Protein AF-0000000067843021 (afdb_homodimer)

pLDDT: mean 86.37, std 14.31, range [25.66, 98.75]

InterPro domains:
  IPR011335 Restriction endonuclease type II-like [SSF52980] (24-216)
  IPR011604 PD-(D/E)XK endonuclease-like domain superfamily [G3DSA:3.90.320.10] (26-223)
  IPR017482 Lambda-type exonuclease [TIGR03033] (23-182)
  IPR019080 YqaJ viral recombinase [PF09588] (29-172)
  IPR051703 NF-kappa-B Signaling Regulator [PTHR46609] (12-224)

Sequence (668 aa):
MKATSLNRSTSKIRPALRLVSTKELPREDWLQIRKQGIGSSDAAAAVGLNPYKSQLELWLEKTSRDAGMPKADPQDEESPMYWGNVLEPIVAWHYSKRTKNKVRRINAVLQHPDPELPWMLANIDREVIGADDVQILECKTAGINGARLWKEGVPEYVQLQVMHQLAVTGKQAADVAVLLGGQTLEIHRIERDEQMIARLIELERQFWHYVETDTPPPADGTASAESALRCLYPEDNGQVVDFSQHAGLSAAYIELKAVRQSIAEREKREAELKQMLQQAMGDASRAEFSSGYVSWRKAKDSIGLDVAQLLKDKPYLQAKYPLLKPGARRFLVGMKATSLNRSTSKIRPALRLVSTKELPREDWLQIRKQGIGSSDAAAAVGLNPYKSQLELWLEKTSRDAGMPKADPQDEESPMYWGNVLEPIVAWHYSKRTKNKVRRINAVLQHPDPELPWMLANIDREVIGADDVQILECKTAGINGARLWKEGVPEYVQLQVMHQLAVTGKQAADVAVLLGGQTLEIHRIERDEQMIARLIELERQFWHYVETDTPPPADGTASAESALRCLYPEDNGQVVDFSQHAGLSAAYIELKAVRQSIAEREKREAELKQMLQQAMGDASRAEFSSGYVSWRKAKDSIGLDVAQLLKDKPYLQAKYPLLKPGARRFLVG

Nearest PDB structures (foldseek):
  3syy-assembly1_A  TM=8.153E-01  e=4.879E-09  Laribacter hongkongensis HLHK9
  3l0a-assembly1_A  TM=4.673E-01  e=3.526E-03  Agathobacter rectalis ATCC 33656
  6wuk-assembly1_A  TM=4.503E-01  e=1.849E-02  Mus musculus
  6xzp-assembly1_AP1  TM=2.440E-01  e=7.209E-02  Influenza C virus (C/Johannesburg/1/66)
  6y0c-assembly1_A  TM=1.787E-01  e=2.342E-02  Influenza C virus (C/Johannesburg/1/66)

Solvent-accessible surface area (backbone atoms only — not comparable to full-atom values): 35680 Å² total; per-residue (Å²): 134,84,83,76,78,77,77,74,73,78,71,75,74,58,60,41,37,76,72,45,69,46,83,81,51,49,66,70,57,49,56,53,56,54,38,65,35,46,38,19,88,39,40,16,18,46,61,63,55,31,94,77,39,30,40,33,34,51,46,29,47,50,66,70,53,42,80,73,43,90,71,84,52,73,82,34,67,78,31,56,66,27,36,39,60,69,42,38,63,55,52,52,50,49,49,26,66,74,70,68,44,47,71,42,77,51,56,36,38,31,23,26,56,51,82,89,37,68,37,39,31,30,72,56,65,25,38,38,47,95,48,90,80,38,41,34,34,44,68,47,64,25,30,54,76,53,38,64,56,41,74,89,39,83,37,66,40,56,51,40,19,49,40,45,38,31,63,29,47,56,47,61,21,33,37,40,40,34,32,37,11,51,32,38,76,48,78,45,82,46,68,66,49,70,68,58,38,54,53,48,52,53,43,40,47,56,39,48,47,29,58,76,68,71,42,85,58,74,56,76,31,41,72,41,23,51,54,32,48,47,46,76,39,52,52,44,71,76,40,73,44,79,38,54,85,35,66,69,60,39,52,39,52,54,48,37,54,52,39,52,51,51,38,54,53,40,51,53,50,41,51,52,37,50,49,53,52,50,62,72,44,62,82,33,30,30,38,37,39,86,86,36,36,37,38,39,41,69,42,71,66,43,76,43,64,30,58,69,63,44,38,70,77,39,56,66,51,47,73,74,30,56,29,82,41,76,36,53,53,46,80,44,81,86,136,80,80,72,74,76,76,73,72,79,71,74,76,58,62,40,37,76,72,43,69,47,82,83,50,50,66,69,56,50,56,51,57,53,37,64,34,46,36,19,88,40,41,17,17,46,53,36,57,30,94,86,42,44,35,38,58,50,46,29,48,50,67,69,61,41,82,86,43,90,70,86,51,73,79,32,64,80,31,59,67,24,35,37,61,70,42,37,63,58,51,51,50,49,49,24,68,74,71,68,44,48,70,42,76,52,55,35,38,29,24,26,58,51,83,89,37,66,37,39,31,29,72,56,63,25,36,37,46,97,48,91,80,36,43,3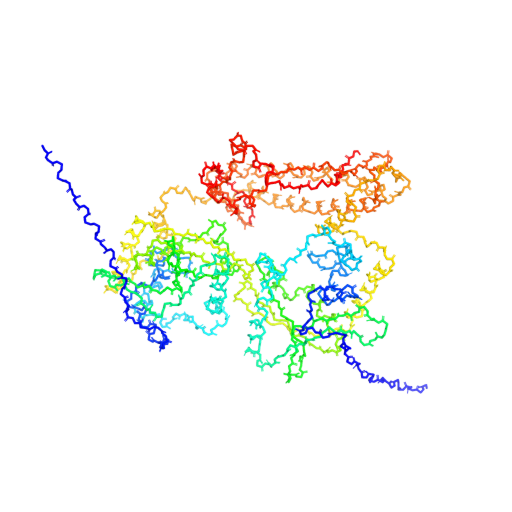4,35,44,67,47,63,22,30,56,74,53,38,63,57,41,73,88,41,82,39,65,39,56,50,39,19,49,42,44,39,31,63,28,46,56,48,60,20,32,34,39,39,34,34,36,10,51,33,38,77,47,78,43,83,45,68,66,48,69,68,59,38,54,52,49,51,55,42,40,48,54,41,48,48,26,57,76,67,69,40,83,58,71,79,54,62,75,63,54,35,46,49,40,40,39,71,72,51,70,77,68,76,84,37,74,46,78,37,54,83,36,65,71,60,41,49,40,52,54,48,40,56,50,41,52,51,51,37,52,53,40,50,43,51,41,34,30,38,51,40,49,50,50,63,72,48,50,45,30,21,31,38,37,40,87,87,36,36,37,39,33,39,49,43,72,67,43,76,41,66,28,58,68,61,44,40,70,77,40,54,64,50,46,72,74,30,59,28,81,39,77,40,55,65,45,84,44,81,85

Structure (mmCIF, N/CA/C/O backbone):
data_AF-0000000067843021-model_v1
#
loop_
_entity.id
_entity.type
_entity.pdbx_description
1 polymer 'YqaJ viral recombinase domain-containing protein'
#
loop_
_atom_site.group_PDB
_atom_site.id
_atom_site.type_symbol
_atom_site.label_atom_id
_atom_site.label_alt_id
_atom_site.label_comp_id
_atom_site.label_asym_id
_atom_site.label_entity_id
_atom_site.label_seq_id
_atom_site.pdbx_PDB_ins_code
_atom_site.Cartn_x
_atom_site.Cartn_y
_atom_site.Cartn_z
_atom_site.occupancy
_atom_site.B_iso_or_equiv
_atom_site.auth_seq_id
_atom_site.auth_comp_id
_atom_site.auth_asym_id
_atom_site.auth_atom_id
_atom_site.pdbx_PDB_model_num
ATOM 1 N N . MET A 1 1 ? 45.219 48.125 13.633 1 30.56 1 MET A N 1
ATOM 2 C CA . MET A 1 1 ? 43.938 47.594 14.047 1 30.56 1 MET A CA 1
ATOM 3 C C . MET A 1 1 ? 44.031 46.094 14.297 1 30.56 1 MET A C 1
ATOM 5 O O . MET A 1 1 ? 44.438 45.344 13.414 1 30.56 1 MET A O 1
ATOM 9 N N . LYS A 1 2 ? 44.219 45.594 15.609 1 27.02 2 LYS A N 1
ATOM 10 C CA . LYS A 1 2 ? 44.688 44.281 16.078 1 27.02 2 LYS A CA 1
ATOM 11 C C . LYS A 1 2 ? 43.656 43.188 15.727 1 27.02 2 LYS A C 1
ATOM 13 O O . LYS A 1 2 ? 42.469 43.375 15.906 1 27.02 2 LYS A O 1
ATOM 18 N N . ALA A 1 3 ? 44.031 42.219 14.875 1 40.03 3 ALA A N 1
ATOM 19 C CA . ALA A 1 3 ? 43.344 41.031 14.414 1 40.03 3 ALA A CA 1
ATOM 20 C C . ALA A 1 3 ? 42.844 40.188 15.586 1 40.03 3 ALA A C 1
ATOM 22 O O . ALA A 1 3 ? 43.625 39.562 16.297 1 40.03 3 ALA A O 1
ATOM 23 N N . THR A 1 4 ? 41.906 40.656 16.469 1 31.73 4 THR A N 1
ATOM 24 C CA . THR A 1 4 ? 41.375 39.875 17.594 1 31.73 4 THR A CA 1
ATOM 25 C C . THR A 1 4 ? 40.875 38.5 17.109 1 31.73 4 THR A C 1
ATOM 27 O O . THR A 1 4 ? 40 38.438 16.266 1 31.73 4 THR A O 1
ATOM 30 N N . SER A 1 5 ? 41.719 37.438 17.125 1 34.44 5 SER A N 1
ATOM 31 C CA . SER A 1 5 ? 41.469 36.031 16.781 1 34.44 5 SER A CA 1
ATOM 32 C C . SER A 1 5 ? 40.25 35.5 17.516 1 34.44 5 SER A C 1
ATOM 34 O O . SER A 1 5 ? 40.188 35.5 18.75 1 34.44 5 SER A O 1
ATOM 36 N N . LEU A 1 6 ? 39.031 35.688 17.141 1 33.62 6 LEU A N 1
ATOM 37 C CA . LEU A 1 6 ? 37.812 35.094 17.703 1 33.62 6 LEU A CA 1
ATOM 38 C C . LEU A 1 6 ? 38 33.594 17.938 1 33.62 6 LEU A C 1
ATOM 40 O O . LEU A 1 6 ? 38.219 32.844 16.984 1 33.62 6 LEU A O 1
ATOM 44 N N . ASN A 1 7 ? 38.594 33.125 19 1 33.56 7 ASN A N 1
ATOM 45 C CA . ASN A 1 7 ? 38.656 31.75 19.484 1 33.56 7 ASN A CA 1
ATOM 46 C C . ASN A 1 7 ? 37.312 31.047 19.312 1 33.56 7 ASN A C 1
ATOM 48 O O . ASN A 1 7 ? 36.312 31.422 19.953 1 33.56 7 ASN A O 1
ATOM 52 N N . ARG A 1 8 ? 36.938 30.609 18.219 1 35.97 8 ARG A N 1
ATOM 53 C CA . ARG A 1 8 ? 35.812 29.734 17.938 1 35.97 8 ARG A CA 1
ATOM 54 C C . ARG A 1 8 ? 35.75 28.547 18.891 1 35.97 8 ARG A C 1
ATOM 56 O O . ARG A 1 8 ? 36.562 27.641 18.781 1 35.97 8 ARG A O 1
ATOM 63 N N . SER A 1 9 ? 35.5 28.734 20.188 1 36.97 9 SER A N 1
ATOM 64 C CA . SER A 1 9 ? 35.281 27.625 21.109 1 36.97 9 SER A CA 1
ATOM 65 C C . SER A 1 9 ? 34.531 26.484 20.438 1 36.97 9 SER A C 1
ATOM 67 O O . SER A 1 9 ? 33.5 26.703 19.797 1 36.97 9 SER A O 1
ATOM 69 N N . THR A 1 10 ? 35.219 25.531 19.875 1 41.5 10 THR A N 1
ATOM 70 C CA . THR A 1 10 ? 34.688 24.234 19.438 1 41.5 10 THR A CA 1
ATOM 71 C C . THR A 1 10 ? 33.688 23.703 20.453 1 41.5 10 THR A C 1
ATOM 73 O O . THR A 1 10 ? 34.062 23.188 21.5 1 41.5 10 THR A O 1
ATOM 76 N N . SER A 1 11 ? 32.719 24.406 21.062 1 40.59 11 SER A N 1
ATOM 77 C CA . SER A 1 11 ? 31.719 23.922 22 1 40.59 11 SER A CA 1
ATOM 78 C C . SER A 1 11 ? 31.281 22.5 21.672 1 40.59 11 SER A C 1
ATOM 80 O O . SER A 1 11 ? 30.891 22.234 20.531 1 40.59 11 SER A O 1
ATOM 82 N N . LYS A 1 12 ? 31.891 21.531 22.234 1 53.56 12 LYS A N 1
ATOM 83 C CA . LYS A 1 12 ? 31.578 20.109 22.172 1 53.56 12 LYS A CA 1
ATOM 84 C C . LYS A 1 12 ? 30.062 19.891 22.156 1 53.56 12 LYS A C 1
ATOM 86 O O . LYS A 1 12 ? 29.344 20.359 23.047 1 53.56 12 LYS A O 1
ATOM 91 N N . ILE A 1 13 ? 29.391 19.625 21 1 66.56 13 ILE A N 1
ATOM 92 C CA . ILE A 1 13 ? 27.984 19.297 20.828 1 66.56 13 ILE A CA 1
ATOM 93 C C . ILE A 1 13 ? 27.562 18.297 21.891 1 66.56 13 ILE A C 1
ATOM 95 O O . ILE A 1 13 ? 28.172 17.234 22.047 1 66.56 13 ILE A O 1
ATOM 99 N N . ARG A 1 14 ? 26.828 18.688 22.875 1 74.81 14 ARG A N 1
ATOM 100 C CA . ARG A 1 14 ? 26.297 17.844 23.938 1 74.81 14 ARG A CA 1
ATOM 101 C C . ARG A 1 14 ? 25.469 16.703 23.359 1 74.81 14 ARG A C 1
ATOM 103 O O . ARG A 1 14 ? 24.703 16.906 22.406 1 74.81 14 ARG A O 1
ATOM 110 N N . PRO A 1 15 ? 25.797 15.469 23.859 1 84.5 15 PRO A N 1
ATOM 111 C CA . PRO A 1 15 ? 25 14.336 23.391 1 84.5 15 PRO A CA 1
ATOM 112 C C . PRO A 1 15 ? 23.516 14.461 23.75 1 84.5 15 PRO A C 1
ATOM 114 O O . PRO A 1 15 ? 23.172 15.188 24.672 1 84.5 15 PRO A O 1
ATOM 117 N N . ALA A 1 16 ? 22.719 13.812 22.953 1 90.25 16 ALA A N 1
ATOM 118 C CA . ALA A 1 16 ? 21.281 13.781 23.203 1 90.25 16 ALA A CA 1
ATOM 119 C C . ALA A 1 16 ? 20.984 13.211 24.594 1 90.25 16 ALA A C 1
ATOM 121 O O . ALA A 1 16 ? 21.719 12.359 25.094 1 90.25 16 ALA A O 1
ATOM 122 N N . LEU A 1 17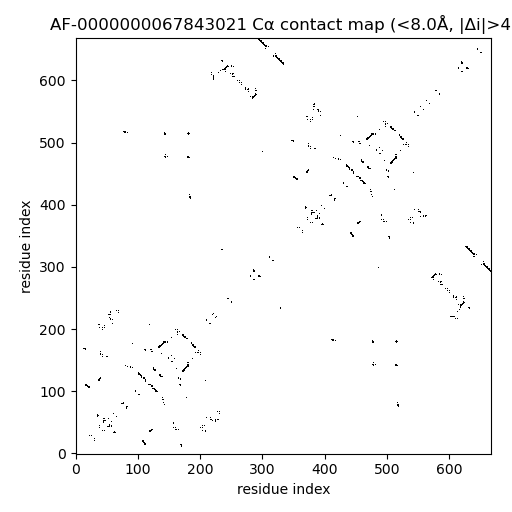 ? 19.969 13.734 25.219 1 87.19 17 LEU A N 1
ATOM 123 C CA . LEU A 1 17 ? 19.5 13.195 26.5 1 87.19 17 LEU A CA 1
ATOM 124 C C . LEU A 1 17 ? 18.609 11.984 26.281 1 87.19 17 LEU A C 1
ATOM 126 O O . LEU A 1 17 ? 17.797 11.969 25.359 1 87.19 17 LEU A O 1
ATOM 130 N N . ARG A 1 18 ? 18.781 10.961 27.109 1 90.69 18 ARG A N 1
ATOM 131 C CA . ARG A 1 18 ? 17.875 9.828 27.109 1 90.69 18 ARG A CA 1
ATOM 132 C C . ARG A 1 18 ? 16.672 10.078 28.031 1 90.69 18 ARG A C 1
ATOM 134 O O . ARG A 1 18 ? 16.797 10.008 29.25 1 90.69 18 ARG A O 1
ATOM 141 N N . LEU A 1 19 ? 15.594 10.312 27.469 1 87.44 19 LEU A N 1
ATOM 142 C CA . LEU A 1 19 ? 14.406 10.719 28.234 1 87.44 19 LEU A CA 1
ATOM 143 C C . LEU A 1 19 ? 13.75 9.516 28.891 1 87.44 19 LEU A C 1
ATOM 145 O O . LEU A 1 19 ? 13.43 9.555 30.078 1 87.44 19 LEU A O 1
ATOM 149 N N . VAL A 1 20 ? 13.484 8.445 28.172 1 88.44 20 VAL A N 1
ATOM 150 C CA . VAL A 1 20 ? 12.82 7.254 28.703 1 88.44 20 VAL A CA 1
ATOM 151 C C . VAL A 1 20 ? 13.266 6.027 27.906 1 88.44 20 VAL A C 1
ATOM 153 O O . VAL A 1 20 ? 13.43 6.09 26.688 1 88.44 20 VAL A O 1
ATOM 156 N N . SER A 1 21 ? 13.398 4.941 28.656 1 87.94 21 SER A N 1
ATOM 157 C CA . SER A 1 21 ? 13.695 3.672 28 1 87.94 21 SER A CA 1
ATOM 158 C C . SER A 1 21 ? 12.469 3.113 27.297 1 87.94 21 SER A C 1
ATOM 160 O O . SER A 1 21 ? 11.352 3.189 27.812 1 87.94 21 SER A O 1
ATOM 162 N N . THR A 1 22 ? 12.711 2.566 26.062 1 83.56 22 THR A N 1
ATOM 163 C CA . THR A 1 22 ? 11.578 2.062 25.281 1 83.56 22 THR A CA 1
ATOM 164 C C . THR A 1 22 ? 11.547 0.536 25.312 1 83.56 22 THR A C 1
ATOM 166 O O . THR A 1 22 ? 10.648 -0.08 24.75 1 83.56 22 THR A O 1
ATOM 169 N N . LYS A 1 23 ? 12.367 -0.267 25.844 1 82.06 23 LYS A N 1
ATOM 170 C CA . LYS A 1 23 ? 12.453 -1.725 25.844 1 82.06 23 LYS A CA 1
ATOM 171 C C . LYS A 1 23 ? 11.156 -2.35 26.344 1 82.06 23 LYS A C 1
ATOM 173 O O . LYS A 1 23 ? 10.625 -3.279 25.734 1 82.06 23 LYS A O 1
ATOM 178 N N . GLU A 1 24 ? 10.555 -1.854 27.422 1 82.12 24 GLU A N 1
ATOM 179 C CA . GLU A 1 24 ? 9.328 -2.402 27.984 1 82.12 24 GLU A CA 1
ATOM 180 C C . GLU A 1 24 ? 8.273 -1.312 28.188 1 82.12 24 GLU A C 1
ATOM 182 O O . GLU A 1 24 ? 7.465 -1.385 29.109 1 82.12 24 GLU A O 1
ATOM 187 N N . LEU A 1 25 ? 8.406 -0.476 27.297 1 84.56 25 LEU A N 1
ATOM 188 C CA . LEU A 1 25 ? 7.477 0.64 27.453 1 84.56 25 LEU A CA 1
ATOM 189 C C . LEU A 1 25 ? 6.113 0.295 26.859 1 84.56 25 LEU A C 1
ATOM 191 O O . LEU A 1 25 ? 6.004 -0.002 25.672 1 84.56 25 LEU A O 1
ATOM 195 N N . PRO A 1 26 ? 5.168 0.325 27.781 1 85.5 26 PRO A N 1
ATOM 196 C CA . PRO A 1 26 ? 3.83 0.065 27.234 1 85.5 26 PRO A CA 1
ATOM 197 C C . PRO A 1 26 ? 3.422 1.065 26.156 1 85.5 26 PRO A C 1
ATOM 199 O O . PRO A 1 26 ? 3.84 2.225 26.203 1 85.5 26 PRO A O 1
ATOM 202 N N . ARG A 1 27 ? 2.584 0.635 25.297 1 83.81 27 ARG A N 1
ATOM 203 C CA . ARG A 1 27 ? 2.164 1.446 24.156 1 83.81 27 ARG A CA 1
ATOM 204 C C . ARG A 1 27 ? 1.504 2.74 24.625 1 83.81 27 ARG A C 1
ATOM 206 O O . ARG A 1 27 ? 1.751 3.807 24.062 1 83.81 27 ARG A O 1
ATOM 213 N N . GLU A 1 28 ? 0.715 2.637 25.625 1 84.19 28 GLU A N 1
ATOM 214 C CA . GLU A 1 28 ? 0.014 3.812 26.125 1 84.19 28 GLU A CA 1
ATOM 215 C C . GLU A 1 28 ? 0.995 4.863 26.641 1 84.19 28 GLU A C 1
ATOM 217 O O . GLU A 1 28 ? 0.815 6.059 26.406 1 84.19 28 GLU A O 1
ATOM 222 N N . ASP A 1 29 ? 2.029 4.387 27.312 1 87.81 29 ASP A N 1
ATOM 223 C CA . ASP A 1 29 ? 3.053 5.305 27.812 1 87.81 29 ASP A CA 1
ATOM 224 C C . ASP A 1 29 ? 3.836 5.93 26.656 1 87.81 29 ASP A C 1
ATOM 226 O O . ASP A 1 29 ? 4.152 7.121 26.688 1 87.81 29 ASP A O 1
ATOM 230 N N . TRP A 1 30 ? 4.02 5.086 25.781 1 85.19 30 TRP A N 1
ATOM 231 C CA . TRP A 1 30 ? 4.711 5.559 24.578 1 85.19 30 TRP A CA 1
ATOM 232 C C . TRP A 1 30 ? 3.926 6.672 23.906 1 85.19 30 TRP A C 1
ATOM 234 O O . TRP A 1 30 ? 4.492 7.695 23.516 1 85.19 30 TRP A O 1
ATOM 244 N N . LEU A 1 31 ? 2.68 6.543 23.781 1 84.81 31 LEU A N 1
ATOM 245 C CA . LEU A 1 31 ? 1.812 7.527 23.156 1 84.81 31 LEU A CA 1
ATOM 246 C C . LEU A 1 31 ? 1.789 8.828 23.953 1 84.81 31 LEU A C 1
ATOM 248 O O . LEU A 1 31 ? 1.775 9.914 23.375 1 84.81 31 LEU A O 1
ATOM 252 N N . GLN A 1 32 ? 1.896 8.711 25.203 1 89.69 32 GLN A N 1
ATOM 253 C CA . GLN A 1 32 ? 1.891 9.898 26.047 1 89.69 32 GLN A CA 1
ATOM 254 C C . GLN A 1 32 ? 3.197 10.68 25.922 1 89.69 32 GLN A C 1
ATOM 256 O O . GLN A 1 32 ? 3.188 11.906 25.844 1 89.69 32 GLN A O 1
ATOM 261 N N . ILE A 1 33 ? 4.242 9.969 25.891 1 90.19 33 ILE A N 1
ATOM 262 C CA . ILE A 1 33 ? 5.551 10.609 25.781 1 90.19 33 ILE A CA 1
ATOM 263 C C . ILE A 1 33 ? 5.648 11.352 24.453 1 90.19 33 ILE A C 1
ATOM 265 O O . ILE A 1 33 ? 6.172 12.469 24.406 1 90.19 33 ILE A O 1
ATOM 269 N N . ARG A 1 34 ? 5.066 10.773 23.484 1 90.19 34 ARG A N 1
ATOM 270 C CA . ARG A 1 34 ? 5.141 11.352 22.141 1 90.19 34 ARG A CA 1
ATOM 271 C C . ARG A 1 34 ? 4.359 12.656 22.062 1 90.19 34 ARG A C 1
ATOM 273 O O . ARG A 1 34 ? 4.613 13.484 21.203 1 90.19 34 ARG A O 1
ATOM 280 N N . LYS A 1 35 ? 3.473 12.844 22.938 1 93.38 35 LYS A N 1
ATOM 281 C CA . LYS A 1 35 ? 2.662 14.062 22.953 1 93.38 35 LYS A CA 1
ATOM 282 C C . LYS A 1 35 ? 3.41 15.211 23.625 1 93.38 35 LYS A C 1
ATOM 284 O O . LYS A 1 35 ? 3.006 16.375 23.5 1 93.38 35 LYS A O 1
ATOM 289 N N . GLN A 1 36 ? 4.539 14.891 24.234 1 93.81 36 GLN A N 1
ATOM 290 C CA . GLN A 1 36 ? 5.254 15.891 25.031 1 93.81 36 GLN A CA 1
ATOM 291 C C . GLN A 1 36 ? 6.223 16.688 24.156 1 93.81 36 GLN A C 1
ATOM 293 O O . GLN A 1 36 ? 6.871 17.609 24.625 1 93.81 36 GLN A O 1
ATOM 298 N N . GLY A 1 37 ? 6.281 16.312 22.922 1 97.5 37 GLY A N 1
ATOM 299 C CA . GLY A 1 37 ? 7.184 17 22.016 1 97.5 37 GLY A CA 1
ATOM 300 C C . GLY A 1 37 ? 6.984 16.625 20.562 1 97.5 37 GLY A C 1
ATOM 301 O O . GLY A 1 37 ? 6.004 15.961 20.219 1 97.5 37 GLY A O 1
ATOM 302 N N . ILE A 1 38 ? 7.863 17.188 19.781 1 98.25 38 ILE A N 1
ATOM 303 C CA . ILE A 1 38 ? 7.887 16.891 18.359 1 98.25 38 ILE A CA 1
ATOM 304 C C . ILE A 1 38 ? 8.906 15.781 18.078 1 98.25 38 ILE A C 1
ATOM 306 O O . ILE A 1 38 ? 10.094 15.938 18.344 1 98.25 38 ILE A O 1
ATOM 310 N N . GLY A 1 39 ? 8.391 14.633 17.641 1 97.62 39 GLY A N 1
ATOM 311 C CA . GLY A 1 39 ? 9.305 13.578 17.234 1 97.62 39 GLY A CA 1
ATOM 312 C C . GLY A 1 39 ? 9.875 13.805 15.844 1 97.62 39 GLY A C 1
ATOM 313 O O . GLY A 1 39 ? 9.398 14.656 15.094 1 97.62 39 GLY A O 1
ATOM 314 N N . SER A 1 40 ? 10.859 12.961 15.516 1 97.75 40 SER A N 1
ATOM 315 C CA . SER A 1 40 ? 11.492 13.117 14.219 1 97.75 40 SER A CA 1
ATOM 316 C C . SER A 1 40 ? 10.508 12.867 13.078 1 97.75 40 SER A C 1
ATOM 318 O O . SER A 1 40 ? 10.547 13.555 12.055 1 97.75 40 SER A O 1
ATOM 320 N N . SER A 1 41 ? 9.617 11.883 13.234 1 96.44 41 SER A N 1
ATOM 321 C CA . SER A 1 41 ? 8.648 11.562 12.188 1 96.44 41 SER A CA 1
ATOM 322 C C . SER A 1 41 ? 7.578 12.648 12.078 1 96.44 41 SER A C 1
ATOM 324 O O . SER A 1 41 ? 6.824 12.688 11.102 1 96.44 41 SER A O 1
ATOM 326 N N . ASP A 1 42 ? 7.512 13.555 13.023 1 97.56 42 ASP A N 1
ATOM 327 C CA . ASP A 1 42 ? 6.555 14.656 13.039 1 97.56 42 ASP A CA 1
ATOM 328 C C . ASP A 1 42 ? 7.105 15.867 12.289 1 97.56 42 ASP A C 1
ATOM 330 O O . ASP A 1 42 ? 6.359 16.797 11.977 1 97.56 42 ASP A O 1
ATOM 334 N N . ALA A 1 43 ? 8.383 15.875 12.07 1 97.94 43 ALA A N 1
ATOM 335 C CA . ALA A 1 43 ? 9.078 17.078 11.648 1 97.94 43 ALA A CA 1
ATOM 336 C C . ALA A 1 43 ? 8.438 17.672 10.398 1 97.94 43 ALA A C 1
ATOM 338 O O . ALA A 1 43 ? 8.109 18.859 10.367 1 97.94 43 ALA A O 1
ATOM 339 N N . ALA A 1 44 ? 8.188 16.859 9.438 1 97 44 ALA A N 1
ATOM 340 C CA . ALA A 1 44 ? 7.637 17.344 8.18 1 97 44 ALA A CA 1
ATOM 341 C C . ALA A 1 44 ? 6.223 17.891 8.375 1 97 44 ALA A C 1
ATOM 343 O O . ALA A 1 44 ? 5.859 18.922 7.812 1 97 44 ALA A O 1
ATOM 344 N N . ALA A 1 45 ? 5.418 17.234 9.133 1 97 45 ALA A N 1
ATOM 345 C CA . ALA A 1 45 ? 4.059 17.688 9.406 1 97 45 ALA A CA 1
ATOM 346 C C . ALA A 1 45 ? 4.074 19.016 10.172 1 97 45 ALA A C 1
ATOM 348 O O . ALA A 1 45 ? 3.275 19.906 9.891 1 97 45 ALA A O 1
ATOM 349 N N . ALA A 1 46 ? 4.98 19.109 11.133 1 97.56 46 ALA A N 1
ATOM 350 C CA . ALA A 1 46 ? 5.078 20.312 11.953 1 97.56 46 ALA A CA 1
ATOM 351 C C . ALA A 1 46 ? 5.34 21.547 11.094 1 97.56 46 ALA A C 1
ATOM 353 O O . ALA A 1 46 ? 4.902 22.656 11.422 1 97.56 46 ALA A O 1
ATOM 354 N N . VAL A 1 47 ? 6.012 21.328 9.984 1 95 47 VAL A N 1
ATOM 355 C CA . VAL A 1 47 ? 6.371 22.5 9.18 1 95 47 VAL A CA 1
ATOM 356 C C . VAL A 1 47 ? 5.5 22.547 7.926 1 95 47 VAL A C 1
ATOM 358 O O . VAL A 1 47 ? 5.77 23.328 7.004 1 95 47 VAL A O 1
ATOM 361 N N . GLY A 1 48 ? 4.523 21.656 7.809 1 92.5 48 GLY A N 1
ATOM 362 C CA . GLY A 1 48 ? 3.529 21.703 6.75 1 92.5 48 GLY A CA 1
ATOM 363 C C . GLY A 1 48 ? 4.012 21.094 5.445 1 92.5 48 GLY A C 1
ATOM 364 O O . GLY A 1 48 ? 3.547 21.469 4.367 1 92.5 48 GLY A O 1
ATOM 365 N N . LEU A 1 49 ? 4.973 20.188 5.531 1 90.81 49 LEU A N 1
ATOM 366 C CA . LEU A 1 49 ? 5.559 19.672 4.305 1 90.81 49 LEU A CA 1
ATOM 367 C C . LEU A 1 49 ? 5.41 18.156 4.242 1 90.81 49 LEU A C 1
ATOM 369 O O . LEU A 1 49 ? 6.078 17.484 3.443 1 90.81 49 LEU A O 1
ATOM 373 N N . ASN A 1 50 ? 4.562 17.625 5.086 1 94.19 50 ASN A N 1
ATOM 374 C CA . ASN A 1 50 ? 4.262 16.188 5.047 1 94.19 50 ASN A CA 1
ATOM 375 C C . ASN A 1 50 ? 3.117 15.891 4.086 1 94.19 50 ASN A C 1
ATOM 377 O O . ASN A 1 50 ? 2.059 16.516 4.156 1 94.19 50 ASN A O 1
ATOM 381 N N . PRO A 1 51 ? 3.316 14.961 3.232 1 90.44 51 PRO A N 1
ATOM 382 C CA . PRO A 1 51 ? 2.26 14.656 2.264 1 90.44 51 PRO A CA 1
ATOM 383 C C . PRO A 1 51 ? 1.092 13.891 2.883 1 90.44 51 PRO A C 1
ATOM 385 O O . PRO A 1 51 ? 0.013 13.82 2.289 1 90.44 51 PRO A O 1
ATOM 388 N N . TYR A 1 52 ? 1.193 13.406 4.059 1 89.12 52 TYR A N 1
ATOM 389 C CA . TYR A 1 52 ? 0.193 12.5 4.602 1 89.12 52 TYR A CA 1
ATOM 390 C C . TYR A 1 52 ? -0.492 13.102 5.82 1 89.12 52 TYR A C 1
ATOM 392 O O . TYR A 1 52 ? -1.576 12.664 6.211 1 89.12 52 TYR A O 1
ATOM 400 N N . LYS A 1 53 ? 0.135 14.062 6.441 1 93.12 53 LYS A N 1
ATOM 401 C CA . LYS A 1 53 ? -0.377 14.602 7.699 1 93.12 53 LYS A CA 1
ATOM 402 C C . LYS A 1 53 ? -0.258 16.125 7.738 1 93.12 53 LYS A C 1
ATOM 404 O O . LYS A 1 53 ? 0.836 16.672 7.578 1 93.12 53 LYS A O 1
ATOM 409 N N . SER A 1 54 ? -1.379 16.766 8.055 1 93.81 54 SER A N 1
ATOM 410 C CA . SER A 1 54 ? -1.388 18.234 8.133 1 93.81 54 SER A CA 1
ATOM 411 C C . SER A 1 54 ? -0.886 18.719 9.492 1 93.81 54 SER A C 1
ATOM 413 O O . SER A 1 54 ? -0.866 17.953 10.461 1 93.81 54 SER A O 1
ATOM 415 N N . GLN A 1 55 ? -0.578 20 9.516 1 95 55 GLN A N 1
ATOM 416 C CA . GLN A 1 55 ? -0.224 20.625 10.789 1 95 55 GLN A CA 1
ATOM 417 C C . GLN A 1 55 ? -1.382 20.547 11.781 1 95 55 GLN A C 1
ATOM 419 O O . GLN A 1 55 ? -1.173 20.297 12.969 1 95 55 GLN A O 1
ATOM 424 N N . LEU A 1 56 ? -2.527 20.719 11.258 1 93.81 56 LEU A N 1
ATOM 425 C CA . LEU A 1 56 ? -3.713 20.719 12.109 1 93.81 56 LEU A CA 1
ATOM 426 C C . LEU A 1 56 ? -3.93 19.359 12.742 1 93.81 56 LEU A C 1
ATOM 428 O O . LEU A 1 56 ? -4.234 19.25 13.938 1 93.81 56 LEU A O 1
ATOM 432 N N . GLU A 1 57 ? -3.752 18.359 11.977 1 94.19 57 GLU A N 1
ATOM 433 C CA . GLU A 1 57 ? -3.885 17 12.516 1 94.19 57 GLU A CA 1
ATOM 434 C C . GLU A 1 57 ? -2.828 16.734 13.586 1 94.19 57 GLU A C 1
ATOM 436 O O . GLU A 1 57 ? -3.135 16.172 14.641 1 94.19 57 GLU A O 1
ATOM 441 N N . LEU A 1 58 ? -1.617 17.109 13.328 1 96.44 58 LEU A N 1
ATOM 442 C CA . LEU A 1 58 ? -0.561 16.938 14.32 1 96.44 58 LEU A CA 1
ATOM 443 C C . LEU A 1 58 ? -0.893 17.703 15.594 1 96.44 58 LEU A C 1
ATOM 445 O O . LEU A 1 58 ? -0.675 17.203 16.703 1 96.44 58 LEU A O 1
ATOM 449 N N . TRP A 1 59 ? -1.408 18.875 15.43 1 96.44 59 TRP A N 1
ATOM 450 C CA . TRP A 1 59 ? -1.808 19.703 16.562 1 96.44 59 TRP A CA 1
ATOM 451 C C . TRP A 1 59 ? -2.865 19 17.406 1 96.44 59 TRP A C 1
ATOM 453 O O . TRP A 1 59 ? -2.791 19 18.641 1 96.44 59 TRP A O 1
ATOM 463 N N . LEU A 1 60 ? -3.812 18.375 16.734 1 94.81 60 LEU A N 1
ATOM 464 C CA . LEU A 1 60 ? -4.832 17.625 17.453 1 94.81 60 LEU A CA 1
ATOM 465 C C . LEU A 1 60 ? -4.199 16.516 18.281 1 94.81 60 LEU A C 1
ATOM 467 O O . LEU A 1 60 ? -4.57 16.297 19.438 1 94.81 60 LEU A O 1
ATOM 471 N N . GLU A 1 61 ? -3.254 15.867 17.719 1 94.25 61 GLU A N 1
ATOM 472 C CA . GLU A 1 61 ? -2.557 14.789 18.406 1 94.25 61 GLU A CA 1
ATOM 473 C C . GLU A 1 61 ? -1.811 15.305 19.625 1 94.25 61 GLU A C 1
ATOM 475 O O . GLU A 1 61 ? -1.931 14.75 20.719 1 94.25 61 GLU A O 1
ATOM 480 N N . LYS A 1 62 ? -1.087 16.391 19.438 1 96.69 62 LYS A N 1
ATOM 481 C CA . LYS A 1 62 ? -0.237 16.922 20.5 1 96.69 62 LYS A CA 1
ATOM 482 C C . LYS A 1 62 ? -1.073 17.562 21.609 1 96.69 62 LYS A C 1
ATOM 484 O O . LYS A 1 62 ? -0.598 17.719 22.734 1 96.69 62 LYS A O 1
ATOM 489 N N . THR A 1 63 ? -2.289 17.922 21.328 1 95.44 63 THR A N 1
ATOM 490 C CA . THR A 1 63 ? -3.164 18.516 22.328 1 95.44 63 THR A CA 1
ATOM 491 C C . THR A 1 63 ? -4.191 17.5 22.828 1 95.44 63 THR A C 1
ATOM 493 O O . THR A 1 63 ? -5.168 17.875 23.484 1 95.44 63 THR A O 1
ATOM 496 N N . SER A 1 64 ? -4.031 16.234 22.469 1 92.62 64 SER A N 1
ATOM 497 C CA . SER A 1 64 ? -4.828 15.094 22.922 1 92.62 64 SER A CA 1
ATOM 498 C C . SER A 1 64 ? -6.289 15.242 22.516 1 92.62 64 SER A C 1
ATOM 500 O O . SER A 1 64 ? -7.191 14.914 23.281 1 92.62 64 SER A O 1
ATOM 502 N N . ARG A 1 65 ? -6.531 15.781 21.375 1 90.75 65 ARG A N 1
ATOM 503 C CA . ARG A 1 65 ? -7.875 15.953 20.844 1 90.75 65 ARG A CA 1
ATOM 504 C C . ARG A 1 65 ? -8.125 15 19.672 1 90.75 65 ARG A C 1
ATOM 506 O O . ARG A 1 65 ? -9.062 15.188 18.891 1 90.75 65 ARG A O 1
ATOM 513 N N . ASP A 1 66 ? -7.332 13.961 19.562 1 86 66 ASP A N 1
ATOM 514 C CA . ASP A 1 66 ? -7.383 13.117 18.375 1 86 66 ASP A CA 1
ATOM 515 C C . ASP A 1 66 ? -8.242 11.875 18.625 1 86 66 ASP A C 1
ATOM 517 O O . ASP A 1 66 ? -8.156 10.891 17.875 1 86 66 ASP A O 1
ATOM 521 N N . ALA A 1 67 ? -9 11.898 19.625 1 82.69 67 ALA A N 1
ATOM 522 C CA . ALA A 1 67 ? -9.82 10.742 19.969 1 82.69 67 ALA A CA 1
ATOM 523 C C . ALA A 1 67 ? -10.781 10.406 18.828 1 82.69 67 ALA A C 1
ATOM 525 O O . ALA A 1 67 ? -11.062 9.227 18.578 1 82.69 67 ALA A O 1
ATOM 526 N N . GLY A 1 68 ? -11.273 11.391 18.125 1 78.88 68 GLY A N 1
ATOM 527 C CA . GLY A 1 68 ? -12.211 11.18 17.031 1 78.88 68 GLY A CA 1
ATOM 528 C C . GLY A 1 68 ? -11.531 10.906 15.711 1 78.88 68 GLY A C 1
ATOM 529 O O . GLY A 1 68 ? -12.203 10.641 14.703 1 78.88 68 GLY A O 1
ATOM 530 N N . MET A 1 69 ? -10.273 10.977 15.742 1 84.19 69 MET A N 1
ATOM 531 C CA . MET A 1 69 ? -9.531 10.734 14.508 1 84.19 69 MET A CA 1
ATOM 532 C C . MET A 1 69 ? -9.32 9.242 14.281 1 84.19 69 MET A C 1
ATOM 534 O O . MET A 1 69 ? -9.25 8.469 15.242 1 84.19 69 MET A O 1
ATOM 538 N N . PRO A 1 70 ? -9.297 8.906 13.016 1 77 70 PRO A N 1
ATOM 539 C CA . PRO A 1 70 ? -8.945 7.508 12.758 1 77 70 PRO A CA 1
ATOM 540 C C . PRO A 1 70 ? -7.594 7.125 13.359 1 77 70 PRO A C 1
ATOM 542 O O . PRO A 1 70 ? -6.605 7.848 13.188 1 77 70 PRO A O 1
ATOM 545 N N . LYS A 1 71 ? -7.652 6.254 14.305 1 73.94 71 LYS A N 1
ATOM 546 C CA . LYS A 1 71 ? -6.398 5.82 14.922 1 73.94 71 LYS A CA 1
ATOM 547 C C . LYS A 1 71 ? -5.828 4.602 14.203 1 73.94 71 LYS A C 1
ATOM 549 O O . LYS A 1 71 ? -6.57 3.699 13.805 1 73.94 71 LYS A O 1
ATOM 554 N N . ALA A 1 72 ? -4.59 4.773 13.922 1 70.12 72 ALA A N 1
ATOM 555 C CA . ALA A 1 72 ? -3.924 3.621 13.32 1 70.12 72 ALA A CA 1
ATOM 556 C C . ALA A 1 72 ? -3.723 2.506 14.344 1 70.12 72 ALA A C 1
ATOM 558 O O . ALA A 1 72 ? -3.172 2.736 15.422 1 70.12 72 ALA A O 1
ATOM 559 N N . ASP A 1 73 ? -4.297 1.399 14.172 1 77.75 73 ASP A N 1
ATOM 560 C CA . ASP A 1 73 ? -4.012 0.193 14.938 1 77.75 73 ASP A CA 1
ATOM 561 C C . ASP A 1 73 ? -2.693 -0.439 14.508 1 77.75 73 ASP A C 1
ATOM 563 O O . ASP A 1 73 ? -2.539 -0.831 13.344 1 77.75 73 ASP A O 1
ATOM 567 N N . PRO A 1 74 ? -1.762 -0.424 15.484 1 78.62 74 PRO A N 1
ATOM 568 C CA . PRO A 1 74 ? -0.468 -1.001 15.109 1 78.62 74 PRO A CA 1
ATOM 569 C C . PRO A 1 74 ? -0.576 -2.463 14.688 1 78.62 74 PRO A C 1
ATOM 571 O O . PRO A 1 74 ? 0.342 -2.994 14.055 1 78.62 74 PRO A O 1
ATOM 574 N N . GLN A 1 75 ? -1.626 -3.084 15.008 1 81.88 75 GLN A N 1
ATOM 575 C CA . GLN A 1 75 ? -1.791 -4.492 14.664 1 81.88 75 GLN A CA 1
ATOM 576 C C . GLN A 1 75 ? -2.65 -4.656 13.414 1 81.88 75 GLN A C 1
ATOM 578 O O . GLN A 1 75 ? -2.887 -5.777 12.961 1 81.88 75 GLN A O 1
ATOM 583 N N . ASP A 1 76 ? -2.98 -3.49 12.898 1 86.94 76 ASP A N 1
ATOM 584 C CA . ASP A 1 76 ? -3.756 -3.529 11.664 1 86.94 76 ASP A CA 1
ATOM 585 C C . ASP A 1 76 ? -2.869 -3.865 10.469 1 86.94 76 ASP A C 1
ATOM 587 O O . ASP A 1 76 ? -2.127 -3.012 9.977 1 86.94 76 ASP A O 1
ATOM 591 N N . GLU A 1 77 ? -3.082 -5.039 9.945 1 87.25 77 GLU A N 1
ATOM 592 C CA . GLU A 1 77 ? -2.242 -5.531 8.859 1 87.25 77 GLU A CA 1
ATOM 593 C C . GLU A 1 77 ? -2.518 -4.77 7.566 1 87.25 77 GLU A C 1
ATOM 595 O O . GLU A 1 77 ? -1.747 -4.867 6.609 1 87.25 77 GLU A O 1
ATOM 600 N N . GLU A 1 78 ? -3.553 -4.043 7.574 1 85.12 78 GLU A N 1
ATOM 601 C CA . GLU A 1 78 ? -3.877 -3.266 6.383 1 85.12 78 GLU A CA 1
ATOM 602 C C . GLU A 1 78 ? -3.156 -1.921 6.387 1 85.12 78 GLU A C 1
ATOM 604 O O . GLU A 1 78 ? -3.189 -1.191 5.391 1 85.12 78 GLU A O 1
ATOM 609 N N . SER A 1 79 ? -2.506 -1.742 7.449 1 87.12 79 SER A N 1
ATOM 610 C CA . SER A 1 79 ? -1.846 -0.45 7.598 1 87.12 79 SER A CA 1
ATOM 611 C C . SER A 1 79 ? -0.401 -0.508 7.113 1 87.12 79 SER A C 1
ATOM 613 O O . SER A 1 79 ? 0.32 -1.464 7.41 1 87.12 79 SER A O 1
ATOM 615 N N . PRO A 1 80 ? 0.012 0.517 6.406 1 86.38 80 PRO A N 1
ATOM 616 C CA . PRO A 1 80 ? 1.427 0.613 6.039 1 86.38 80 PRO A CA 1
ATOM 617 C C . PRO A 1 80 ? 2.354 0.615 7.254 1 86.38 80 PRO A C 1
ATOM 619 O O . PRO A 1 80 ? 3.467 0.089 7.188 1 86.38 80 PRO A O 1
ATOM 622 N N . MET A 1 81 ? 1.877 1.175 8.336 1 87.38 81 MET A N 1
ATOM 623 C CA . MET A 1 81 ? 2.686 1.227 9.555 1 87.38 81 MET A CA 1
ATOM 624 C C . MET A 1 81 ? 3.002 -0.178 10.055 1 87.38 81 MET A C 1
ATOM 626 O O . MET A 1 81 ? 4.113 -0.441 10.516 1 87.38 81 MET A O 1
ATOM 630 N N . TYR A 1 82 ? 2.059 -1.054 9.977 1 92.88 82 TYR A N 1
ATOM 631 C CA . TYR A 1 82 ? 2.256 -2.438 10.391 1 92.88 82 TYR A CA 1
ATOM 632 C C . TYR A 1 82 ? 3.41 -3.076 9.633 1 92.88 82 TYR A C 1
ATOM 634 O O . TYR A 1 82 ? 4.34 -3.617 10.234 1 92.88 82 TYR A O 1
ATOM 642 N N . TRP A 1 83 ? 3.41 -2.979 8.406 1 93.19 83 TRP A N 1
ATOM 643 C CA . TRP A 1 83 ? 4.418 -3.619 7.566 1 93.19 83 TRP A CA 1
ATOM 644 C C . TRP A 1 83 ? 5.766 -2.918 7.699 1 93.19 83 TRP A C 1
ATOM 646 O O . TRP A 1 83 ? 6.816 -3.553 7.586 1 93.19 83 TRP A O 1
ATOM 656 N N . GLY A 1 84 ? 5.684 -1.575 7.922 1 93.25 84 GLY A N 1
ATOM 657 C CA . GLY A 1 84 ? 6.926 -0.893 8.25 1 93.25 84 GLY A CA 1
ATOM 658 C C . GLY A 1 84 ? 7.637 -1.488 9.445 1 93.25 84 GLY A C 1
ATOM 659 O O . GLY A 1 84 ? 8.852 -1.666 9.43 1 93.25 84 GLY A O 1
ATOM 660 N N . ASN A 1 85 ? 6.867 -1.807 10.398 1 91.94 85 ASN A N 1
ATOM 661 C CA . ASN A 1 85 ? 7.422 -2.412 11.602 1 91.94 85 ASN A CA 1
ATOM 662 C C . ASN A 1 85 ? 7.918 -3.83 11.336 1 91.94 85 ASN A C 1
ATOM 664 O O . ASN A 1 85 ? 9 -4.207 11.789 1 91.94 85 ASN A O 1
ATOM 668 N N . VAL A 1 86 ? 7.184 -4.59 10.609 1 94.19 86 VAL A N 1
ATOM 669 C CA . VAL A 1 86 ? 7.504 -5.984 10.328 1 94.19 86 VAL A CA 1
ATOM 670 C C . VAL A 1 86 ? 8.797 -6.062 9.516 1 94.19 86 VAL A C 1
ATOM 672 O O . VAL A 1 86 ? 9.633 -6.93 9.758 1 94.19 86 VAL A O 1
ATOM 675 N N . LEU A 1 87 ? 8.984 -5.16 8.617 1 95.88 87 LEU A N 1
ATOM 676 C CA . LEU A 1 87 ? 10.07 -5.281 7.652 1 95.88 87 LEU A CA 1
ATOM 677 C C . LEU A 1 87 ? 11.297 -4.5 8.109 1 95.88 87 LEU A C 1
ATOM 679 O O . LEU A 1 87 ? 12.391 -4.676 7.559 1 95.88 87 LEU A O 1
ATOM 683 N N . GLU A 1 88 ? 11.133 -3.697 9.148 1 96.06 88 GLU A N 1
ATOM 684 C CA . GLU A 1 88 ? 12.234 -2.857 9.617 1 96.06 88 GLU A CA 1
ATOM 685 C C . GLU A 1 88 ? 13.469 -3.693 9.938 1 96.06 88 GLU A C 1
ATOM 687 O O . GLU A 1 88 ? 14.57 -3.391 9.469 1 96.06 88 GLU A O 1
ATOM 692 N N . PRO A 1 89 ? 13.383 -4.797 10.641 1 96.38 89 PRO A N 1
ATOM 693 C CA . PRO A 1 89 ? 14.578 -5.59 10.93 1 96.38 89 PRO A CA 1
ATOM 694 C C . PRO A 1 89 ? 15.227 -6.164 9.672 1 96.38 89 PRO A C 1
ATOM 696 O O . PRO A 1 89 ? 16.453 -6.316 9.609 1 96.38 89 PRO A O 1
ATOM 699 N N . ILE A 1 90 ? 14.406 -6.504 8.742 1 95.88 90 ILE A N 1
ATOM 700 C CA . ILE A 1 90 ? 14.906 -7.055 7.488 1 95.88 90 ILE A CA 1
ATOM 701 C C . ILE A 1 90 ? 15.695 -5.984 6.73 1 95.88 90 ILE A C 1
ATOM 703 O O . ILE A 1 90 ? 16.781 -6.246 6.219 1 95.88 90 ILE A O 1
ATOM 707 N N . VAL A 1 91 ? 15.156 -4.781 6.688 1 97 91 VAL A N 1
ATOM 708 C CA . VAL A 1 91 ? 15.836 -3.666 6.035 1 97 91 VAL A CA 1
ATOM 709 C C . VAL A 1 91 ? 17.172 -3.389 6.727 1 97 91 VAL A C 1
ATOM 711 O O . VAL A 1 91 ? 18.203 -3.244 6.066 1 97 91 VAL A O 1
ATOM 714 N N . ALA A 1 92 ? 17.125 -3.393 8.047 1 97.81 92 ALA A N 1
ATOM 715 C CA . ALA A 1 92 ? 18.344 -3.135 8.82 1 97.81 92 ALA A CA 1
ATOM 716 C C . ALA A 1 92 ? 19.391 -4.207 8.562 1 97.81 92 ALA A C 1
ATOM 718 O O . ALA A 1 92 ? 20.578 -3.896 8.398 1 97.81 92 ALA A O 1
ATOM 719 N N . TRP A 1 93 ? 18.969 -5.43 8.516 1 96.44 93 TRP A N 1
ATOM 720 C CA . TRP A 1 93 ? 19.891 -6.535 8.273 1 96.44 93 TRP A CA 1
ATOM 721 C C . TRP A 1 93 ? 20.531 -6.406 6.902 1 96.44 93 TRP A C 1
ATOM 723 O O . TRP A 1 93 ? 21.75 -6.574 6.766 1 96.44 93 TRP A O 1
ATOM 733 N N . HIS A 1 94 ? 19.797 -6.078 5.945 1 96.62 94 HIS A N 1
ATOM 734 C CA . HIS A 1 94 ? 20.328 -5.98 4.59 1 96.62 94 HIS A CA 1
ATOM 735 C C . HIS A 1 94 ? 21.25 -4.773 4.449 1 96.62 94 HIS A C 1
ATOM 737 O O . HIS A 1 94 ? 22.203 -4.809 3.672 1 96.62 94 HIS A O 1
ATOM 743 N N . TYR A 1 95 ? 20.891 -3.688 5.145 1 97.69 95 TYR A N 1
ATOM 744 C CA . TYR A 1 95 ? 21.828 -2.566 5.211 1 97.69 95 TYR A CA 1
ATOM 745 C C . TYR A 1 95 ? 23.203 -3.021 5.699 1 97.69 95 TYR A C 1
ATOM 747 O O . TYR A 1 95 ? 24.219 -2.719 5.078 1 97.69 95 TYR A O 1
ATOM 755 N N . SER A 1 96 ? 23.156 -3.744 6.812 1 97.38 96 SER A N 1
ATOM 756 C CA . SER A 1 96 ? 24.406 -4.234 7.387 1 97.38 96 SER A CA 1
ATOM 757 C C . SER A 1 96 ? 25.141 -5.16 6.422 1 97.38 96 SER A C 1
ATOM 759 O O . SER A 1 96 ? 26.359 -5.07 6.27 1 97.38 96 SER A O 1
ATOM 761 N N . LYS A 1 97 ? 24.391 -6.016 5.797 1 95.38 97 LYS A N 1
ATOM 762 C CA . LYS A 1 97 ? 24.969 -6.965 4.848 1 95.38 97 LYS A CA 1
ATOM 763 C C . LYS A 1 97 ? 25.656 -6.238 3.691 1 95.38 97 LYS A C 1
ATOM 765 O O . LYS A 1 97 ? 26.766 -6.578 3.305 1 95.38 97 LYS A O 1
ATOM 770 N N . ARG A 1 98 ? 25.062 -5.203 3.176 1 94.44 98 ARG A N 1
ATOM 771 C CA . ARG A 1 98 ? 25.547 -4.5 1.991 1 94.44 98 ARG A CA 1
ATOM 772 C C . ARG A 1 98 ? 26.703 -3.57 2.338 1 94.44 98 ARG A C 1
ATOM 774 O O . ARG A 1 98 ? 27.672 -3.465 1.581 1 94.44 98 ARG A O 1
ATOM 781 N N . THR A 1 99 ? 26.594 -2.846 3.439 1 95.56 99 THR A N 1
ATOM 782 C CA . THR A 1 99 ? 27.562 -1.806 3.766 1 95.56 99 THR A CA 1
ATOM 783 C C . THR A 1 99 ? 28.672 -2.361 4.648 1 95.56 99 THR A C 1
ATOM 785 O O . THR A 1 99 ? 29.719 -1.727 4.812 1 95.56 99 THR A O 1
ATOM 788 N N . LYS A 1 100 ? 28.359 -3.502 5.289 1 95.62 100 LYS A N 1
ATOM 789 C CA . LYS A 1 100 ? 29.25 -4.141 6.246 1 95.62 100 LYS A CA 1
ATOM 790 C C . LYS A 1 100 ? 29.312 -3.361 7.555 1 95.62 100 LYS A C 1
ATOM 792 O O . LYS A 1 100 ? 30.156 -3.637 8.414 1 95.62 100 LYS A O 1
ATOM 797 N N . ASN A 1 101 ? 28.422 -2.365 7.711 1 96.62 101 ASN A N 1
ATOM 798 C CA . ASN A 1 101 ? 28.297 -1.652 8.977 1 96.62 101 ASN A CA 1
ATOM 799 C C . ASN A 1 101 ? 27.453 -2.434 9.977 1 96.62 101 ASN A C 1
ATOM 801 O O . ASN A 1 101 ? 26.422 -3.02 9.602 1 96.62 101 ASN A O 1
ATOM 805 N N . LYS A 1 102 ? 27.891 -2.4 11.172 1 96.88 102 LYS A N 1
ATOM 806 C CA . LYS A 1 102 ? 27.078 -2.975 12.234 1 96.88 102 LYS A CA 1
ATOM 807 C C . LYS A 1 102 ? 26.078 -1.952 12.781 1 96.88 102 LYS A C 1
ATOM 809 O O . LYS A 1 102 ? 26.375 -0.755 12.82 1 96.88 102 LYS A O 1
ATOM 814 N N . VAL A 1 103 ? 24.906 -2.482 13.164 1 97.75 103 VAL A N 1
ATOM 815 C CA . VAL A 1 103 ? 23.891 -1.575 13.695 1 97.75 103 VAL A CA 1
ATOM 816 C C . VAL A 1 103 ? 23.312 -2.139 14.992 1 97.75 103 VAL A C 1
ATOM 818 O O . VAL A 1 103 ? 23.375 -3.346 15.234 1 97.75 103 VAL A O 1
ATOM 821 N N . ARG A 1 104 ? 22.828 -1.259 15.82 1 95.88 104 ARG A N 1
ATOM 822 C CA . ARG A 1 104 ? 22.172 -1.675 17.062 1 95.88 104 ARG A CA 1
ATOM 823 C C . ARG A 1 104 ? 20.953 -0.808 17.359 1 95.88 104 ARG A C 1
ATOM 825 O O . ARG A 1 104 ? 20.891 0.34 16.922 1 95.88 104 ARG A O 1
ATOM 832 N N . ARG A 1 105 ? 20.047 -1.375 18.125 1 94.5 105 ARG A N 1
ATOM 833 C CA . ARG A 1 105 ? 18.844 -0.645 18.531 1 94.5 105 ARG A CA 1
ATOM 834 C C . ARG A 1 105 ? 19.172 0.375 19.609 1 94.5 105 ARG A C 1
ATOM 836 O O . ARG A 1 105 ? 20.031 0.138 20.453 1 94.5 105 ARG A O 1
ATOM 843 N N . ILE A 1 106 ? 18.5 1.504 19.5 1 91.19 106 ILE A N 1
ATOM 844 C CA . ILE A 1 106 ? 18.484 2.475 20.578 1 91.19 106 ILE A CA 1
ATOM 845 C C . ILE A 1 106 ? 17.156 2.393 21.328 1 91.19 106 ILE A C 1
ATOM 847 O O . ILE A 1 106 ? 16.109 2.781 20.812 1 91.19 106 ILE A O 1
ATOM 851 N N . ASN A 1 107 ? 17.109 1.883 22.438 1 90.5 107 ASN A N 1
ATOM 852 C CA . ASN A 1 107 ? 15.891 1.648 23.203 1 90.5 107 ASN A CA 1
ATOM 853 C C . ASN A 1 107 ? 15.586 2.82 24.141 1 90.5 107 ASN A C 1
ATOM 855 O O . ASN A 1 107 ? 15.375 2.633 25.328 1 90.5 107 ASN A O 1
ATOM 859 N N . ALA A 1 108 ? 15.562 4 23.531 1 92.75 108 ALA A N 1
ATOM 860 C CA . ALA A 1 108 ? 15.258 5.191 24.312 1 92.75 108 ALA A CA 1
ATOM 861 C C . ALA A 1 108 ? 14.688 6.301 23.438 1 92.75 108 ALA A C 1
ATOM 863 O O . ALA A 1 108 ? 15.023 6.402 22.25 1 92.75 108 ALA A O 1
ATOM 864 N N . VAL A 1 109 ? 13.828 7.059 24.094 1 94.31 109 VAL A N 1
ATOM 865 C CA . VAL A 1 109 ? 13.469 8.344 23.5 1 94.31 109 VAL A CA 1
ATOM 866 C C . VAL A 1 109 ? 14.539 9.383 23.812 1 94.31 109 VAL A C 1
ATOM 868 O O . VAL A 1 109 ? 14.883 9.594 24.969 1 94.31 109 VAL A O 1
ATOM 871 N N . LEU A 1 110 ? 15.047 10 22.734 1 96.38 110 LEU A N 1
ATOM 872 C CA . LEU A 1 110 ? 16.094 11 22.906 1 96.38 110 LEU A CA 1
ATOM 873 C C . LEU A 1 110 ? 15.516 12.406 22.922 1 96.38 110 LEU A C 1
ATOM 875 O O . LEU A 1 110 ? 14.453 12.648 22.328 1 96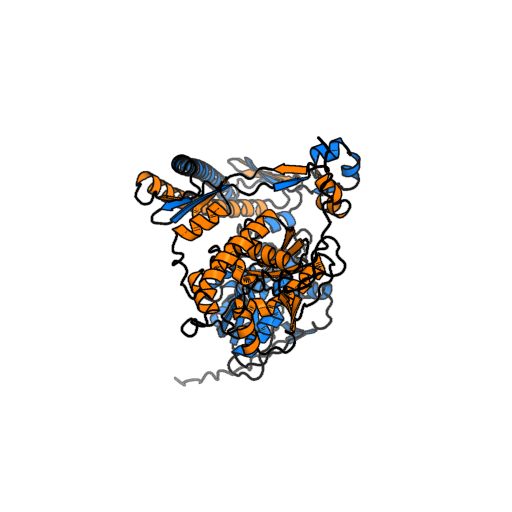.38 110 LEU A O 1
ATOM 879 N N . GLN A 1 111 ? 16.188 13.258 23.594 1 97 111 GLN A N 1
ATOM 880 C CA . GLN A 1 111 ? 15.812 14.664 23.688 1 97 111 GLN A CA 1
ATOM 881 C C . GLN A 1 111 ? 17 15.578 23.375 1 97 111 GLN A C 1
ATOM 883 O O . GLN A 1 111 ? 18.125 15.281 23.75 1 97 111 GLN A O 1
ATOM 888 N N . HIS A 1 112 ? 16.656 16.609 22.688 1 97.25 112 HIS A N 1
ATOM 889 C CA . HIS A 1 112 ? 17.703 17.594 22.422 1 97.25 112 HIS A CA 1
ATOM 890 C C . HIS A 1 112 ? 18.344 18.078 23.719 1 97.25 112 HIS A C 1
ATOM 892 O O . HIS A 1 112 ? 17.641 18.328 24.703 1 97.25 112 HIS A O 1
ATOM 898 N N . PRO A 1 113 ? 19.656 18.25 23.719 1 96 113 PRO A N 1
ATOM 899 C CA . PRO A 1 113 ? 20.328 18.594 24.969 1 96 113 PRO A CA 1
ATOM 900 C C . PRO A 1 113 ? 20.156 20.062 25.359 1 96 113 PRO A C 1
ATOM 902 O O . PRO A 1 113 ? 20.359 20.422 26.531 1 96 113 PRO A O 1
ATOM 905 N N . ASP A 1 114 ? 19.844 20.875 24.438 1 95.5 114 ASP A N 1
ATOM 906 C CA . ASP A 1 114 ? 19.609 22.281 24.703 1 95.5 114 ASP A CA 1
ATOM 907 C C . ASP A 1 114 ? 18.344 22.484 25.531 1 95.5 114 ASP A C 1
ATOM 909 O O . ASP A 1 114 ? 17.25 22.094 25.109 1 95.5 114 ASP A O 1
ATOM 913 N N . PRO A 1 115 ? 18.391 23.109 26.703 1 94.5 115 PRO A N 1
ATOM 914 C CA . PRO A 1 115 ? 17.219 23.312 27.562 1 94.5 115 PRO A CA 1
ATOM 915 C C . PRO A 1 115 ? 16.141 24.172 26.906 1 94.5 115 PRO A C 1
ATOM 917 O O . PRO A 1 115 ? 14.984 24.141 27.328 1 94.5 115 PRO A O 1
ATOM 920 N N . GLU A 1 116 ? 16.5 24.844 25.906 1 95 116 GLU A N 1
ATOM 921 C CA . GLU A 1 116 ? 15.531 25.688 25.203 1 95 116 GLU A CA 1
ATOM 922 C C . GLU A 1 116 ? 14.734 24.875 24.172 1 95 116 GLU A C 1
ATOM 924 O O . GLU A 1 116 ? 13.766 25.375 23.609 1 95 116 GLU A O 1
ATOM 929 N N . LEU A 1 117 ? 15.156 23.656 24.016 1 97.19 117 LEU A N 1
ATOM 930 C CA . LEU A 1 117 ? 14.5 22.844 23.016 1 97.19 117 LEU A CA 1
ATOM 931 C C . LEU A 1 117 ? 14.016 21.531 23.609 1 97.19 117 LEU A C 1
ATOM 933 O O . LEU A 1 117 ? 14.281 20.453 23.062 1 97.19 117 LEU A O 1
ATOM 937 N N . PRO A 1 118 ? 13.328 21.625 24.75 1 95.94 118 PRO A N 1
ATOM 938 C CA . PRO A 1 118 ? 12.898 20.391 25.391 1 95.94 118 PRO A CA 1
ATOM 939 C C . PRO A 1 118 ? 11.859 19.625 24.578 1 95.94 118 PRO A C 1
ATOM 941 O O . PRO A 1 118 ? 11.68 18.422 24.766 1 95.94 118 PRO A O 1
ATOM 944 N N . TRP A 1 119 ? 11.234 20.25 23.641 1 97.56 119 TRP A N 1
ATOM 945 C CA . TRP A 1 119 ? 10.156 19.656 22.844 1 97.56 119 TRP A CA 1
ATOM 946 C C . TRP A 1 119 ? 10.711 18.875 21.672 1 97.56 119 TRP A C 1
ATOM 948 O O . TRP A 1 119 ? 9.969 18.172 20.984 1 97.56 119 TRP A O 1
ATOM 958 N N . MET A 1 120 ? 11.977 18.969 21.422 1 98.06 120 MET A N 1
ATOM 959 C CA . MET A 1 120 ? 12.586 18.25 20.297 1 98.06 120 MET A CA 1
ATOM 960 C C . MET A 1 120 ? 13.023 16.859 20.719 1 98.06 120 MET A C 1
ATOM 962 O O . MET A 1 120 ? 14.039 16.688 21.391 1 98.06 120 MET A O 1
ATOM 966 N N . LEU A 1 121 ? 12.242 15.875 20.312 1 97.62 121 LEU A N 1
ATOM 967 C CA . LEU A 1 121 ? 12.469 14.477 20.656 1 97.62 121 LEU A CA 1
ATOM 968 C C . LEU A 1 121 ? 12.828 13.664 19.422 1 97.62 121 LEU A C 1
ATOM 970 O O . LEU A 1 121 ? 12.617 14.117 18.297 1 97.62 121 LEU A O 1
ATOM 974 N N . ALA A 1 122 ? 13.438 12.516 19.656 1 97.06 122 ALA A N 1
ATOM 975 C CA . ALA A 1 122 ? 13.758 11.664 18.516 1 97.06 122 ALA A CA 1
ATOM 976 C C . ALA A 1 122 ? 13.797 10.195 18.906 1 97.06 122 ALA A C 1
ATOM 978 O O . ALA A 1 122 ? 14.281 9.852 20 1 97.06 122 ALA A O 1
ATOM 979 N N . ASN A 1 123 ? 13.195 9.414 18.109 1 93.56 123 ASN A N 1
ATOM 980 C CA . ASN A 1 123 ? 13.375 7.965 18.109 1 93.56 123 ASN A CA 1
ATOM 981 C C . ASN A 1 123 ? 14.172 7.496 16.891 1 93.56 123 ASN A C 1
ATOM 983 O O . ASN A 1 123 ? 13.766 7.73 15.75 1 93.56 123 ASN A O 1
ATOM 987 N N . ILE A 1 124 ? 15.266 6.883 17.234 1 95.62 124 ILE A N 1
ATOM 988 C CA . ILE A 1 124 ? 16.156 6.438 16.172 1 95.62 124 ILE A CA 1
ATOM 989 C C . ILE A 1 124 ? 15.945 4.949 15.906 1 95.62 124 ILE A C 1
ATOM 991 O O . ILE A 1 124 ? 15.867 4.152 16.844 1 95.62 124 ILE A O 1
ATOM 995 N N . ASP A 1 125 ? 15.867 4.543 14.594 1 96 125 ASP A N 1
ATOM 996 C CA . ASP A 1 125 ? 15.68 3.133 14.273 1 96 125 ASP A CA 1
ATOM 997 C C . ASP A 1 125 ? 16.875 2.305 14.719 1 96 125 ASP A C 1
ATOM 999 O O . ASP A 1 125 ? 16.734 1.343 15.477 1 96 125 ASP A O 1
ATOM 1003 N N . ARG A 1 126 ? 18.078 2.689 14.188 1 97.69 126 ARG A N 1
ATOM 1004 C CA . ARG A 1 126 ? 19.328 2.021 14.562 1 97.69 126 ARG A CA 1
ATOM 1005 C C . ARG A 1 126 ? 20.469 3.02 14.672 1 97.69 126 ARG A C 1
ATOM 1007 O O . ARG A 1 126 ? 20.484 4.031 13.969 1 97.69 126 ARG A O 1
ATOM 1014 N N . GLU A 1 127 ? 21.344 2.699 15.57 1 97.12 127 GLU A N 1
ATOM 1015 C CA . GLU A 1 127 ? 22.656 3.357 15.609 1 97.12 127 GLU A CA 1
ATOM 1016 C C . GLU A 1 127 ? 23.688 2.559 14.836 1 97.12 127 GLU A C 1
ATOM 1018 O O . GLU A 1 127 ? 23.75 1.332 14.938 1 97.12 127 GLU A O 1
ATOM 1023 N N . VAL A 1 128 ? 24.391 3.268 14.016 1 97.94 128 VAL A N 1
ATOM 1024 C CA . VAL A 1 128 ? 25.5 2.625 13.305 1 97.94 128 VAL A CA 1
ATOM 1025 C C . VAL A 1 128 ? 26.75 2.611 14.18 1 97.94 128 VAL A C 1
ATOM 1027 O O . VAL A 1 128 ? 27.156 3.652 14.695 1 97.94 128 VAL A O 1
ATOM 1030 N N . ILE A 1 129 ? 27.359 1.443 14.211 1 94.5 129 ILE A N 1
ATOM 1031 C CA . ILE A 1 129 ? 28.484 1.294 15.117 1 94.5 129 ILE A CA 1
ATOM 1032 C C . ILE A 1 129 ? 29.766 1.081 14.305 1 94.5 129 ILE A C 1
ATOM 1034 O O . ILE A 1 129 ? 29.766 0.329 13.328 1 94.5 129 ILE A O 1
ATOM 1038 N N . GLY A 1 130 ? 30.797 1.654 14.742 1 87.44 130 GLY A N 1
ATOM 1039 C CA . GLY A 1 130 ? 32.125 1.397 14.203 1 87.44 130 GLY A CA 1
ATOM 1040 C C . GLY A 1 130 ? 32.375 2.094 12.883 1 87.44 130 GLY A C 1
ATOM 1041 O O . GLY A 1 130 ? 33.312 1.747 12.156 1 87.44 130 GLY A O 1
ATOM 1042 N N . ALA A 1 131 ? 31.5 2.838 12.391 1 90.62 131 ALA A N 1
ATOM 1043 C CA . ALA A 1 131 ? 31.703 3.629 11.18 1 90.62 131 ALA A CA 1
ATOM 1044 C C . ALA A 1 131 ? 31.938 5.098 11.516 1 90.62 131 ALA A C 1
ATOM 1046 O O . ALA A 1 131 ? 31.219 5.676 12.336 1 90.62 131 ALA A O 1
ATOM 1047 N N . ASP A 1 132 ? 32.875 5.727 10.883 1 91 132 ASP A N 1
ATOM 1048 C CA . ASP A 1 132 ? 33.25 7.105 11.188 1 91 132 ASP A CA 1
ATOM 1049 C C . ASP A 1 132 ? 32.406 8.094 10.391 1 91 132 ASP A C 1
ATOM 1051 O O . ASP A 1 132 ? 32.188 9.219 10.836 1 91 132 ASP A O 1
ATOM 1055 N N . ASP A 1 133 ? 31.938 7.684 9.344 1 94.81 133 ASP A N 1
ATOM 1056 C CA . ASP A 1 133 ? 31.359 8.641 8.406 1 94.81 133 ASP A CA 1
ATOM 1057 C C . ASP A 1 133 ? 29.844 8.688 8.547 1 94.81 133 ASP A C 1
ATOM 1059 O O . ASP A 1 133 ? 29.188 9.555 7.961 1 94.81 133 ASP A O 1
ATOM 1063 N N . VAL A 1 134 ? 29.25 7.773 9.328 1 96.88 134 VAL A N 1
ATOM 1064 C CA . VAL A 1 134 ? 27.797 7.738 9.492 1 96.88 134 VAL A CA 1
ATOM 1065 C C . VAL A 1 134 ? 27.453 7.125 10.844 1 96.88 134 VAL A C 1
ATOM 1067 O O . VAL A 1 134 ? 28.094 6.168 11.289 1 96.88 134 VAL A O 1
ATOM 1070 N N . GLN A 1 135 ? 26.359 7.684 11.531 1 97.38 135 GLN A N 1
ATOM 1071 C CA . GLN A 1 135 ? 26.078 7.266 12.906 1 97.38 135 GLN A CA 1
ATOM 1072 C C . GLN A 1 135 ? 24.641 6.805 13.062 1 97.38 135 GLN A C 1
ATOM 1074 O O . GLN A 1 135 ? 24.297 6.152 14.055 1 97.38 135 GLN A O 1
ATOM 1079 N N . ILE A 1 136 ? 23.75 7.188 12.164 1 98.19 136 ILE A N 1
ATOM 1080 C CA . ILE A 1 136 ? 22.344 6.883 12.305 1 98.19 136 ILE A CA 1
ATOM 1081 C C . ILE A 1 136 ? 21.844 6.117 11.078 1 98.19 136 ILE A C 1
ATOM 1083 O O . ILE A 1 136 ? 22.234 6.43 9.945 1 98.19 136 ILE A O 1
ATOM 1087 N N . LEU A 1 137 ? 21.031 5.113 11.336 1 98.69 137 LEU A N 1
ATOM 1088 C CA . LEU A 1 137 ? 20.328 4.418 10.266 1 98.69 137 LEU A CA 1
ATOM 1089 C C . LEU A 1 137 ? 18.812 4.605 10.398 1 98.69 137 LEU A C 1
ATOM 1091 O O . LEU A 1 137 ? 18.234 4.266 11.43 1 98.69 137 LEU A O 1
ATOM 1095 N N . GLU A 1 138 ? 18.234 5.23 9.445 1 98.5 138 GLU A N 1
ATOM 1096 C CA . GLU A 1 138 ? 16.781 5.332 9.32 1 98.5 138 GLU A CA 1
ATOM 1097 C C . GLU A 1 138 ? 16.25 4.32 8.305 1 98.5 138 GLU A C 1
ATOM 1099 O O . GLU A 1 138 ? 16.656 4.324 7.145 1 98.5 138 GLU A O 1
ATOM 1104 N N . CYS A 1 139 ? 15.398 3.428 8.75 1 98.12 139 CYS A N 1
ATOM 1105 C CA . CYS A 1 139 ? 14.828 2.4 7.887 1 98.12 139 CYS A CA 1
ATOM 1106 C C . CYS A 1 139 ? 13.422 2.793 7.426 1 98.12 139 CYS A C 1
ATOM 1108 O O . CYS A 1 139 ? 12.625 3.299 8.211 1 98.12 139 CYS A O 1
ATOM 1110 N N . LYS A 1 140 ? 13.133 2.648 6.145 1 97.25 140 LYS A N 1
ATOM 1111 C CA . LYS A 1 140 ? 11.828 2.965 5.562 1 97.25 140 LYS A CA 1
ATOM 1112 C C . LYS A 1 140 ? 11.359 1.855 4.625 1 97.25 140 LYS A C 1
ATOM 1114 O O . LYS A 1 140 ? 12.18 1.124 4.062 1 97.25 140 LYS A O 1
ATOM 1119 N N . THR A 1 141 ? 10.109 1.68 4.551 1 95.38 141 THR A N 1
ATOM 1120 C CA . THR A 1 141 ? 9.453 0.902 3.508 1 95.38 141 THR A CA 1
ATOM 1121 C C . THR A 1 141 ? 8.484 1.771 2.717 1 95.38 141 THR A C 1
ATOM 1123 O O . THR A 1 141 ? 7.801 2.627 3.287 1 95.38 141 THR A O 1
ATOM 1126 N N . ALA A 1 142 ? 8.5 1.635 1.418 1 93.38 142 ALA A N 1
ATOM 1127 C CA . ALA A 1 142 ? 7.586 2.377 0.558 1 93.38 142 ALA A CA 1
ATOM 1128 C C . ALA A 1 142 ? 6.789 1.432 -0.34 1 93.38 142 ALA A C 1
ATOM 1130 O O . ALA A 1 142 ? 7.371 0.641 -1.088 1 93.38 142 ALA A O 1
ATOM 1131 N N . GLY A 1 143 ? 5.52 1.555 -0.235 1 92.06 143 GLY A N 1
ATOM 1132 C CA . GLY A 1 143 ? 4.656 0.765 -1.1 1 92.06 143 GLY A CA 1
ATOM 1133 C C . GLY A 1 143 ? 4.578 1.304 -2.516 1 92.06 143 GLY A C 1
ATOM 1134 O O . GLY A 1 143 ? 5.457 2.047 -2.953 1 92.06 143 GLY A O 1
ATOM 1135 N N . ILE A 1 144 ? 3.535 0.914 -3.193 1 86.88 144 ILE A N 1
ATOM 1136 C CA . ILE A 1 144 ? 3.363 1.231 -4.605 1 86.88 144 ILE A CA 1
ATOM 1137 C C . ILE A 1 144 ? 3.248 2.742 -4.785 1 86.88 144 ILE A C 1
ATOM 1139 O O . ILE A 1 144 ? 3.979 3.338 -5.582 1 86.88 144 ILE A O 1
ATOM 1143 N N . ASN A 1 145 ? 2.449 3.35 -4.012 1 85.31 145 ASN A N 1
ATOM 1144 C CA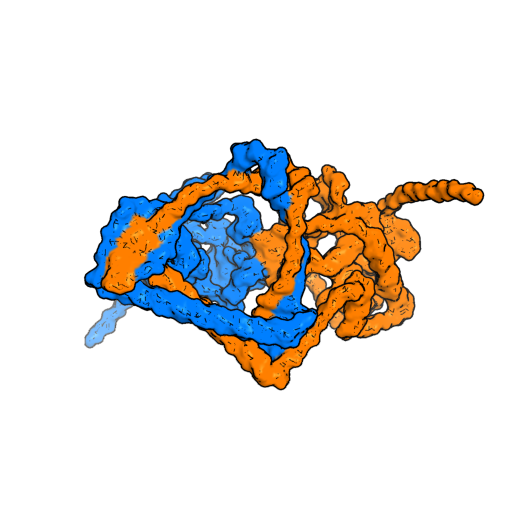 . ASN A 1 145 ? 2.23 4.785 -4.152 1 85.31 145 ASN A CA 1
ATOM 1145 C C . ASN A 1 145 ? 3.393 5.59 -3.574 1 85.31 145 ASN A C 1
ATOM 1147 O O . ASN A 1 145 ? 3.809 6.594 -4.156 1 85.31 145 ASN A O 1
ATOM 1151 N N . GLY A 1 146 ? 3.926 5.117 -2.52 1 89.31 146 GLY A N 1
ATOM 1152 C CA . GLY A 1 146 ? 5.012 5.828 -1.865 1 89.31 146 GLY A CA 1
ATOM 1153 C C . GLY A 1 146 ? 6.309 5.797 -2.652 1 89.31 146 GLY A C 1
ATOM 1154 O O . GLY A 1 146 ? 7.121 6.719 -2.559 1 89.31 146 GLY A O 1
ATOM 1155 N N . ALA A 1 147 ? 6.441 4.789 -3.453 1 89.19 147 ALA A N 1
ATOM 1156 C CA . ALA A 1 147 ? 7.688 4.605 -4.195 1 89.19 147 ALA A CA 1
ATOM 1157 C C . ALA A 1 147 ? 7.887 5.723 -5.215 1 89.19 147 ALA A C 1
ATOM 1159 O O . ALA A 1 147 ? 9.023 6.078 -5.543 1 89.19 147 ALA A O 1
ATOM 1160 N N . ARG A 1 148 ? 6.836 6.285 -5.629 1 85.25 148 ARG A N 1
ATOM 1161 C CA . ARG A 1 148 ? 6.922 7.355 -6.621 1 85.25 148 ARG A CA 1
ATOM 1162 C C . ARG A 1 148 ? 7.66 8.562 -6.062 1 85.25 148 ARG A C 1
ATOM 1164 O O . ARG A 1 148 ? 8.336 9.281 -6.801 1 85.25 148 ARG A O 1
ATOM 1171 N N . LEU A 1 149 ? 7.594 8.781 -4.793 1 88.69 149 LEU A N 1
ATOM 1172 C CA . LEU A 1 149 ? 8.211 9.93 -4.145 1 88.69 149 LEU A CA 1
ATOM 1173 C C . LEU A 1 149 ? 9.727 9.773 -4.078 1 88.69 149 LEU A C 1
ATOM 1175 O O . LEU A 1 149 ? 10.445 10.742 -3.838 1 88.69 149 LEU A O 1
ATOM 1179 N N . TRP A 1 150 ? 10.234 8.594 -4.387 1 91.88 150 TRP A N 1
ATOM 1180 C CA . TRP A 1 150 ? 11.656 8.305 -4.219 1 91.88 150 TRP A CA 1
ATOM 1181 C C . TRP A 1 150 ? 12.383 8.344 -5.559 1 91.88 150 TRP A C 1
ATOM 1183 O O . TRP A 1 150 ? 13.602 8.148 -5.617 1 91.88 150 TRP A O 1
ATOM 1193 N N . LYS A 1 151 ? 11.68 8.594 -6.594 1 84.06 151 LYS A N 1
ATOM 1194 C CA . LYS A 1 151 ? 12.242 8.547 -7.945 1 84.06 151 LYS A CA 1
ATOM 1195 C C . LYS A 1 151 ? 13.422 9.492 -8.086 1 84.06 151 LYS A C 1
ATOM 1197 O O . LYS A 1 151 ? 14.398 9.188 -8.781 1 84.06 151 LYS A O 1
ATOM 1202 N N . GLU A 1 152 ? 13.367 10.625 -7.41 1 84.31 152 GLU A N 1
ATOM 1203 C CA . GLU A 1 152 ? 14.43 11.625 -7.52 1 84.31 152 GLU A CA 1
ATOM 1204 C C . GLU A 1 152 ? 15.328 11.617 -6.285 1 84.31 152 GLU A C 1
ATOM 1206 O O . GLU A 1 152 ? 16.016 12.594 -6.008 1 84.31 152 GLU A O 1
ATOM 1211 N N . GLY A 1 153 ? 15.211 10.539 -5.543 1 89.62 153 GLY A N 1
ATOM 1212 C CA . GLY A 1 153 ? 15.984 10.445 -4.32 1 89.62 153 GLY A CA 1
ATOM 1213 C C . GLY A 1 153 ? 15.133 10.477 -3.066 1 89.62 153 GLY A C 1
ATOM 1214 O O . GLY A 1 153 ? 13.961 10.094 -3.098 1 89.62 153 GLY A O 1
ATOM 1215 N N . VAL A 1 154 ? 15.758 10.875 -2.008 1 94 154 VAL A N 1
ATOM 1216 C CA . VAL A 1 154 ? 15.07 10.883 -0.722 1 94 154 VAL A CA 1
ATOM 1217 C C . VAL A 1 154 ? 14.023 11.992 -0.7 1 94 154 VAL A C 1
ATOM 1219 O O . VAL A 1 154 ? 14.344 13.156 -0.938 1 94 154 VAL A O 1
ATOM 1222 N N . PRO A 1 155 ? 12.812 11.648 -0.436 1 94.06 155 PRO A N 1
ATOM 1223 C CA . PRO A 1 155 ? 11.781 12.688 -0.375 1 94.06 155 PRO A CA 1
ATOM 1224 C C . PRO A 1 155 ? 12.039 13.719 0.718 1 94.06 155 PRO A C 1
ATOM 1226 O O . PRO A 1 155 ? 12.695 13.414 1.716 1 94.06 155 PRO A O 1
ATOM 1229 N N . GLU A 1 156 ? 11.453 14.852 0.557 1 92.5 156 GLU A N 1
ATOM 1230 C CA . GLU A 1 156 ? 11.68 15.977 1.454 1 92.5 156 GLU A CA 1
ATOM 1231 C C . GLU A 1 156 ? 11.234 15.648 2.877 1 92.5 156 GLU A C 1
ATOM 1233 O O . GLU A 1 156 ? 11.922 15.992 3.842 1 92.5 156 GLU A O 1
ATOM 1238 N N . TYR A 1 157 ? 10.109 15.016 3.01 1 95.62 157 TYR A N 1
ATOM 1239 C CA . TYR A 1 157 ? 9.602 14.742 4.352 1 95.62 157 TYR A CA 1
ATOM 1240 C C . TYR A 1 157 ? 10.531 13.805 5.109 1 95.62 157 TYR A C 1
ATOM 1242 O O . TYR A 1 157 ? 10.633 13.883 6.336 1 95.62 157 TYR A O 1
ATOM 1250 N N . VAL A 1 158 ? 11.234 12.938 4.395 1 97.38 158 VAL A N 1
ATOM 1251 C CA . VAL A 1 158 ? 12.211 12.047 5.016 1 97.38 158 VAL A CA 1
ATOM 1252 C C . VAL A 1 158 ? 13.492 12.82 5.332 1 97.38 158 VAL A C 1
ATOM 1254 O O . VAL A 1 158 ? 14.109 12.594 6.375 1 97.38 158 VAL A O 1
ATOM 1257 N N . GLN A 1 159 ? 13.875 13.742 4.48 1 96.94 159 GLN A N 1
ATOM 1258 C CA . GLN A 1 159 ? 15.039 14.578 4.742 1 96.94 159 GLN A CA 1
ATOM 1259 C C . GLN A 1 159 ? 14.859 15.391 6.023 1 96.94 159 GLN A C 1
ATOM 1261 O O . GLN A 1 159 ? 15.773 15.492 6.836 1 96.94 159 GLN A O 1
ATOM 1266 N N . LEU A 1 160 ? 13.703 15.914 6.145 1 97.75 160 LEU A N 1
ATOM 1267 C CA . LEU A 1 160 ? 13.414 16.703 7.332 1 97.75 160 LEU A CA 1
ATOM 1268 C C . LEU A 1 160 ? 13.438 15.836 8.586 1 97.75 160 LEU A C 1
ATOM 1270 O O . LEU A 1 160 ? 13.906 16.266 9.641 1 97.75 160 LEU A O 1
ATOM 1274 N N . GLN A 1 161 ? 12.914 14.633 8.477 1 98.44 161 GLN A N 1
ATOM 1275 C CA . GLN A 1 161 ? 12.984 13.68 9.586 1 98.44 161 GLN A CA 1
ATOM 1276 C C . GLN A 1 161 ? 14.43 13.422 10 1 98.44 161 GLN A C 1
ATOM 1278 O O . GLN A 1 161 ? 14.75 13.453 11.195 1 98.44 161 GLN A O 1
ATOM 1283 N N . VAL A 1 162 ? 15.258 13.266 9.008 1 98.5 162 VAL A N 1
ATOM 1284 C CA . VAL A 1 162 ? 16.672 12.977 9.273 1 98.5 162 VAL A CA 1
ATOM 1285 C C . VAL A 1 162 ? 17.344 14.211 9.867 1 98.5 162 VAL A C 1
ATOM 1287 O O . VAL A 1 162 ? 18.109 14.102 10.828 1 98.5 162 VAL A O 1
ATOM 1290 N N . MET A 1 163 ? 17.078 15.367 9.344 1 98.38 163 MET A N 1
ATOM 1291 C CA . MET A 1 163 ? 17.656 16.594 9.891 1 98.38 163 MET A CA 1
ATOM 1292 C C . MET A 1 163 ? 17.266 16.766 11.359 1 98.38 163 MET A C 1
ATOM 1294 O O . MET A 1 163 ? 18.094 17.188 12.172 1 98.38 163 MET A O 1
ATOM 1298 N N . HIS A 1 164 ? 16 16.469 11.641 1 98.75 164 HIS A N 1
ATOM 1299 C CA . HIS A 1 164 ? 15.539 16.516 13.023 1 98.75 164 HIS A CA 1
ATOM 1300 C C . HIS A 1 164 ? 16.328 15.539 13.898 1 98.75 164 HIS A C 1
ATOM 1302 O O . HIS A 1 164 ? 16.766 15.898 15 1 98.75 164 HIS A O 1
ATOM 1308 N N . GLN A 1 165 ? 16.578 14.336 13.43 1 98.5 165 GLN A N 1
ATOM 1309 C CA . GLN A 1 165 ? 17.344 13.328 14.156 1 98.5 165 GLN A CA 1
ATOM 1310 C C . GLN A 1 165 ? 18.766 13.812 14.414 1 98.5 165 GLN A C 1
ATOM 1312 O O . GLN A 1 165 ? 19.297 13.672 15.523 1 98.5 165 GLN A O 1
ATOM 1317 N N . LEU A 1 166 ? 19.359 14.352 13.391 1 98.25 166 LEU A N 1
ATOM 1318 C CA . LEU A 1 166 ? 20.734 14.828 13.508 1 98.25 166 LEU A CA 1
ATOM 1319 C C . LEU A 1 166 ? 20.812 16.031 14.445 1 98.25 166 LEU A C 1
ATOM 1321 O O . LEU A 1 166 ? 21.797 16.172 15.18 1 98.25 166 LEU A O 1
ATOM 1325 N N . ALA A 1 167 ? 19.828 16.844 14.445 1 98.12 167 ALA A N 1
ATOM 1326 C CA . ALA A 1 167 ? 19.766 17.984 15.359 1 98.12 167 ALA A CA 1
ATOM 1327 C C . ALA A 1 167 ? 19.719 17.516 16.812 1 98.12 167 ALA A C 1
ATOM 1329 O O . ALA A 1 167 ? 20.469 18.031 17.656 1 98.12 167 ALA A O 1
ATOM 1330 N N . VAL A 1 168 ? 18.906 16.516 17.078 1 98.25 168 VAL A N 1
ATOM 1331 C CA . VAL A 1 168 ? 18.719 16.031 18.438 1 98.25 168 VAL A CA 1
ATOM 1332 C C . VAL A 1 168 ? 19.969 15.297 18.906 1 98.25 168 VAL A C 1
ATOM 1334 O O . VAL A 1 168 ? 20.391 15.477 20.047 1 98.25 168 VAL A O 1
ATOM 1337 N N . THR A 1 169 ? 20.578 14.523 18.062 1 97 169 THR A N 1
ATOM 1338 C CA . THR A 1 169 ? 21.641 13.609 18.469 1 97 169 THR A CA 1
ATOM 1339 C C . THR A 1 169 ? 23.016 14.289 18.391 1 97 169 THR A C 1
ATOM 1341 O O . THR A 1 169 ? 23.984 13.812 18.984 1 97 169 THR A O 1
ATOM 1344 N N . GLY A 1 170 ? 23.109 15.312 17.594 1 96.56 170 GLY A N 1
ATOM 1345 C CA . GLY A 1 170 ? 24.391 15.961 17.375 1 96.56 170 GLY A CA 1
ATOM 1346 C C . GLY A 1 170 ? 25.281 15.211 16.406 1 96.56 170 GLY A C 1
ATOM 1347 O O . GLY A 1 170 ? 26.453 15.547 16.25 1 96.56 170 GLY A O 1
ATOM 1348 N N . LYS A 1 171 ? 24.719 14.234 15.734 1 96.75 171 LYS A N 1
ATOM 1349 C CA . LYS A 1 171 ? 25.5 13.398 14.836 1 96.75 171 LYS A CA 1
ATOM 1350 C C . LYS A 1 171 ? 25.672 14.055 13.477 1 96.75 171 LYS A C 1
ATOM 1352 O O . LYS A 1 171 ? 25.031 15.078 13.188 1 96.75 171 LYS A O 1
ATOM 1357 N N . GLN A 1 172 ? 26.578 13.453 12.656 1 96.75 172 GLN A N 1
ATOM 1358 C CA . GLN A 1 172 ? 27.016 14.172 11.469 1 96.75 172 GLN A CA 1
ATOM 1359 C C . GLN A 1 172 ? 26.344 13.625 10.211 1 96.75 172 GLN A C 1
ATOM 1361 O O . GLN A 1 172 ? 26.266 14.305 9.188 1 96.75 172 GLN A O 1
ATOM 1366 N N . ALA A 1 173 ? 25.922 12.383 10.297 1 98.31 173 ALA A N 1
ATOM 1367 C CA . ALA A 1 173 ? 25.344 11.805 9.094 1 98.31 173 ALA A CA 1
ATOM 1368 C C . ALA A 1 173 ? 24.422 10.641 9.43 1 98.31 173 ALA A C 1
ATOM 1370 O O . ALA A 1 173 ? 24.562 10.016 10.484 1 98.31 173 ALA A O 1
ATOM 1371 N N . ALA A 1 174 ? 23.453 10.43 8.531 1 98.62 174 ALA A N 1
ATOM 1372 C CA . ALA A 1 174 ? 22.531 9.297 8.617 1 98.62 174 ALA A CA 1
ATOM 1373 C C . ALA A 1 174 ? 22.406 8.586 7.27 1 98.62 174 ALA A C 1
ATOM 1375 O O . ALA A 1 174 ? 22.469 9.227 6.215 1 98.62 174 ALA A O 1
ATOM 1376 N N . ASP A 1 175 ? 22.359 7.289 7.328 1 98.69 175 ASP A N 1
ATOM 1377 C CA . ASP A 1 175 ? 21.922 6.516 6.168 1 98.69 175 ASP A CA 1
ATOM 1378 C C . ASP A 1 175 ? 20.422 6.234 6.223 1 98.69 175 ASP A C 1
ATOM 1380 O O . ASP A 1 175 ? 19.891 5.863 7.273 1 98.69 175 ASP A O 1
ATOM 1384 N N . VAL A 1 176 ? 19.781 6.516 5.102 1 98.75 176 VAL A N 1
ATOM 1385 C CA . VAL A 1 176 ? 18.391 6.105 4.934 1 98.75 176 VAL A CA 1
ATOM 1386 C C . VAL A 1 176 ? 18.328 4.863 4.047 1 98.75 176 VAL A C 1
ATOM 1388 O O . VAL A 1 176 ? 18.703 4.91 2.873 1 98.75 176 VAL A O 1
ATOM 1391 N N . ALA A 1 177 ? 17.953 3.727 4.633 1 98.44 177 ALA A N 1
ATOM 1392 C CA . ALA A 1 177 ? 17.703 2.502 3.875 1 98.44 177 ALA A CA 1
ATOM 1393 C C . ALA A 1 177 ? 16.219 2.309 3.611 1 98.44 177 ALA A C 1
ATOM 1395 O O . ALA A 1 177 ? 15.414 2.23 4.547 1 98.44 177 ALA A O 1
ATOM 1396 N N . VAL A 1 178 ? 15.836 2.234 2.322 1 97.75 178 VAL A N 1
ATOM 1397 C CA . VAL A 1 178 ? 14.414 2.123 1.99 1 97.75 178 VAL A CA 1
ATOM 1398 C C . VAL A 1 178 ? 14.188 0.892 1.116 1 97.75 178 VAL A C 1
ATOM 1400 O O . VAL A 1 178 ? 14.93 0.653 0.161 1 97.75 178 VAL A O 1
ATOM 1403 N N . LEU A 1 179 ? 13.242 0.072 1.535 1 96.44 179 LEU A N 1
ATOM 1404 C CA . LEU A 1 179 ? 12.773 -1.031 0.705 1 96.44 179 LEU A CA 1
ATOM 1405 C C . LEU A 1 179 ? 11.586 -0.6 -0.151 1 96.44 179 LEU A C 1
ATOM 1407 O O . LEU A 1 179 ? 10.477 -0.417 0.362 1 96.44 179 LEU A O 1
ATOM 1411 N N . LEU A 1 180 ? 11.789 -0.506 -1.451 1 93.5 180 LEU A N 1
ATOM 1412 C CA . LEU A 1 180 ? 10.789 -0.011 -2.391 1 93.5 180 LEU A CA 1
ATOM 1413 C C . LEU A 1 180 ? 9.992 -1.163 -2.992 1 93.5 180 LEU A C 1
ATOM 1415 O O . LEU A 1 180 ? 10.562 -2.051 -3.633 1 93.5 180 LEU A O 1
ATOM 1419 N N . GLY A 1 181 ? 8.75 -1.116 -2.752 1 92.25 181 GLY A N 1
ATOM 1420 C CA . GLY A 1 181 ? 7.879 -2.129 -3.326 1 92.25 181 GLY A CA 1
ATOM 1421 C C . GLY A 1 181 ? 8.203 -3.533 -2.852 1 92.25 181 GLY A C 1
ATOM 1422 O O . GLY A 1 181 ? 7.914 -4.512 -3.545 1 92.25 181 GLY A O 1
ATOM 1423 N N . GLY A 1 182 ? 8.93 -3.592 -1.869 1 91.81 182 GLY A N 1
ATOM 1424 C CA . GLY A 1 182 ? 9.273 -4.891 -1.315 1 91.81 182 GLY A CA 1
ATOM 1425 C C . GLY A 1 182 ? 10.305 -5.637 -2.139 1 91.81 182 GLY A C 1
ATOM 1426 O O . GLY A 1 182 ? 10.57 -6.816 -1.894 1 91.81 182 GLY A O 1
ATOM 1427 N N . GLN A 1 183 ? 10.93 -4.957 -3.1 1 90.5 183 GLN A N 1
ATOM 1428 C CA . GLN A 1 183 ? 11.773 -5.742 -3.994 1 90.5 183 GLN A CA 1
ATOM 1429 C C . GLN A 1 183 ? 13.078 -5.012 -4.305 1 90.5 183 GLN A C 1
ATOM 1431 O O . GLN A 1 183 ? 13.969 -5.566 -4.953 1 90.5 183 GLN A O 1
ATOM 1436 N N . THR A 1 184 ? 13.203 -3.816 -3.881 1 90.81 184 THR A N 1
ATOM 1437 C CA . THR A 1 184 ? 14.398 -3.041 -4.168 1 90.81 184 THR A CA 1
ATOM 1438 C C . THR A 1 184 ? 14.859 -2.273 -2.932 1 90.81 184 THR A C 1
ATOM 1440 O O . THR A 1 184 ? 14.102 -1.471 -2.377 1 90.81 184 THR A O 1
ATOM 1443 N N . LEU A 1 185 ? 16.094 -2.541 -2.592 1 94.69 185 LEU A N 1
ATOM 1444 C CA . LEU A 1 185 ? 16.656 -1.809 -1.465 1 94.69 185 LEU A CA 1
ATOM 1445 C C . LEU A 1 185 ? 17.578 -0.7 -1.95 1 94.69 185 LEU A C 1
ATOM 1447 O O . LEU A 1 185 ? 18.5 -0.948 -2.746 1 94.69 185 LEU A O 1
ATOM 1451 N N . GLU A 1 186 ? 17.312 0.523 -1.533 1 95.75 186 GLU A N 1
ATOM 1452 C CA . GLU A 1 186 ? 18.203 1.656 -1.786 1 95.75 186 GLU A CA 1
ATOM 1453 C C . GLU A 1 186 ? 18.75 2.23 -0.483 1 95.75 186 GLU A C 1
ATOM 1455 O O . GLU A 1 186 ? 18.047 2.258 0.532 1 95.75 186 GLU A O 1
ATOM 1460 N N . ILE A 1 187 ? 20 2.639 -0.54 1 97.19 187 ILE A N 1
ATOM 1461 C CA . ILE A 1 187 ? 20.625 3.293 0.597 1 97.19 187 ILE A CA 1
ATOM 1462 C C . ILE A 1 187 ? 21.109 4.684 0.189 1 97.19 187 ILE A C 1
ATOM 1464 O O . ILE A 1 187 ? 21.812 4.836 -0.814 1 97.19 187 ILE A O 1
ATOM 1468 N N . HIS A 1 188 ? 20.688 5.715 0.943 1 97.5 188 HIS A N 1
ATOM 1469 C CA . HIS A 1 188 ? 21.062 7.102 0.67 1 97.5 188 HIS A CA 1
ATOM 1470 C C . HIS A 1 188 ? 21.75 7.734 1.87 1 97.5 188 HIS A C 1
ATOM 1472 O O . HIS A 1 188 ? 21.25 7.664 2.992 1 97.5 188 HIS A O 1
ATOM 1478 N N . ARG A 1 189 ? 22.859 8.367 1.584 1 97.88 189 ARG A N 1
ATOM 1479 C CA . ARG A 1 189 ? 23.578 9.109 2.613 1 97.88 189 ARG A CA 1
ATOM 1480 C C . ARG A 1 189 ? 23.062 10.547 2.705 1 97.88 189 ARG A C 1
ATOM 1482 O O . ARG A 1 189 ? 22.969 11.242 1.691 1 97.88 189 ARG A O 1
ATOM 1489 N N . ILE A 1 190 ? 22.688 10.945 3.93 1 97.38 190 ILE A N 1
ATOM 1490 C CA . ILE A 1 190 ? 22.328 12.336 4.188 1 97.38 190 ILE A CA 1
ATOM 1491 C C . ILE A 1 190 ? 23.281 12.945 5.207 1 97.38 190 ILE A C 1
ATOM 1493 O O . ILE A 1 190 ? 23.422 12.438 6.32 1 97.38 190 ILE A O 1
ATOM 1497 N N . GLU A 1 191 ? 23.906 14.016 4.82 1 97.5 191 GLU A N 1
ATOM 1498 C CA . GLU A 1 191 ? 24.828 14.703 5.715 1 97.5 191 GLU A CA 1
ATOM 1499 C C . GLU A 1 191 ? 24.141 15.867 6.434 1 97.5 191 GLU A C 1
ATOM 1501 O O . GLU A 1 191 ? 23.25 16.5 5.883 1 97.5 191 GLU A O 1
ATOM 1506 N N . ARG A 1 192 ? 24.672 16.078 7.609 1 97.56 192 ARG A N 1
ATOM 1507 C CA . ARG A 1 192 ? 24.188 17.172 8.438 1 97.56 192 ARG A CA 1
ATOM 1508 C C . ARG A 1 192 ? 24.281 18.5 7.691 1 97.56 192 ARG A C 1
ATOM 1510 O O . ARG A 1 192 ? 25.281 18.781 7.035 1 97.56 192 ARG A O 1
ATOM 1517 N N . ASP A 1 193 ? 23.188 19.25 7.688 1 96 193 ASP A N 1
ATOM 1518 C CA . ASP A 1 193 ? 23.094 20.594 7.105 1 96 193 ASP A CA 1
ATOM 1519 C C . ASP A 1 193 ? 22.656 21.609 8.148 1 96 193 ASP A C 1
ATOM 1521 O O . ASP A 1 193 ? 21.469 21.703 8.469 1 96 193 ASP A O 1
ATOM 1525 N N . GLU A 1 194 ? 23.578 22.422 8.594 1 96.12 194 GLU A N 1
ATOM 1526 C CA . GLU A 1 194 ? 23.328 23.328 9.703 1 96.12 194 GLU A CA 1
ATOM 1527 C C . GLU A 1 194 ? 22.297 24.391 9.328 1 96.12 194 GLU A C 1
ATOM 1529 O O . GLU A 1 194 ? 21.484 24.797 10.164 1 96.12 194 GLU A O 1
ATOM 1534 N N . GLN A 1 195 ? 22.328 24.781 8.125 1 93.25 195 GLN A N 1
ATOM 1535 C CA . GLN A 1 195 ? 21.359 25.781 7.684 1 93.25 195 GLN A CA 1
ATOM 1536 C C . GLN A 1 195 ? 19.953 25.219 7.676 1 93.25 195 GLN A C 1
ATOM 1538 O O . GLN A 1 195 ? 19.016 25.844 8.164 1 93.25 195 GLN A O 1
ATOM 1543 N N . MET A 1 196 ? 19.812 24.016 7.191 1 95.56 196 MET A N 1
ATOM 1544 C CA . MET A 1 196 ? 18.516 23.375 7.164 1 95.56 196 MET A CA 1
ATOM 1545 C C . MET A 1 196 ? 18 23.094 8.578 1 95.56 196 MET A C 1
ATOM 1547 O O . MET A 1 196 ? 16.828 23.297 8.875 1 95.56 196 MET A O 1
ATOM 1551 N N . ILE A 1 197 ? 18.906 22.688 9.406 1 97.31 197 ILE A N 1
ATOM 1552 C CA . ILE A 1 197 ? 18.547 22.391 10.789 1 97.31 197 ILE A CA 1
ATOM 1553 C C . ILE A 1 197 ? 18.062 23.656 11.492 1 97.31 197 ILE A C 1
ATOM 1555 O O . ILE A 1 197 ? 17.047 23.625 12.195 1 97.31 197 ILE A O 1
ATOM 1559 N N . ALA A 1 198 ? 18.766 24.734 11.312 1 95.94 198 ALA A N 1
ATOM 1560 C CA . ALA A 1 198 ? 18.391 26 11.945 1 95.94 198 ALA A CA 1
ATOM 1561 C C . ALA A 1 198 ? 17 26.438 11.516 1 95.94 198 ALA A C 1
ATOM 1563 O O . ALA A 1 198 ? 16.172 26.812 12.344 1 95.94 198 ALA A O 1
ATOM 1564 N N . ARG A 1 199 ? 16.734 26.328 10.258 1 95.81 199 ARG A N 1
ATOM 1565 C CA . ARG A 1 199 ? 15.43 26.703 9.727 1 95.81 199 ARG A CA 1
ATOM 1566 C C . ARG A 1 199 ? 14.344 25.75 10.25 1 95.81 199 ARG A C 1
ATOM 1568 O O . ARG A 1 199 ? 13.25 26.203 10.594 1 95.81 199 ARG A O 1
ATOM 1575 N N . LEU A 1 200 ? 14.672 24.469 10.289 1 97.44 200 LEU A N 1
ATOM 1576 C CA . LEU A 1 200 ? 13.734 23.469 10.789 1 97.44 200 LEU A CA 1
ATOM 1577 C C . LEU A 1 200 ? 13.344 23.766 12.234 1 97.44 200 LEU A C 1
ATOM 1579 O O . LEU A 1 200 ? 12.164 23.75 12.578 1 97.44 200 LEU A O 1
ATOM 1583 N N . ILE A 1 201 ? 14.312 24.062 13.047 1 97.62 201 ILE A N 1
ATOM 1584 C CA . ILE A 1 201 ? 14.078 24.344 14.461 1 97.62 201 ILE A CA 1
ATOM 1585 C C . ILE A 1 201 ? 13.164 25.562 14.609 1 97.62 201 ILE A C 1
ATOM 1587 O O . ILE A 1 201 ? 12.234 25.547 15.414 1 97.62 201 ILE A O 1
ATOM 1591 N N . GLU A 1 202 ? 13.398 26.547 13.828 1 96.69 202 GLU A N 1
ATOM 1592 C CA . GLU A 1 202 ? 12.586 27.75 13.883 1 96.69 202 GLU A CA 1
ATOM 1593 C C . GLU A 1 202 ? 11.125 27.453 13.531 1 96.69 202 GLU A C 1
ATOM 1595 O O . GLU A 1 202 ? 10.211 27.875 14.242 1 96.69 202 GLU A O 1
ATOM 1600 N N . LEU A 1 203 ? 10.977 26.734 12.492 1 96.69 203 LEU A N 1
ATOM 1601 C CA . LEU A 1 203 ? 9.625 26.422 12.031 1 96.69 203 LEU A CA 1
ATOM 1602 C C . LEU A 1 203 ? 8.922 25.484 13.016 1 96.69 203 LEU A C 1
ATOM 1604 O O . LEU A 1 203 ? 7.734 25.641 13.289 1 96.69 203 LEU A O 1
ATOM 1608 N N . GLU A 1 204 ? 9.641 24.5 13.547 1 98.31 204 GLU A N 1
ATOM 1609 C CA . GLU A 1 204 ? 9.07 23.594 14.539 1 98.31 204 GLU A CA 1
ATOM 1610 C C . GLU A 1 204 ? 8.695 24.344 15.812 1 98.31 204 GLU A C 1
ATOM 1612 O O . GLU A 1 204 ? 7.703 24.031 16.469 1 98.31 204 GLU A O 1
ATOM 1617 N N . ARG A 1 205 ? 9.461 25.312 16.172 1 97.56 205 ARG A N 1
ATOM 1618 C CA . ARG A 1 205 ? 9.148 26.141 17.328 1 97.56 205 ARG A CA 1
ATOM 1619 C C . ARG A 1 205 ? 7.828 26.875 17.125 1 97.56 205 ARG A C 1
ATOM 1621 O O . ARG A 1 205 ? 7.016 26.969 18.047 1 97.56 205 ARG A O 1
ATOM 1628 N N . GLN A 1 206 ? 7.699 27.391 16 1 96.81 206 GLN A N 1
ATOM 1629 C CA . GLN A 1 206 ? 6.441 28.062 15.688 1 96.81 206 GLN A CA 1
ATOM 1630 C C . GLN A 1 206 ? 5.258 27.109 15.859 1 96.81 206 GLN A C 1
ATOM 1632 O O . GLN A 1 206 ? 4.238 27.484 16.438 1 96.81 206 GLN A O 1
ATOM 1637 N N . PHE A 1 207 ? 5.418 25.953 15.383 1 98.06 207 PHE A N 1
ATOM 1638 C CA . PHE A 1 207 ? 4.355 24.969 15.539 1 98.06 207 PHE A CA 1
ATOM 1639 C C . PHE A 1 207 ? 4.117 24.656 17.016 1 98.06 207 PHE A C 1
ATOM 1641 O O . PHE A 1 207 ? 2.969 24.594 17.469 1 98.06 207 PHE A O 1
ATOM 1648 N N . TRP A 1 208 ? 5.188 24.406 17.656 1 97.94 208 TRP A N 1
ATOM 1649 C CA . TRP A 1 208 ? 5.035 24.047 19.062 1 97.94 208 TRP A CA 1
ATOM 1650 C C . TRP A 1 208 ? 4.371 25.172 19.844 1 97.94 208 TRP A C 1
ATOM 1652 O O . TRP A 1 208 ? 3.668 24.938 20.828 1 97.94 208 TRP A O 1
ATOM 1662 N N . HIS A 1 209 ? 4.594 26.391 19.438 1 97.5 209 HIS A N 1
ATOM 1663 C CA . HIS A 1 209 ? 3.904 27.531 20.047 1 97.5 209 HIS A CA 1
ATOM 1664 C C . HIS A 1 209 ? 2.393 27.391 19.922 1 97.5 209 HIS A C 1
ATOM 1666 O O . HIS A 1 209 ? 1.653 27.703 20.859 1 97.5 209 HIS A O 1
ATOM 1672 N N . TYR A 1 210 ? 1.924 26.891 18.766 1 96.62 210 TYR A N 1
ATOM 1673 C CA . TYR A 1 210 ? 0.503 26.594 18.609 1 96.62 210 TYR A CA 1
ATOM 1674 C C . TYR A 1 210 ? 0.028 25.625 19.688 1 96.62 210 TYR A C 1
ATOM 1676 O O . TYR A 1 210 ? -1.061 25.781 20.234 1 96.62 210 TYR A O 1
ATOM 1684 N N . VAL A 1 211 ? 0.826 24.641 19.984 1 97.44 211 VAL A N 1
ATOM 1685 C CA . VAL A 1 211 ? 0.481 23.609 20.953 1 97.44 211 VAL A CA 1
ATOM 1686 C C . VAL A 1 211 ? 0.439 24.219 22.359 1 97.44 211 VAL A C 1
ATOM 1688 O O . VAL A 1 211 ? -0.538 24.031 23.078 1 97.44 211 VAL A O 1
ATOM 1691 N N . GLU A 1 212 ? 1.442 24.969 22.672 1 96.94 212 GLU A N 1
ATOM 1692 C CA . GLU A 1 212 ? 1.57 25.547 24.016 1 96.94 212 GLU A CA 1
ATOM 1693 C C . GLU A 1 212 ? 0.453 26.547 24.297 1 96.94 212 GLU A C 1
ATOM 1695 O O . GLU A 1 212 ? -0.042 26.641 25.422 1 96.94 212 GLU A O 1
ATOM 1700 N N . THR A 1 213 ? 0.042 27.25 23.281 1 97.12 213 THR A N 1
ATOM 1701 C CA . THR A 1 213 ? -0.958 28.297 23.469 1 97.12 213 THR A CA 1
ATOM 1702 C C . THR A 1 213 ? -2.361 27.766 23.203 1 97.12 213 THR A C 1
ATOM 1704 O O . THR A 1 213 ? -3.344 28.5 23.281 1 97.12 213 THR A O 1
ATOM 1707 N N . ASP A 1 214 ? -2.416 26.516 22.734 1 96.5 214 ASP A N 1
ATOM 1708 C CA . ASP A 1 214 ? -3.689 25.875 22.422 1 96.5 214 ASP A CA 1
ATOM 1709 C C . ASP A 1 214 ? -4.449 26.641 21.344 1 96.5 214 ASP A C 1
ATOM 1711 O O . ASP A 1 214 ? -5.641 26.922 21.5 1 96.5 214 ASP A O 1
ATOM 1715 N N . THR A 1 215 ? -3.732 27.078 20.359 1 94.75 215 THR A N 1
ATOM 1716 C CA . THR A 1 215 ? -4.273 27.75 19.188 1 94.75 215 THR A CA 1
ATOM 1717 C C . THR A 1 215 ? -4.102 26.875 17.938 1 94.75 215 THR A C 1
ATOM 1719 O O . THR A 1 215 ? -2.979 26.531 17.562 1 94.75 215 THR A O 1
ATOM 1722 N N . PRO A 1 216 ? -5.254 26.547 17.281 1 93 216 PRO A N 1
ATOM 1723 C CA . PRO A 1 216 ? -5.121 25.688 16.109 1 93 216 PRO A CA 1
ATOM 1724 C C . PRO A 1 216 ? -4.387 26.359 14.953 1 93 216 PRO A C 1
ATOM 1726 O O . PRO A 1 216 ? -4.633 27.531 14.664 1 93 216 PRO A O 1
ATOM 1729 N N . PRO A 1 217 ? -3.404 25.625 14.352 1 94 217 PRO A N 1
ATOM 1730 C CA . PRO A 1 217 ? -2.797 26.156 13.125 1 94 217 PRO A CA 1
ATOM 1731 C C . PRO A 1 217 ? -3.781 26.203 11.953 1 94 217 PRO A C 1
ATOM 1733 O O . PRO A 1 217 ? -4.832 25.562 12 1 94 217 PRO A O 1
ATOM 1736 N N . PRO A 1 218 ? -3.451 27.031 10.992 1 89.94 218 PRO A N 1
ATOM 1737 C CA . PRO A 1 218 ? -4.348 27.125 9.836 1 89.94 218 PRO A CA 1
ATOM 1738 C C . PRO A 1 218 ? -4.449 25.812 9.062 1 89.94 218 PRO A C 1
ATOM 1740 O O . PRO A 1 218 ? -3.453 25.109 8.906 1 89.94 218 PRO A O 1
ATOM 1743 N N . ALA A 1 219 ? -5.742 25.516 8.617 1 86.44 219 ALA A N 1
ATOM 1744 C CA . ALA A 1 219 ? -5.945 24.359 7.734 1 86.44 219 ALA A CA 1
ATOM 1745 C C . ALA A 1 219 ? -5.293 24.594 6.375 1 86.44 219 ALA A C 1
ATOM 1747 O O . ALA A 1 219 ? -5.164 25.734 5.93 1 86.44 219 ALA A O 1
ATOM 1748 N N . ASP A 1 220 ? -4.875 23.484 5.746 1 87.06 220 ASP A N 1
ATOM 1749 C CA . ASP A 1 220 ? -4.055 23.656 4.547 1 87.06 220 ASP A CA 1
ATOM 1750 C C . ASP A 1 220 ? -4.746 23.062 3.322 1 87.06 220 ASP A C 1
ATOM 1752 O O . ASP A 1 220 ? -4.109 22.844 2.289 1 87.06 220 ASP A O 1
ATOM 1756 N N . GLY A 1 221 ? -5.977 22.625 3.492 1 85.5 221 GLY A N 1
ATOM 1757 C CA . GLY A 1 221 ? -6.723 22.156 2.332 1 85.5 221 GLY A CA 1
ATOM 1758 C C . GLY A 1 221 ? -6.586 20.672 2.092 1 85.5 221 GLY A C 1
ATOM 1759 O O . GLY A 1 221 ? -7.207 20.125 1.178 1 85.5 221 GLY A O 1
ATOM 1760 N N . THR A 1 222 ? -5.82 20.016 2.891 1 84.88 222 THR A N 1
ATOM 1761 C CA . THR A 1 222 ? -5.598 18.578 2.689 1 84.88 222 THR A CA 1
ATOM 1762 C C . THR A 1 222 ? -6.75 17.766 3.275 1 84.88 222 THR A C 1
ATOM 1764 O O . THR A 1 222 ? -7.539 18.281 4.07 1 84.88 222 THR A O 1
ATOM 1767 N N . ALA A 1 223 ? -6.789 16.531 2.799 1 84.81 223 ALA A N 1
ATOM 1768 C CA . ALA A 1 223 ? -7.754 15.609 3.387 1 84.81 223 ALA A CA 1
ATOM 1769 C C . ALA A 1 223 ? -7.5 15.43 4.883 1 84.81 223 ALA A C 1
ATOM 1771 O O . ALA A 1 223 ? -8.445 15.32 5.668 1 84.81 223 ALA A O 1
ATOM 1772 N N . SER A 1 224 ? -6.309 15.43 5.18 1 84.94 224 SER A N 1
ATOM 1773 C CA . SER A 1 224 ? -5.934 15.336 6.586 1 84.94 224 SER A CA 1
ATOM 1774 C C . SER A 1 224 ? -6.477 16.516 7.383 1 84.94 224 SER A C 1
ATOM 1776 O O . SER A 1 224 ? -7.051 16.328 8.461 1 84.94 224 SER A O 1
ATOM 1778 N N . ALA A 1 225 ? -6.32 17.641 6.867 1 84.56 225 ALA A N 1
ATOM 1779 C CA . ALA A 1 225 ? -6.832 18.828 7.547 1 84.56 225 ALA A CA 1
ATOM 1780 C C . ALA A 1 225 ? -8.359 18.797 7.633 1 84.56 225 ALA A C 1
ATOM 1782 O O . ALA A 1 225 ? -8.938 19.234 8.625 1 84.56 225 ALA A O 1
ATOM 1783 N N . GLU A 1 226 ? -8.961 18.266 6.613 1 85.88 226 GLU A N 1
ATOM 1784 C CA . GLU A 1 226 ? -10.414 18.125 6.625 1 85.88 226 GLU A CA 1
ATOM 1785 C C . GLU A 1 226 ? -10.867 17.219 7.762 1 85.88 226 GLU A C 1
ATOM 1787 O O . GLU A 1 226 ? -11.781 17.562 8.516 1 85.88 226 GLU A O 1
ATOM 1792 N N . SER A 1 227 ? -10.266 16.141 7.879 1 85.5 227 SER A N 1
ATOM 1793 C CA . SER A 1 227 ? -10.578 15.203 8.953 1 85.5 227 SER A CA 1
ATOM 1794 C C . SER A 1 227 ? -10.336 15.828 10.32 1 85.5 227 SER A C 1
ATOM 1796 O O . SER A 1 227 ? -11.125 15.625 11.25 1 85.5 227 SER A O 1
ATOM 1798 N N . ALA A 1 228 ? -9.32 16.594 10.43 1 82.25 228 ALA A N 1
ATOM 1799 C CA . ALA A 1 228 ? -8.984 17.266 11.688 1 82.25 228 ALA A CA 1
ATOM 1800 C C . ALA A 1 228 ? -10.055 18.281 12.07 1 82.25 228 ALA A C 1
ATOM 1802 O O . ALA A 1 228 ? -10.422 18.391 13.242 1 82.25 228 ALA A O 1
ATOM 1803 N N . LEU A 1 229 ? -10.547 18.969 11.133 1 85.69 229 LEU A N 1
ATOM 1804 C CA . LEU A 1 229 ? -11.578 19.969 11.391 1 85.69 229 LEU A CA 1
ATOM 1805 C C . LEU A 1 229 ? -12.867 19.312 11.859 1 85.69 229 LEU A C 1
ATOM 1807 O O . LEU A 1 229 ? -13.531 19.812 12.773 1 85.69 229 LEU A O 1
ATOM 1811 N N . ARG A 1 230 ? -13.188 18.203 11.242 1 84.25 230 ARG A N 1
ATOM 1812 C CA . ARG A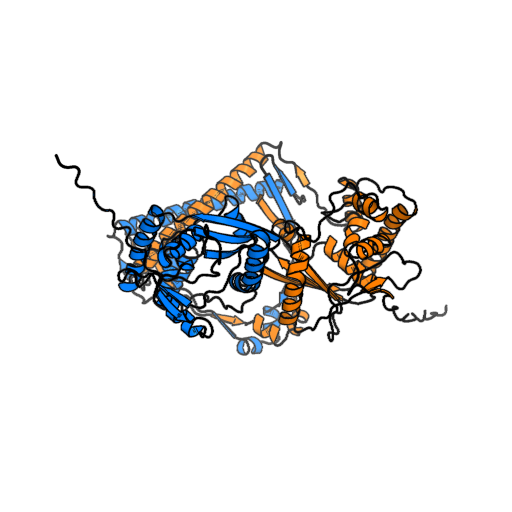 1 230 ? -14.367 17.469 11.664 1 84.25 230 ARG A CA 1
ATOM 1813 C C . ARG A 1 230 ? -14.227 17 13.109 1 84.25 230 ARG A C 1
ATOM 1815 O O . ARG A 1 230 ? -15.203 17 13.867 1 84.25 230 ARG A O 1
ATOM 1822 N N . CYS A 1 231 ? -13.07 16.656 13.438 1 84.25 231 CYS A N 1
ATOM 1823 C CA . CYS A 1 231 ? -12.805 16.219 14.805 1 84.25 231 CYS A CA 1
ATOM 1824 C C . CYS A 1 231 ? -12.859 17.391 15.781 1 84.25 231 CYS A C 1
ATOM 1826 O O . CYS A 1 231 ? -13.383 17.25 16.891 1 84.25 231 CYS A O 1
ATOM 1828 N N . LEU A 1 232 ? -12.336 18.516 15.43 1 84 232 LEU A N 1
ATOM 1829 C CA . LEU A 1 232 ? -12.25 19.688 16.281 1 84 232 LEU A CA 1
ATOM 1830 C C . LEU A 1 232 ? -13.633 20.281 16.516 1 84 232 LEU A C 1
ATOM 1832 O O . LEU A 1 232 ? -13.922 20.797 17.609 1 84 232 LEU A O 1
ATOM 1836 N N . TYR A 1 233 ? -14.508 20.203 15.453 1 87.12 233 TYR A N 1
ATOM 1837 C CA . TYR A 1 233 ? -15.844 20.781 15.516 1 87.12 233 TYR A CA 1
ATOM 1838 C C . TYR A 1 233 ? -16.906 19.75 15.141 1 87.12 233 TYR A C 1
ATOM 1840 O O . TYR A 1 233 ? -17.578 19.875 14.117 1 87.12 233 TYR A O 1
ATOM 1848 N N . PRO A 1 234 ? -17.109 18.797 16 1 82.19 234 PRO A N 1
ATOM 1849 C CA . PRO A 1 234 ? -18 17.688 15.68 1 82.19 234 PRO A CA 1
ATOM 1850 C C . PRO A 1 234 ? -19.469 18.094 15.703 1 82.19 234 PRO A C 1
ATOM 1852 O O . PRO A 1 234 ? -20.312 17.453 15.07 1 82.19 234 PRO A O 1
ATOM 1855 N N . GLU A 1 235 ? -19.812 19.141 16.453 1 85.94 235 GLU A N 1
ATOM 1856 C CA . GLU A 1 235 ? -21.172 19.641 16.547 1 85.94 235 GLU A CA 1
ATOM 1857 C C . GLU A 1 235 ? -21.234 21.156 16.453 1 85.94 235 GLU A C 1
ATOM 1859 O O . GLU A 1 235 ? -20.219 21.828 16.672 1 85.94 235 GLU A O 1
ATOM 1864 N N . ASP A 1 236 ? -22.422 21.609 15.969 1 86.06 236 ASP A N 1
ATOM 1865 C CA . ASP A 1 236 ? -22.641 23.062 15.969 1 86.06 236 ASP A CA 1
ATOM 1866 C C . ASP A 1 236 ? -23.453 23.5 17.188 1 86.06 236 ASP A C 1
ATOM 1868 O O . ASP A 1 236 ? -24.062 22.656 17.859 1 86.06 236 ASP A O 1
ATOM 1872 N N . ASN A 1 237 ? -23.422 24.781 17.516 1 84.62 237 ASN A N 1
ATOM 1873 C CA . ASN A 1 237 ? -24.062 25.266 18.719 1 84.62 237 ASN A CA 1
ATOM 1874 C C . ASN A 1 237 ? -25.25 26.172 18.391 1 84.62 237 ASN A C 1
ATOM 1876 O O . ASN A 1 237 ? -25.719 26.922 19.25 1 84.62 237 ASN A O 1
ATOM 1880 N N . GLY A 1 238 ? -25.688 26.188 17.188 1 85.94 238 GLY A N 1
ATOM 1881 C CA . GLY A 1 238 ? -26.875 26.938 16.797 1 85.94 238 GLY A CA 1
ATOM 1882 C C . GLY A 1 238 ? -26.625 28.406 16.578 1 85.94 238 GLY A C 1
ATOM 1883 O O . GLY A 1 238 ? -27.5 29.141 16.125 1 85.94 238 GLY A O 1
ATOM 1884 N N . GLN A 1 239 ? -25.422 28.953 16.844 1 88.44 239 GLN A N 1
ATOM 1885 C CA . GLN A 1 239 ? -25.125 30.375 16.766 1 88.44 239 GLN A CA 1
ATOM 1886 C C . GLN A 1 239 ? -24.812 30.797 15.328 1 88.44 239 GLN A C 1
ATOM 1888 O O . GLN A 1 239 ? -24.406 29.969 14.508 1 88.44 239 GLN A O 1
ATOM 1893 N N . VAL A 1 240 ? -25.156 32.062 15.031 1 89.69 240 VAL A N 1
ATOM 1894 C CA . VAL A 1 240 ? -24.844 32.656 13.742 1 89.69 240 VAL A CA 1
ATOM 1895 C C . VAL A 1 240 ? -23.734 33.719 13.922 1 89.69 240 VAL A C 1
ATOM 1897 O O . VAL A 1 240 ? -23.797 34.531 14.828 1 89.69 240 VAL A O 1
ATOM 1900 N N . VAL A 1 241 ? -22.703 33.625 13.227 1 91.5 241 VAL A N 1
ATOM 1901 C CA . VAL A 1 241 ? -21.625 34.594 13.242 1 91.5 241 VAL A CA 1
ATOM 1902 C C . VAL A 1 241 ? -21.703 35.469 11.992 1 91.5 241 VAL A C 1
ATOM 1904 O O . VAL A 1 241 ? -22.078 35 10.922 1 91.5 241 VAL A O 1
ATOM 1907 N N . ASP A 1 242 ? -21.391 36.75 12.117 1 91.25 242 ASP A N 1
ATOM 1908 C CA . ASP A 1 242 ? -21.438 37.688 11.016 1 91.25 242 ASP A CA 1
ATOM 1909 C C . ASP A 1 242 ? -20.031 38.031 10.531 1 91.25 242 ASP A C 1
ATOM 1911 O O . ASP A 1 242 ? -19.281 38.719 11.227 1 91.25 242 ASP A O 1
ATOM 1915 N N . PHE A 1 243 ? -19.719 37.594 9.344 1 90.69 243 PHE A N 1
ATOM 1916 C CA . PHE A 1 243 ? -18.406 37.875 8.766 1 90.69 243 PHE A CA 1
ATOM 1917 C C . PHE A 1 243 ? -18.516 38.938 7.672 1 90.69 243 PHE A C 1
ATOM 1919 O O . PHE A 1 243 ? -17.594 39.094 6.871 1 90.69 243 PHE A O 1
ATOM 1926 N N . SER A 1 244 ? -19.625 39.594 7.52 1 89.12 244 SER A N 1
ATOM 1927 C CA . SER A 1 244 ? -19.875 40.531 6.438 1 89.12 244 SER A CA 1
ATOM 1928 C C . SER A 1 244 ? -18.859 41.656 6.438 1 89.12 244 SER A C 1
ATOM 1930 O O . SER A 1 244 ? -18.547 42.219 5.387 1 89.12 244 SER A O 1
ATOM 1932 N N . GLN A 1 245 ? -18.297 42 7.656 1 88.81 245 GLN A N 1
ATOM 1933 C CA . GLN A 1 245 ? -17.359 43.125 7.746 1 88.81 245 GLN A CA 1
ATOM 1934 C C . GLN A 1 245 ? -15.914 42.625 7.824 1 88.81 245 GLN A C 1
ATOM 1936 O O . GLN A 1 245 ? -14.984 43.406 7.988 1 88.81 245 GLN A O 1
ATOM 1941 N N . HIS A 1 246 ? -15.859 41.375 7.715 1 90.94 246 HIS A N 1
ATOM 1942 C CA . HIS A 1 246 ? -14.516 40.812 7.711 1 90.94 246 HIS A CA 1
ATOM 1943 C C . HIS A 1 246 ? -13.984 40.656 6.289 1 90.94 246 HIS A C 1
ATOM 1945 O O . HIS A 1 246 ? -14.305 39.688 5.598 1 90.94 246 HIS A O 1
ATOM 1951 N N . ALA A 1 247 ? -13.102 41.5 5.895 1 88.81 247 ALA A N 1
ATOM 1952 C CA . ALA A 1 247 ? -12.656 41.594 4.508 1 88.81 247 ALA A CA 1
ATOM 1953 C C . ALA A 1 247 ? -12.07 40.281 4.02 1 88.81 247 ALA A C 1
ATOM 1955 O O . ALA A 1 247 ? -12.43 39.812 2.941 1 88.81 247 ALA A O 1
ATOM 1956 N N . GLY A 1 248 ? -11.219 39.75 4.832 1 89.5 248 GLY A N 1
ATOM 1957 C CA . GLY A 1 248 ? -10.562 38.5 4.438 1 89.5 248 GLY A CA 1
ATOM 1958 C C . GLY A 1 248 ? -11.516 37.344 4.266 1 89.5 248 GLY A C 1
ATOM 1959 O O . GLY A 1 248 ? -11.453 36.625 3.268 1 89.5 248 GLY A O 1
ATOM 1960 N N . LEU A 1 249 ? -12.422 37.188 5.16 1 90.56 249 LEU A N 1
ATOM 1961 C CA . LEU A 1 249 ? -13.359 36.062 5.121 1 90.56 249 LEU A CA 1
ATOM 1962 C C . LEU A 1 249 ? -14.414 36.281 4.039 1 90.56 249 LEU A C 1
ATOM 1964 O O . LEU A 1 249 ? -14.852 35.312 3.4 1 90.56 249 LEU A O 1
ATOM 1968 N N . SER A 1 250 ? -14.734 37.469 3.865 1 90.12 250 SER A N 1
ATOM 1969 C CA . SER A 1 250 ? -15.664 37.781 2.783 1 90.12 250 SER A CA 1
ATOM 1970 C C . SER A 1 250 ? -15.055 37.469 1.423 1 90.12 250 SER A C 1
ATOM 1972 O O . SER A 1 250 ? -15.727 36.906 0.55 1 90.12 250 SER A O 1
ATOM 1974 N N . ALA A 1 251 ? -13.82 37.844 1.269 1 90.69 251 ALA A N 1
ATOM 1975 C CA . ALA A 1 251 ? -13.117 37.531 0.025 1 90.69 251 ALA A CA 1
ATOM 1976 C C . ALA A 1 251 ? -13.031 36.031 -0.191 1 90.69 251 ALA A C 1
ATOM 1978 O O . ALA A 1 251 ? -13.195 35.531 -1.314 1 90.69 251 ALA A O 1
ATOM 1979 N N . ALA A 1 252 ? -12.789 35.312 0.893 1 90.75 252 ALA A N 1
ATOM 1980 C CA . ALA A 1 252 ? -12.703 33.875 0.809 1 90.75 252 ALA A CA 1
ATOM 1981 C C . ALA A 1 252 ? -14.039 33.281 0.372 1 90.75 252 ALA A C 1
ATOM 1983 O O . ALA A 1 252 ? -14.07 32.344 -0.444 1 90.75 252 ALA A O 1
ATOM 1984 N N . TYR A 1 253 ? -15.078 33.781 0.863 1 91.88 253 TYR A N 1
ATOM 1985 C CA . TYR A 1 253 ? -16.406 33.312 0.524 1 91.88 253 TYR A CA 1
ATOM 1986 C C . TYR A 1 253 ? -16.719 33.531 -0.954 1 91.88 253 TYR A C 1
ATOM 1988 O O . TYR A 1 253 ? -17.188 32.625 -1.635 1 91.88 253 TYR A O 1
ATOM 1996 N N . ILE A 1 254 ? -16.422 34.656 -1.422 1 91.81 254 ILE A N 1
ATOM 1997 C CA . ILE A 1 254 ? -16.672 35 -2.818 1 91.81 254 ILE A CA 1
ATOM 1998 C C . ILE A 1 254 ? -15.828 34.094 -3.725 1 91.81 254 ILE A C 1
ATOM 2000 O O . ILE A 1 254 ? -16.328 33.594 -4.723 1 91.81 254 ILE A O 1
ATOM 2004 N N . GLU A 1 255 ? -14.641 33.969 -3.375 1 92.62 255 GLU A N 1
ATOM 2005 C CA . GLU A 1 255 ? -13.75 33.125 -4.172 1 92.62 255 GLU A CA 1
ATOM 2006 C C . GLU A 1 255 ? -14.227 31.688 -4.172 1 92.62 255 GLU A C 1
ATOM 2008 O O . GLU A 1 255 ? -14.125 31 -5.184 1 92.62 255 GLU A O 1
ATOM 2013 N N . LEU A 1 256 ? -14.664 31.203 -3.01 1 92.88 256 LEU A N 1
ATOM 2014 C CA . LEU A 1 256 ? -15.172 29.844 -2.912 1 92.88 256 LEU A CA 1
ATOM 2015 C C . LEU A 1 256 ? -16.297 29.609 -3.91 1 92.88 256 LEU A C 1
ATOM 2017 O O . LEU A 1 256 ? -16.297 28.594 -4.621 1 92.88 256 LEU A O 1
ATOM 2021 N N . LYS A 1 257 ? -17.188 30.469 -4.008 1 91 257 LYS A N 1
ATOM 2022 C CA . LYS A 1 257 ? -18.281 30.359 -4.953 1 91 257 LYS A CA 1
ATOM 2023 C C . LYS A 1 257 ? -17.781 30.312 -6.391 1 91 257 LYS A C 1
ATOM 2025 O O . LYS A 1 257 ? -18.234 29.516 -7.199 1 91 257 LYS A O 1
ATOM 2030 N N . ALA A 1 258 ? -16.859 31.234 -6.645 1 92.69 258 ALA A N 1
ATOM 2031 C CA . ALA A 1 258 ? -16.297 31.312 -7.992 1 92.69 258 ALA A CA 1
ATOM 2032 C C . ALA A 1 258 ? -15.578 30.031 -8.367 1 92.69 258 ALA A C 1
ATOM 2034 O O . ALA A 1 258 ? -15.711 29.531 -9.492 1 92.69 258 ALA A O 1
ATOM 2035 N N . VAL A 1 259 ? -14.859 29.547 -7.438 1 92.44 259 VAL A N 1
ATOM 2036 C CA . VAL A 1 259 ? -14.078 28.344 -7.688 1 92.44 259 VAL A CA 1
ATOM 2037 C C . VAL A 1 259 ? -15.016 27.156 -7.91 1 92.44 259 VAL A C 1
ATOM 2039 O O . VAL A 1 259 ? -14.781 26.328 -8.789 1 92.44 259 VAL A O 1
ATOM 2042 N N . ARG A 1 260 ? -16.047 27.031 -7.117 1 90.5 260 ARG A N 1
ATOM 2043 C CA . ARG A 1 260 ? -17.016 25.938 -7.266 1 90.5 260 ARG A CA 1
ATOM 2044 C C . ARG A 1 260 ? -17.703 26 -8.633 1 90.5 260 ARG A C 1
ATOM 2046 O O . ARG A 1 260 ? -17.922 24.969 -9.266 1 90.5 260 ARG A O 1
ATOM 2053 N N . GLN A 1 261 ? -18 27.172 -9.039 1 89.69 261 GLN A N 1
ATOM 2054 C CA . GLN A 1 261 ? -18.578 27.344 -10.367 1 89.69 261 GLN A CA 1
ATOM 2055 C C . GLN A 1 261 ? -17.594 26.906 -11.461 1 89.69 261 GLN A C 1
ATOM 2057 O O . GLN A 1 261 ? -17.984 26.266 -12.43 1 89.69 261 GLN A O 1
ATOM 2062 N N . SER A 1 262 ? -16.406 27.344 -11.289 1 92.56 262 SER A N 1
ATOM 2063 C CA . SER A 1 262 ? -15.375 26.969 -12.25 1 92.56 262 SER A CA 1
ATOM 2064 C C . SER A 1 262 ? -15.211 25.453 -12.32 1 92.56 262 SER A C 1
ATOM 2066 O O . SER A 1 262 ? -15.055 24.891 -13.398 1 92.56 262 SER A O 1
ATOM 2068 N N . ILE A 1 263 ? -15.195 24.781 -11.18 1 88.25 263 ILE A N 1
ATOM 2069 C CA . ILE A 1 263 ? -15.078 23.328 -11.117 1 88.25 263 ILE A CA 1
ATOM 2070 C C . ILE A 1 263 ? -16.25 22.688 -11.875 1 88.25 263 ILE A C 1
ATOM 2072 O O . ILE A 1 263 ? -16.047 21.766 -12.68 1 88.25 263 ILE A O 1
ATOM 2076 N N . ALA A 1 264 ? -17.438 23.141 -11.602 1 86.75 264 ALA A N 1
ATOM 2077 C CA . ALA A 1 264 ? -18.641 22.594 -12.25 1 86.75 264 ALA A CA 1
ATOM 2078 C C . ALA A 1 264 ? -18.531 22.703 -13.773 1 86.75 264 ALA A C 1
ATOM 2080 O O . ALA A 1 264 ? -18.859 21.766 -14.492 1 86.75 264 ALA A O 1
ATOM 2081 N N . GLU A 1 265 ? -18.094 23.828 -14.227 1 87.81 265 GLU A N 1
ATOM 2082 C CA . GLU A 1 265 ? -17.922 24.047 -15.664 1 87.81 265 GLU A CA 1
ATOM 2083 C C . GLU A 1 265 ? -16.891 23.094 -16.25 1 87.81 265 GLU A C 1
ATOM 2085 O O . GLU A 1 265 ? -17.094 22.531 -17.328 1 87.81 265 GLU A O 1
ATOM 2090 N N . ARG A 1 266 ? -15.844 22.922 -15.555 1 87.69 266 ARG A N 1
ATOM 2091 C CA . ARG A 1 266 ? -14.781 22.047 -16.047 1 87.69 266 ARG A CA 1
ATOM 2092 C C . ARG A 1 266 ? -15.203 20.578 -15.977 1 87.69 266 ARG A C 1
ATOM 2094 O O . ARG A 1 266 ? -14.812 19.781 -16.828 1 87.69 266 ARG A O 1
ATOM 2101 N N . GLU A 1 267 ? -15.891 20.266 -14.938 1 85.75 267 GLU A N 1
ATOM 2102 C CA . GLU A 1 267 ? -16.406 18.906 -14.852 1 85.75 267 GLU A CA 1
ATOM 2103 C C . GLU A 1 267 ? -17.344 18.594 -16.016 1 85.75 267 GLU A C 1
ATOM 2105 O O . GLU A 1 267 ? -17.344 17.484 -16.547 1 85.75 267 GLU A O 1
ATOM 2110 N N . LYS A 1 268 ? -18.203 19.516 -16.391 1 84.88 268 LYS A N 1
ATOM 2111 C CA . LYS A 1 268 ? -19.062 19.359 -17.562 1 84.88 268 LYS A CA 1
ATOM 2112 C C . LYS A 1 268 ? -18.234 19.141 -18.812 1 84.88 268 LYS A C 1
ATOM 2114 O O . LYS A 1 268 ? -18.531 18.266 -19.625 1 84.88 268 LYS A O 1
ATOM 2119 N N . ARG A 1 269 ? -17.266 19.969 -18.984 1 84.19 269 ARG A N 1
ATOM 2120 C CA . ARG A 1 269 ? -16.375 19.828 -20.141 1 84.19 269 ARG A CA 1
ATOM 2121 C C . ARG A 1 269 ? -15.664 18.484 -20.125 1 84.19 269 ARG A C 1
ATOM 2123 O O . ARG A 1 269 ? -15.516 17.844 -21.172 1 84.19 269 ARG A O 1
ATOM 2130 N N . GLU A 1 270 ? -15.133 18.031 -18.984 1 83.94 270 GLU A N 1
ATOM 2131 C CA . GLU A 1 270 ? -14.5 16.719 -18.844 1 83.94 270 GLU A CA 1
ATOM 2132 C C . GLU A 1 270 ? -15.43 15.602 -19.312 1 83.94 270 GLU A C 1
ATOM 2134 O O . GLU A 1 270 ? -15.008 14.688 -20.016 1 83.94 270 GLU A O 1
ATOM 2139 N N . ALA A 1 271 ? -16.672 15.734 -18.922 1 83.12 271 ALA A N 1
ATOM 2140 C CA . ALA A 1 271 ? -17.672 14.734 -19.297 1 83.12 271 ALA A CA 1
ATOM 2141 C C . ALA A 1 271 ? -17.875 14.703 -20.797 1 83.12 271 ALA A C 1
ATOM 2143 O O . ALA A 1 271 ? -17.969 13.625 -21.391 1 83.12 271 ALA A O 1
ATOM 2144 N N . GLU A 1 272 ? -17.891 15.836 -21.359 1 82.56 272 GLU A N 1
ATOM 2145 C CA . GLU A 1 272 ? -18.062 15.922 -22.812 1 82.56 272 GLU A CA 1
ATOM 2146 C C . GLU A 1 272 ? -16.906 15.258 -23.547 1 82.56 272 GLU A C 1
ATOM 2148 O O . GLU A 1 272 ? -17.109 14.484 -24.484 1 82.56 272 GLU A O 1
ATOM 2153 N N . LEU A 1 273 ? -15.742 15.516 -23.125 1 82.62 273 LEU A N 1
ATOM 2154 C CA . LEU A 1 273 ? -14.547 14.961 -23.766 1 82.62 273 LEU A CA 1
ATOM 2155 C C . LEU A 1 273 ? -14.469 13.453 -23.562 1 82.62 273 LEU A C 1
ATOM 2157 O O . LEU A 1 273 ? -14.172 12.711 -24.5 1 82.62 273 LEU A O 1
ATOM 2161 N N . LYS A 1 274 ? -14.758 13.008 -22.344 1 81.5 274 LYS A N 1
ATOM 2162 C CA . LYS A 1 274 ? -14.766 11.578 -22.031 1 81.5 274 LYS A CA 1
ATOM 2163 C C . LYS A 1 274 ? -15.766 10.836 -22.922 1 81.5 274 LYS A C 1
ATOM 2165 O O . LYS A 1 274 ? -15.43 9.812 -23.516 1 81.5 274 LYS A O 1
ATOM 2170 N N . GLN A 1 275 ? -16.891 11.383 -23.031 1 80.31 275 GLN A N 1
ATOM 2171 C CA . GLN A 1 275 ? -17.938 10.75 -23.812 1 80.31 275 GLN A CA 1
ATOM 2172 C C . GLN A 1 275 ? -17.578 10.727 -25.297 1 80.31 275 GLN A C 1
ATOM 2174 O O . GLN A 1 275 ? -17.875 9.758 -26 1 80.31 275 GLN A O 1
ATOM 2179 N N . MET A 1 276 ? -16.938 11.805 -25.719 1 79.25 276 MET A N 1
ATOM 2180 C CA . MET A 1 276 ? -16.453 11.844 -27.109 1 79.25 276 MET A CA 1
ATOM 2181 C C . MET A 1 276 ? -15.469 10.711 -27.375 1 79.25 276 MET A C 1
ATOM 2183 O O . MET A 1 276 ? -15.578 10.016 -28.375 1 79.25 276 MET A O 1
ATOM 2187 N N . LEU A 1 277 ? -14.578 10.406 -26.531 1 81.31 277 LEU A N 1
ATOM 2188 C CA . LEU A 1 277 ? -13.57 9.359 -26.688 1 81.31 277 LEU A CA 1
ATOM 2189 C C . LEU A 1 277 ? -14.203 7.977 -26.547 1 81.31 277 LEU A C 1
ATOM 2191 O O . LEU A 1 277 ? -13.852 7.055 -27.281 1 81.31 277 LEU A O 1
ATOM 2195 N N . GLN A 1 278 ? -15.109 7.848 -25.578 1 79.62 278 GLN A N 1
ATOM 2196 C CA . GLN A 1 278 ? -15.828 6.586 -25.406 1 79.62 278 GLN A CA 1
ATOM 2197 C C . GLN A 1 278 ? -16.594 6.211 -26.672 1 79.62 278 GLN A C 1
ATOM 2199 O O . GLN A 1 278 ? -16.531 5.062 -27.125 1 79.62 278 GLN A O 1
ATOM 2204 N N . GLN A 1 279 ? -17.25 7.203 -27.234 1 78.12 279 GLN A N 1
ATOM 2205 C CA . GLN A 1 279 ? -17.984 6.969 -28.469 1 78.12 279 GLN A CA 1
ATOM 2206 C C . GLN A 1 279 ? -17.062 6.523 -29.594 1 78.12 279 GLN A C 1
ATOM 2208 O O . GLN A 1 279 ? -17.391 5.609 -30.359 1 78.12 279 GLN A O 1
ATOM 2213 N N . ALA A 1 280 ? -15.938 7.094 -29.688 1 77.25 280 ALA A N 1
ATOM 2214 C CA . ALA A 1 280 ? -14.961 6.77 -30.734 1 77.25 280 ALA A CA 1
ATOM 2215 C C . ALA A 1 280 ? -14.383 5.375 -30.516 1 77.25 280 ALA A C 1
ATOM 2217 O O . ALA A 1 280 ? -14.094 4.66 -31.484 1 77.25 280 ALA A O 1
ATOM 2218 N N . MET A 1 281 ? -14.195 4.938 -29.25 1 79.12 281 MET A N 1
ATOM 2219 C CA . MET A 1 281 ? -13.602 3.643 -28.922 1 79.12 281 MET A CA 1
ATOM 2220 C C . MET A 1 281 ? -14.578 2.51 -29.234 1 79.12 281 MET A C 1
ATOM 2222 O O . MET A 1 281 ? -14.164 1.412 -29.609 1 79.12 281 MET A O 1
ATOM 2226 N N . GLY A 1 282 ? -15.867 2.768 -29.078 1 76.06 282 GLY A N 1
ATOM 2227 C CA . GLY A 1 282 ? -16.859 1.721 -29.281 1 76.06 282 GLY A CA 1
ATOM 2228 C C . GLY A 1 282 ? -16.641 0.513 -28.391 1 76.06 282 GLY A C 1
ATOM 2229 O O . GLY A 1 282 ? -16.594 0.638 -27.156 1 76.06 282 GLY A O 1
ATOM 2230 N N . ASP A 1 283 ? -16.297 -0.587 -29 1 72.5 283 ASP A N 1
ATOM 2231 C CA . ASP A 1 283 ? -16.156 -1.822 -28.234 1 72.5 283 ASP A CA 1
ATOM 2232 C C . ASP A 1 283 ? -14.695 -2.078 -27.875 1 72.5 283 ASP A C 1
ATOM 2234 O O . ASP A 1 283 ? -14.375 -3.055 -27.188 1 72.5 283 ASP A O 1
ATOM 2238 N N . ALA A 1 284 ? -13.883 -1.134 -28.297 1 75.12 284 ALA A N 1
ATOM 2239 C CA . ALA A 1 284 ? -12.461 -1.333 -28.047 1 75.12 284 ALA A CA 1
ATOM 2240 C C . ALA A 1 284 ? -12.125 -1.224 -26.562 1 75.12 284 ALA A C 1
ATOM 2242 O O . ALA A 1 284 ? -12.773 -0.464 -25.844 1 75.12 284 ALA A O 1
ATOM 2243 N N . SER A 1 285 ? -11.047 -2.02 -26.062 1 80.5 285 SER A N 1
ATOM 2244 C CA . SER A 1 285 ? -10.625 -2.006 -24.672 1 80.5 285 SER A CA 1
ATOM 2245 C C . SER A 1 285 ? -9.547 -0.955 -24.438 1 80.5 285 SER A C 1
ATOM 2247 O O . SER A 1 285 ? -9.305 -0.552 -23.297 1 80.5 285 SER A O 1
ATOM 2249 N N . ARG A 1 286 ? -8.891 -0.544 -25.547 1 84.56 286 ARG A N 1
ATOM 2250 C CA . ARG A 1 286 ? -7.789 0.394 -25.391 1 84.56 286 ARG A CA 1
ATOM 2251 C C . ARG A 1 286 ? -7.637 1.274 -26.625 1 84.56 286 ARG A C 1
ATOM 2253 O O . ARG A 1 286 ? -7.867 0.821 -27.75 1 84.56 286 ARG A O 1
ATOM 2260 N N . ALA A 1 287 ? -7.34 2.584 -26.422 1 83.56 287 ALA A N 1
ATOM 2261 C CA . ALA A 1 287 ? -7.047 3.547 -27.484 1 83.56 287 ALA A CA 1
ATOM 2262 C C . ALA A 1 287 ? -5.676 4.184 -27.266 1 83.56 287 ALA A C 1
ATOM 2264 O O . ALA A 1 287 ? -5.344 4.617 -26.172 1 83.56 287 ALA A O 1
ATOM 2265 N N . GLU A 1 288 ? -4.902 4.176 -28.266 1 87.12 288 GLU A N 1
ATOM 2266 C CA . GLU A 1 288 ? -3.549 4.723 -28.203 1 87.12 288 GLU A CA 1
ATOM 2267 C C . GLU A 1 288 ? -3.488 6.121 -28.797 1 87.12 288 GLU A C 1
ATOM 2269 O O . GLU A 1 288 ? -4.145 6.398 -29.812 1 87.12 288 GLU A O 1
ATOM 2274 N N . PHE A 1 289 ? -2.777 6.949 -28.172 1 85.69 289 PHE A N 1
ATOM 2275 C CA . PHE A 1 289 ? -2.484 8.297 -28.641 1 85.69 289 PHE A CA 1
ATOM 2276 C C . PHE A 1 289 ? -0.982 8.555 -28.641 1 85.69 289 PHE A C 1
ATOM 2278 O O . PHE A 1 289 ? -0.209 7.754 -28.125 1 85.69 289 PHE A O 1
ATOM 2285 N N . SER A 1 290 ? -0.455 9.648 -29.266 1 82.69 290 SER A N 1
ATOM 2286 C CA . SER A 1 290 ? 0.964 9.984 -29.312 1 82.69 290 SER A CA 1
ATOM 2287 C C . SER A 1 290 ? 1.523 10.219 -27.906 1 82.69 290 SER A C 1
ATOM 2289 O O . SER A 1 290 ? 2.695 9.945 -27.656 1 82.69 290 SER A O 1
ATOM 2291 N N . SER A 1 291 ? 0.641 10.703 -27.094 1 82.56 291 SER A N 1
ATOM 2292 C CA . SER A 1 291 ? 1.14 11.125 -25.797 1 82.56 291 SER A CA 1
ATOM 2293 C C . SER A 1 291 ? 0.57 10.258 -24.672 1 82.56 291 SER A C 1
ATOM 2295 O O . SER A 1 291 ? 0.643 10.625 -23.5 1 82.56 291 SER A O 1
ATOM 2297 N N . GLY A 1 292 ? -0.089 9.18 -25.094 1 85 292 GLY A N 1
ATOM 2298 C CA . GLY A 1 292 ? -0.642 8.336 -24.047 1 85 292 GLY A CA 1
ATOM 2299 C C . GLY A 1 292 ? -1.709 7.383 -24.562 1 85 292 GLY A C 1
ATOM 2300 O O . GLY A 1 292 ? -1.721 7.027 -25.734 1 85 292 GLY A O 1
ATOM 2301 N N . TYR A 1 293 ? -2.477 6.848 -23.656 1 85.69 293 TYR A N 1
ATOM 2302 C CA . TYR A 1 293 ? -3.51 5.891 -24.031 1 85.69 293 TYR A CA 1
ATOM 2303 C C . TYR A 1 293 ? -4.711 5.988 -23.094 1 85.69 293 TYR A C 1
ATOM 2305 O O . TYR A 1 293 ? -4.645 6.652 -22.062 1 85.69 293 TYR A O 1
ATOM 2313 N N . VAL A 1 294 ? -5.824 5.449 -23.531 1 81.25 294 VAL A N 1
ATOM 2314 C CA . VAL A 1 294 ? -7.027 5.27 -22.734 1 81.25 294 VAL A CA 1
ATOM 2315 C C . VAL A 1 294 ? -7.395 3.789 -22.672 1 81.25 294 VAL A C 1
ATOM 2317 O O . VAL A 1 294 ? -7.363 3.094 -23.688 1 81.25 294 VAL A O 1
ATOM 2320 N N . SER A 1 295 ? -7.621 3.32 -21.469 1 81.75 295 SER A N 1
ATOM 2321 C CA . SER A 1 295 ? -8.141 1.97 -21.281 1 81.75 295 SER A CA 1
ATOM 2322 C C . SER A 1 295 ? -9.609 1.998 -20.859 1 81.75 295 SER A C 1
ATOM 2324 O O . SER A 1 295 ? -10.016 2.834 -20.047 1 81.75 295 SER A O 1
ATOM 2326 N N . TRP A 1 296 ? -10.406 1.242 -21.453 1 80.5 296 TRP A N 1
ATOM 2327 C CA . TRP A 1 296 ? -11.828 1.129 -21.156 1 80.5 296 TRP A CA 1
ATOM 2328 C C . TRP A 1 296 ? -12.273 -0.33 -21.172 1 80.5 296 TRP A C 1
ATOM 2330 O O . TRP A 1 296 ? -12.797 -0.812 -22.172 1 80.5 296 TRP A O 1
ATOM 2340 N N . ARG A 1 297 ? -12.141 -1.01 -19.969 1 75.69 297 ARG A N 1
ATOM 2341 C CA . ARG A 1 297 ? -12.367 -2.443 -19.828 1 75.69 297 ARG A CA 1
ATOM 2342 C C . ARG A 1 297 ? -13.414 -2.73 -18.766 1 75.69 297 ARG A C 1
ATOM 2344 O O . ARG A 1 297 ? -13.562 -1.968 -17.812 1 75.69 297 ARG A O 1
ATOM 2351 N N . LYS A 1 298 ? -14.039 -3.816 -19 1 72.12 298 LYS A N 1
ATOM 2352 C CA . LYS A 1 298 ? -15.055 -4.211 -18.016 1 72.12 298 LYS A CA 1
ATOM 2353 C C . LYS A 1 298 ? -14.414 -4.73 -16.734 1 72.12 298 LYS A C 1
ATOM 2355 O O . LYS A 1 298 ? -13.508 -5.566 -16.781 1 72.12 298 LYS A O 1
ATOM 2360 N N . ALA A 1 299 ? -14.906 -4.195 -15.68 1 67.81 299 ALA A N 1
ATOM 2361 C CA . ALA A 1 299 ? -14.492 -4.723 -14.375 1 67.81 299 ALA A CA 1
ATOM 2362 C C . ALA A 1 299 ? -15.148 -6.074 -14.102 1 67.81 299 ALA A C 1
ATOM 2364 O O . ALA A 1 299 ? -16.188 -6.398 -14.688 1 67.81 299 ALA A O 1
ATOM 2365 N N . LYS A 1 300 ? -14.516 -6.898 -13.289 1 65.12 300 LYS A N 1
ATOM 2366 C CA . LYS A 1 300 ? -15.086 -8.188 -12.891 1 65.12 300 LYS A CA 1
ATOM 2367 C C . LYS A 1 300 ? -16.391 -8 -12.141 1 65.12 300 LYS A C 1
ATOM 2369 O O . LYS A 1 300 ? -16.562 -7.035 -11.391 1 65.12 300 LYS A O 1
ATOM 2374 N N . ASP A 1 301 ? -17.281 -8.961 -12.461 1 68.31 301 ASP A N 1
ATOM 2375 C CA . ASP A 1 301 ? -18.516 -8.953 -11.68 1 68.31 301 ASP A CA 1
ATOM 2376 C C . ASP A 1 301 ? -18.219 -9.227 -10.203 1 68.31 301 ASP A C 1
ATOM 2378 O O . ASP A 1 301 ? -17.219 -9.859 -9.867 1 68.31 301 ASP A O 1
ATOM 2382 N N . SER A 1 302 ? -18.953 -8.586 -9.359 1 75.69 302 SER A N 1
ATOM 2383 C CA . SER A 1 302 ? -18.781 -8.836 -7.93 1 75.69 302 SER A CA 1
ATOM 2384 C C . SER A 1 302 ? -20.078 -9.312 -7.289 1 75.69 302 SER A C 1
ATOM 2386 O O . SER A 1 302 ? -21.156 -9.102 -7.84 1 75.69 302 SER A O 1
ATOM 2388 N N . ILE A 1 303 ? -19.875 -10.148 -6.301 1 76.12 303 ILE A N 1
ATOM 2389 C CA . ILE A 1 303 ? -21.016 -10.648 -5.551 1 76.12 303 ILE A CA 1
ATOM 2390 C C . ILE A 1 303 ? -21.047 -10.008 -4.164 1 76.12 303 ILE A C 1
ATOM 2392 O O . ILE A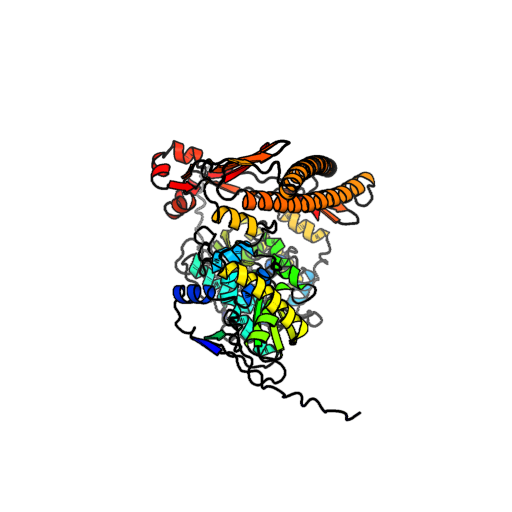 1 303 ? -20.094 -10.148 -3.391 1 76.12 303 ILE A O 1
ATOM 2396 N N . GLY A 1 304 ? -22.047 -9.227 -3.875 1 82.44 304 GLY A N 1
ATOM 2397 C CA . GLY A 1 304 ? -22.234 -8.633 -2.561 1 82.44 304 GLY A CA 1
ATOM 2398 C C . GLY A 1 304 ? -23.375 -9.266 -1.78 1 82.44 304 GLY A C 1
ATOM 2399 O O . GLY A 1 304 ? -23.922 -10.289 -2.193 1 82.44 304 GLY A O 1
ATOM 2400 N N . LEU A 1 305 ? -23.594 -8.766 -0.536 1 88.44 305 LEU A N 1
ATOM 2401 C CA . LEU A 1 305 ? -24.703 -9.211 0.302 1 88.44 305 LEU A CA 1
ATOM 2402 C C . LEU A 1 305 ? -25.953 -8.406 -0 1 88.44 305 LEU A C 1
ATOM 2404 O O . LEU A 1 305 ? -25.938 -7.176 0 1 88.44 305 LEU A O 1
ATOM 2408 N N . ASP A 1 306 ? -27 -9.102 -0.283 1 89.56 306 ASP A N 1
ATOM 2409 C CA . ASP A 1 306 ? -28.281 -8.438 -0.505 1 89.56 306 ASP A CA 1
ATOM 2410 C C . ASP A 1 306 ? -28.922 -8.047 0.818 1 89.56 306 ASP A C 1
ATOM 2412 O O . ASP A 1 306 ? -29.859 -8.711 1.28 1 89.56 306 ASP A O 1
ATOM 2416 N N . VAL A 1 307 ? -28.562 -6.945 1.307 1 89.88 307 VAL A N 1
ATOM 2417 C CA . VAL A 1 307 ? -28.984 -6.484 2.625 1 89.88 307 VAL A CA 1
ATOM 2418 C C . VAL A 1 307 ? -30.5 -6.254 2.633 1 89.88 307 VAL A C 1
ATOM 2420 O O . VAL A 1 307 ? -31.172 -6.574 3.611 1 89.88 307 VAL A O 1
ATOM 2423 N N . ALA A 1 308 ? -31.016 -5.699 1.566 1 90.75 308 ALA A N 1
ATOM 2424 C CA . ALA A 1 308 ? -32.438 -5.41 1.5 1 90.75 308 ALA A CA 1
ATOM 2425 C C . ALA A 1 308 ? -33.281 -6.684 1.654 1 90.75 308 ALA A C 1
ATOM 2427 O O . ALA A 1 308 ? -34.188 -6.738 2.479 1 90.75 308 ALA A O 1
ATOM 2428 N N . GLN A 1 309 ? -32.906 -7.707 0.879 1 91.62 309 GLN A N 1
ATOM 2429 C CA . GLN A 1 309 ? -33.625 -8.977 0.947 1 91.62 309 GLN A CA 1
ATOM 2430 C C . GLN A 1 309 ? -33.406 -9.656 2.297 1 91.62 309 GLN A C 1
ATOM 2432 O O . GLN A 1 309 ? -34.344 -10.25 2.848 1 91.62 309 GLN A O 1
ATOM 2437 N N . LEU A 1 310 ? -32.219 -9.555 2.75 1 93.12 310 LEU A N 1
ATOM 2438 C CA . LEU A 1 310 ? -31.891 -10.141 4.043 1 93.12 310 LEU A CA 1
ATOM 2439 C C . LEU A 1 310 ? -32.75 -9.547 5.148 1 93.12 310 LEU A C 1
ATOM 2441 O O . LEU A 1 310 ? -33.344 -10.281 5.957 1 93.12 310 LEU A O 1
ATOM 2445 N N . LEU A 1 311 ? -32.906 -8.195 5.141 1 92 311 LEU A N 1
ATOM 2446 C CA . LEU A 1 311 ? -33.625 -7.527 6.219 1 92 311 LEU A CA 1
ATOM 2447 C C . LEU A 1 311 ? -35.125 -7.684 6.047 1 92 311 LEU A C 1
ATOM 2449 O O . LEU A 1 311 ? -35.875 -7.617 7.023 1 92 311 LEU A O 1
ATOM 2453 N N . LYS A 1 312 ? -35.5 -7.906 4.848 1 92.94 312 LYS A N 1
ATOM 2454 C CA . LYS A 1 312 ? -36.906 -8.234 4.625 1 92.94 312 LYS A CA 1
ATOM 2455 C C . LYS A 1 312 ? -37.281 -9.578 5.246 1 92.94 312 LYS A C 1
ATOM 2457 O O . LYS A 1 312 ? -38.312 -9.719 5.879 1 92.94 312 LYS A O 1
ATOM 2462 N N . ASP A 1 313 ? -36.344 -10.57 5.105 1 93.81 313 ASP A N 1
ATOM 2463 C CA . ASP A 1 313 ? -36.531 -11.922 5.617 1 93.81 313 ASP A CA 1
ATOM 2464 C C . ASP A 1 313 ? -36.281 -11.984 7.121 1 93.81 313 ASP A C 1
ATOM 2466 O O . ASP A 1 313 ? -36.906 -12.75 7.84 1 93.81 313 ASP A O 1
ATOM 2470 N N . LYS A 1 314 ? -35.312 -11.172 7.5 1 93.62 314 LYS A N 1
ATOM 2471 C CA . LYS A 1 314 ? -34.844 -11.234 8.891 1 93.62 314 LYS A CA 1
ATOM 2472 C C . LYS A 1 314 ? -34.656 -9.828 9.469 1 93.62 314 LYS A C 1
ATOM 2474 O O . LYS A 1 314 ? -33.531 -9.453 9.797 1 93.62 314 LYS A O 1
ATOM 2479 N N . PRO A 1 315 ? -35.719 -9.117 9.758 1 91.88 315 PRO A N 1
ATOM 2480 C CA . PRO A 1 315 ? -35.625 -7.727 10.211 1 91.88 315 PRO A CA 1
ATOM 2481 C C . PRO A 1 315 ? -34.938 -7.594 11.57 1 91.88 315 PRO A C 1
ATOM 2483 O O . PRO A 1 315 ? -34.312 -6.555 11.859 1 91.88 315 PRO A O 1
ATOM 2486 N N . TYR A 1 316 ? -34.938 -8.688 12.383 1 92.44 316 TYR A N 1
ATOM 2487 C CA . TYR A 1 316 ? -34.375 -8.625 13.719 1 92.44 316 TYR A CA 1
ATOM 2488 C C . TYR A 1 316 ? -32.844 -8.43 13.664 1 92.44 316 TYR A C 1
ATOM 2490 O O . TYR A 1 316 ? -32.25 -7.996 14.641 1 92.44 316 TYR A O 1
ATOM 2498 N N . LEU A 1 317 ? -32.219 -8.734 12.523 1 92.44 317 LEU A N 1
ATOM 2499 C CA . LEU A 1 317 ? -30.781 -8.625 12.391 1 92.44 317 LEU A CA 1
ATOM 2500 C C . LEU A 1 317 ? -30.328 -7.168 12.484 1 92.44 317 LEU A C 1
ATOM 2502 O O . LEU A 1 317 ? -29.203 -6.887 12.906 1 92.44 317 LEU A O 1
ATOM 2506 N N . GLN A 1 318 ? -31.156 -6.238 12.07 1 90.75 318 GLN A N 1
ATOM 2507 C CA . GLN A 1 318 ? -30.828 -4.82 12.164 1 90.75 318 GLN A CA 1
ATOM 2508 C C . GLN A 1 318 ? -30.609 -4.41 13.617 1 90.75 318 GLN A C 1
ATOM 2510 O O . GLN A 1 318 ? -29.719 -3.605 13.906 1 90.75 318 GLN A O 1
ATOM 2515 N N . ALA A 1 319 ? -31.375 -4.992 14.5 1 90.81 319 ALA A N 1
ATOM 2516 C CA . ALA A 1 319 ? -31.266 -4.688 15.922 1 90.81 319 ALA A CA 1
ATOM 2517 C C . ALA A 1 319 ? -30.078 -5.418 16.547 1 90.81 319 ALA A C 1
ATOM 2519 O O . ALA A 1 319 ? -29.438 -4.895 17.453 1 90.81 319 ALA A O 1
ATOM 2520 N N . LYS A 1 320 ? -29.859 -6.559 16.031 1 91.62 320 LYS A N 1
ATOM 2521 C CA . LYS A 1 320 ? -28.797 -7.387 16.609 1 91.62 320 LYS A CA 1
ATOM 2522 C C . LYS A 1 320 ? -27.422 -6.898 16.172 1 91.62 320 LYS A C 1
ATOM 2524 O O . LYS A 1 320 ? -26.453 -7.02 16.938 1 91.62 320 LYS A O 1
ATOM 2529 N N . TYR A 1 321 ? -27.375 -6.457 14.953 1 93.5 321 TYR A N 1
ATOM 2530 C CA . TYR A 1 321 ? -26.094 -6.004 14.43 1 93.5 321 TYR A CA 1
ATOM 2531 C C . TYR A 1 321 ? -26.156 -4.543 14.008 1 93.5 321 TYR A C 1
ATOM 2533 O O . TYR A 1 321 ? -25.891 -4.207 12.852 1 93.5 321 TYR A O 1
ATOM 2541 N N . PRO A 1 322 ? -26.453 -3.658 14.945 1 88.56 322 PRO A N 1
ATOM 2542 C CA . PRO A 1 322 ? -26.531 -2.236 14.594 1 88.56 322 PRO A CA 1
ATOM 2543 C C . PRO A 1 322 ? -25.141 -1.624 14.359 1 88.56 322 PRO A C 1
ATOM 2545 O O . PRO A 1 322 ? -24.172 -2.021 15.008 1 88.56 322 PRO A O 1
ATOM 2548 N N . LEU A 1 323 ? -25.078 -0.777 13.367 1 88.06 323 LEU A N 1
ATOM 2549 C CA . LEU A 1 323 ? -23.906 0.04 13.133 1 88.06 323 LEU A CA 1
ATOM 2550 C C . LEU A 1 323 ? -24.234 1.524 13.242 1 88.06 323 LEU A C 1
ATOM 2552 O O . LEU A 1 323 ? -24.875 2.086 12.352 1 88.06 323 LEU A O 1
ATOM 2556 N N . LEU A 1 324 ? -23.797 2.145 14.367 1 85.19 324 LEU A N 1
ATOM 2557 C CA . LEU A 1 324 ? -24.047 3.57 14.562 1 85.19 324 LEU A CA 1
ATOM 2558 C C . LEU A 1 324 ? -23.109 4.406 13.703 1 85.19 324 LEU A C 1
ATOM 2560 O O . LEU A 1 324 ? -21.891 4.207 13.734 1 85.19 324 LEU A O 1
ATOM 2564 N N . LYS A 1 325 ? -23.734 5.23 12.906 1 85.25 325 LYS A N 1
ATOM 2565 C CA . LYS A 1 325 ? -22.984 6.188 12.102 1 85.25 325 LYS A CA 1
ATOM 2566 C C . LYS A 1 325 ? -23.281 7.621 12.531 1 85.25 325 LYS A C 1
ATOM 2568 O O . LYS A 1 325 ? -24.328 8.164 12.203 1 85.25 325 LYS A O 1
ATOM 2573 N N . PRO A 1 326 ? -22.297 8.172 13.258 1 80.88 326 PRO A N 1
ATOM 2574 C CA . PRO A 1 326 ? -22.547 9.555 13.68 1 80.88 326 PRO A CA 1
ATOM 2575 C C . PRO A 1 326 ? -22.625 10.531 12.508 1 80.88 326 PRO A C 1
ATOM 2577 O O . PRO A 1 326 ? -21.875 10.383 11.531 1 80.88 326 PRO A O 1
ATOM 2580 N N . GLY A 1 327 ? -23.562 11.367 12.656 1 84.19 327 GLY A N 1
ATOM 2581 C CA . GLY A 1 327 ? -23.641 12.406 11.641 1 84.19 327 GLY A CA 1
ATOM 2582 C C . GLY A 1 327 ? -22.469 13.367 11.68 1 84.19 327 GLY A C 1
ATOM 2583 O O . GLY A 1 327 ? -21.844 13.547 12.727 1 84.19 327 GLY A O 1
ATOM 2584 N N . ALA A 1 328 ? -22.156 13.906 10.57 1 85.25 328 ALA A N 1
ATOM 2585 C CA . ALA A 1 328 ? -21.125 14.93 10.469 1 85.25 328 ALA A CA 1
ATOM 2586 C C . ALA A 1 328 ? -21.719 16.281 10.102 1 85.25 328 ALA A C 1
ATOM 2588 O O . ALA A 1 328 ? -22.812 16.359 9.539 1 85.25 328 ALA A O 1
ATOM 2589 N N . ARG A 1 329 ? -21.047 17.328 10.523 1 87.19 329 ARG A N 1
ATOM 2590 C CA . ARG A 1 329 ? -21.516 18.641 10.102 1 87.19 329 ARG A CA 1
ATOM 2591 C C . ARG A 1 329 ? -21.375 18.812 8.594 1 87.19 329 ARG A C 1
ATOM 2593 O O . ARG A 1 329 ? -20.312 18.531 8.023 1 87.19 329 ARG A O 1
ATOM 2600 N N . ARG A 1 330 ? -22.484 19.297 7.949 1 88.19 330 ARG A N 1
ATOM 2601 C CA . ARG A 1 330 ? -22.516 19.484 6.504 1 88.19 330 ARG A CA 1
ATOM 2602 C C . ARG A 1 330 ? -22.281 20.938 6.137 1 88.19 330 ARG A C 1
ATOM 2604 O O . ARG A 1 330 ? -23 21.828 6.621 1 88.19 330 ARG A O 1
ATOM 2611 N N . PHE A 1 331 ? -21.297 21.172 5.289 1 90.44 331 PHE A N 1
ATOM 2612 C CA . PHE A 1 331 ? -20.906 22.516 4.848 1 90.44 331 PHE A CA 1
ATOM 2613 C C . PHE A 1 331 ? -21.656 22.891 3.572 1 90.44 331 PHE A C 1
ATOM 2615 O O . PHE A 1 331 ? -21.375 22.344 2.504 1 90.44 331 PHE A O 1
ATOM 2622 N N . LEU A 1 332 ? -22.625 23.781 3.715 1 88.81 332 LEU A N 1
ATOM 2623 C CA . LEU A 1 332 ? -23.438 24.203 2.582 1 88.81 332 LEU A CA 1
ATOM 2624 C C . LEU A 1 332 ? -23.25 25.688 2.301 1 88.81 332 LEU A C 1
ATOM 2626 O O . LEU A 1 332 ? -23.219 26.5 3.227 1 88.81 332 LEU A O 1
ATOM 2630 N N . VAL A 1 333 ? -23.047 26.062 1.043 1 89.75 333 VAL A N 1
ATOM 2631 C CA . VAL A 1 333 ? -22.844 27.453 0.626 1 89.75 333 VAL A CA 1
ATOM 2632 C C . VAL A 1 333 ? -24.125 27.984 -0.036 1 89.75 333 VAL A C 1
ATOM 2634 O O . VAL A 1 333 ? -24.672 27.344 -0.938 1 89.75 333 VAL A O 1
ATOM 2637 N N . GLY A 1 334 ? -24.625 28.984 0.469 1 85.69 334 GLY A N 1
ATOM 2638 C CA . GLY A 1 334 ? -25.828 29.594 -0.081 1 85.69 334 GLY A CA 1
ATOM 2639 C C . GLY A 1 334 ? -25.578 31.016 -0.585 1 85.69 334 GLY A C 1
ATOM 2640 O O . GLY A 1 334 ? -24.594 31.641 -0.228 1 85.69 334 GLY A O 1
ATOM 2641 N N . MET B 1 1 ? -32.625 -52.031 -24.297 1 28.59 1 MET B N 1
ATOM 2642 C CA . MET B 1 1 ? -31.312 -51.438 -24.484 1 28.59 1 MET B CA 1
ATOM 2643 C C . MET B 1 1 ? -30.719 -51.031 -23.141 1 28.59 1 MET B C 1
ATOM 2645 O O . MET B 1 1 ? -31.297 -50.219 -22.422 1 28.59 1 MET B O 1
ATOM 2649 N N . LYS B 1 2 ? -29.969 -51.906 -22.406 1 25.66 2 LYS B N 1
ATOM 2650 C CA . LYS B 1 2 ? -29.641 -51.938 -21 1 25.66 2 LYS B CA 1
ATOM 2651 C C . LYS B 1 2 ? -28.703 -50.812 -20.609 1 25.66 2 LYS B C 1
ATOM 2653 O O . LYS B 1 2 ? -27.75 -50.5 -21.328 1 25.66 2 LYS B O 1
ATOM 2658 N N . ALA B 1 3 ? -29.203 -49.875 -19.844 1 36.5 3 ALA B N 1
ATOM 2659 C CA . ALA B 1 3 ? -28.5 -48.781 -19.188 1 36.5 3 ALA B CA 1
ATOM 2660 C C . ALA B 1 3 ? -27.219 -49.25 -18.516 1 36.5 3 ALA B C 1
ATOM 2662 O O . ALA B 1 3 ? -27.266 -49.938 -17.5 1 36.5 3 ALA B O 1
ATOM 2663 N N . THR B 1 4 ? -26.297 -49.844 -19.312 1 28.42 4 THR B N 1
ATOM 2664 C CA . THR B 1 4 ? -25.078 -50.312 -18.656 1 28.42 4 THR B CA 1
ATOM 2665 C C . THR B 1 4 ? -24.484 -49.219 -17.75 1 28.42 4 THR B C 1
ATOM 2667 O O . THR B 1 4 ? -24.234 -48.094 -18.219 1 28.42 4 THR B O 1
ATOM 2670 N N . SER B 1 5 ? -24.766 -49.219 -16.484 1 32 5 SER B N 1
ATOM 2671 C CA . SER B 1 5 ? -24.328 -48.344 -15.406 1 32 5 SER B CA 1
ATOM 2672 C C . SER B 1 5 ? -22.812 -48.219 -15.398 1 32 5 SER B C 1
ATOM 2674 O O . SER B 1 5 ? -22.094 -49.188 -15.273 1 32 5 SER B O 1
ATOM 2676 N N . LEU B 1 6 ? -22.203 -47.5 -16.281 1 33.22 6 LEU B N 1
ATOM 2677 C CA . LEU B 1 6 ? -20.781 -47.219 -16.25 1 33.22 6 LEU B CA 1
ATOM 2678 C C . LEU B 1 6 ? -20.328 -46.906 -14.828 1 33.22 6 LEU B C 1
ATOM 2680 O O . LEU B 1 6 ? -20.781 -45.938 -14.227 1 33.22 6 LEU B O 1
ATOM 2684 N N . ASN B 1 7 ? -20.125 -47.906 -13.969 1 32.47 7 ASN B N 1
ATOM 2685 C CA . ASN B 1 7 ? -19.453 -47.812 -12.672 1 32.47 7 ASN B CA 1
ATOM 2686 C C . ASN B 1 7 ? -18.281 -46.844 -12.703 1 32.47 7 ASN B C 1
ATOM 2688 O O . ASN B 1 7 ? -17.297 -47.062 -13.422 1 32.47 7 ASN B O 1
ATOM 2692 N N . ARG B 1 8 ? -18.484 -45.625 -12.711 1 36.09 8 ARG B N 1
ATOM 2693 C CA . ARG B 1 8 ? -17.453 -44.594 -12.562 1 36.09 8 ARG B CA 1
ATOM 2694 C C . ARG B 1 8 ? -16.484 -44.938 -11.445 1 36.09 8 ARG B C 1
ATOM 2696 O O . ARG B 1 8 ? -16.844 -44.875 -10.266 1 36.09 8 ARG B O 1
ATOM 2703 N N . SER B 1 9 ? -15.688 -46.031 -11.57 1 35.66 9 SER B N 1
ATOM 2704 C CA . SER B 1 9 ? -14.633 -46.281 -10.594 1 35.66 9 SER B CA 1
ATOM 2705 C C . SER B 1 9 ? -14.008 -45 -10.086 1 35.66 9 SER B C 1
ATOM 2707 O O . SER B 1 9 ? -13.688 -44.094 -10.867 1 35.66 9 SER B O 1
ATOM 2709 N N . THR B 1 10 ? -14.477 -44.5 -8.961 1 41.34 10 THR B N 1
ATOM 2710 C CA . THR B 1 10 ? -13.828 -43.438 -8.195 1 41.34 10 THR B CA 1
ATOM 2711 C C . THR B 1 10 ? -12.312 -43.625 -8.18 1 41.34 10 THR B C 1
ATOM 2713 O O . THR B 1 10 ? -11.797 -44.469 -7.441 1 41.34 10 THR B O 1
ATOM 2716 N N . SER B 1 11 ? -11.578 -43.969 -9.242 1 38.66 11 SER B N 1
ATOM 2717 C CA . SER B 1 11 ? -10.125 -44.125 -9.266 1 38.66 11 SER B CA 1
ATOM 2718 C C . SER B 1 11 ? -9.445 -43.156 -8.32 1 38.66 11 SER B C 1
ATOM 2720 O O . SER B 1 11 ? -9.688 -41.938 -8.391 1 38.66 11 SER B O 1
ATOM 2722 N N . LYS B 1 12 ? -9.211 -43.531 -7.16 1 53.16 12 LYS B N 1
ATOM 2723 C CA . LYS B 1 12 ? -8.453 -42.844 -6.109 1 53.16 12 LYS B CA 1
ATOM 2724 C C . LYS B 1 12 ? -7.262 -42.094 -6.691 1 53.16 12 LYS B C 1
ATOM 2726 O O . LYS B 1 12 ? -6.41 -42.688 -7.359 1 53.16 12 LYS B O 1
ATOM 2731 N N . ILE B 1 13 ? -7.316 -40.781 -7.012 1 65.31 13 ILE B N 1
ATOM 2732 C CA . ILE B 1 13 ? -6.234 -39.906 -7.457 1 65.31 13 ILE B CA 1
ATOM 2733 C C . ILE B 1 13 ? -4.949 -40.25 -6.711 1 65.31 13 ILE B C 1
ATOM 2735 O O . ILE B 1 13 ? -4.926 -40.281 -5.48 1 65.31 13 ILE B O 1
ATOM 2739 N N . ARG B 1 14 ? -4.004 -40.875 -7.324 1 72.62 14 ARG B N 1
ATOM 2740 C CA . ARG B 1 14 ? -2.705 -41.25 -6.77 1 72.62 14 ARG B CA 1
ATOM 2741 C C . ARG B 1 14 ? -1.938 -40 -6.32 1 72.62 14 ARG B C 1
ATOM 2743 O O . ARG B 1 14 ? -1.959 -38.969 -6.996 1 72.62 14 ARG B O 1
ATOM 2750 N N . PRO B 1 15 ? -1.445 -40.062 -5.012 1 83.69 15 PRO B N 1
ATOM 2751 C CA . PRO B 1 15 ? -0.653 -38.938 -4.523 1 83.69 15 PRO B CA 1
ATOM 2752 C C . PRO B 1 15 ? 0.595 -38.688 -5.367 1 83.69 15 PRO B C 1
ATOM 2754 O O . PRO B 1 15 ? 1.063 -39.594 -6.07 1 83.69 15 PRO B O 1
ATOM 2757 N N . ALA B 1 16 ? 1.014 -37.469 -5.371 1 88.5 16 ALA B N 1
ATOM 2758 C CA . ALA B 1 16 ? 2.227 -37.062 -6.086 1 88.5 16 ALA B CA 1
ATOM 2759 C C . ALA B 1 16 ? 3.426 -37.906 -5.617 1 88.5 16 ALA B C 1
ATOM 2761 O O . ALA B 1 16 ? 3.502 -38.281 -4.449 1 88.5 16 ALA B O 1
ATOM 2762 N N . LEU B 1 17 ? 4.324 -38.188 -6.512 1 85.94 17 LEU B N 1
ATOM 2763 C CA . LEU B 1 17 ? 5.574 -38.844 -6.176 1 85.94 17 LEU B CA 1
ATOM 2764 C C . LEU B 1 17 ? 6.605 -37.844 -5.66 1 85.94 17 LEU B C 1
ATOM 2766 O O . LEU B 1 17 ? 6.711 -36.719 -6.18 1 85.94 17 LEU B O 1
ATOM 2770 N N . ARG B 1 18 ? 7.32 -38.281 -4.586 1 90.12 18 ARG B N 1
ATOM 2771 C CA . ARG B 1 18 ? 8.445 -37.469 -4.117 1 90.12 18 ARG B CA 1
ATOM 2772 C C . ARG B 1 18 ? 9.727 -37.812 -4.871 1 90.12 18 ARG B C 1
ATOM 2774 O O . ARG B 1 18 ? 10.328 -38.875 -4.621 1 90.12 18 ARG B O 1
ATOM 2781 N N . LEU B 1 19 ? 10.125 -36.969 -5.707 1 86.06 19 LEU B N 1
ATOM 2782 C CA . LEU B 1 19 ? 11.25 -37.25 -6.59 1 86.06 19 LEU B CA 1
ATOM 2783 C C . LEU B 1 19 ? 12.578 -37.094 -5.848 1 86.06 19 LEU B C 1
ATOM 2785 O O . LEU B 1 19 ? 13.445 -37.969 -5.918 1 86.06 19 LEU B O 1
ATOM 2789 N N . VAL B 1 20 ? 12.789 -36 -5.176 1 87.69 20 VAL B N 1
ATOM 2790 C CA . VAL B 1 20 ? 14.031 -35.719 -4.461 1 87.69 20 VAL B CA 1
ATOM 2791 C C . VAL B 1 20 ? 13.75 -34.781 -3.273 1 87.69 20 VAL B C 1
ATOM 2793 O O . VAL B 1 20 ? 12.938 -33.875 -3.373 1 87.69 20 VAL B O 1
ATOM 2796 N N . SER B 1 21 ? 14.5 -35.062 -2.211 1 87.12 21 SER B N 1
ATOM 2797 C CA . SER B 1 21 ? 14.422 -34.188 -1.052 1 87.12 21 SER B CA 1
ATOM 2798 C C . SER B 1 21 ? 15.172 -32.875 -1.301 1 87.12 21 SER B C 1
ATOM 2800 O O . SER B 1 21 ? 16.25 -32.875 -1.894 1 87.12 21 SER B O 1
ATOM 2802 N N . THR B 1 22 ? 14.539 -31.766 -0.836 1 82.75 22 THR B N 1
ATOM 2803 C CA . THR B 1 22 ? 15.156 -30.469 -1.096 1 82.75 22 THR B CA 1
ATOM 2804 C C . THR B 1 22 ? 15.797 -29.906 0.173 1 82.75 22 THR B C 1
ATOM 2806 O O . THR B 1 22 ? 16.391 -28.828 0.153 1 82.75 22 THR B O 1
ATOM 2809 N N . LYS B 1 23 ? 15.797 -30.391 1.322 1 80.06 23 LYS B N 1
ATOM 2810 C CA . LYS B 1 23 ? 16.312 -29.891 2.59 1 80.06 23 LYS B CA 1
ATOM 2811 C C . LYS B 1 23 ? 17.797 -29.547 2.479 1 80.06 23 LYS B C 1
ATOM 2813 O O . LYS B 1 23 ? 18.219 -28.469 2.916 1 80.06 23 LYS B O 1
ATOM 2818 N N . GLU B 1 24 ? 18.625 -30.391 1.874 1 80.5 24 GLU B N 1
ATOM 2819 C CA . GLU B 1 24 ? 20.062 -30.156 1.743 1 80.5 24 GLU B CA 1
ATOM 2820 C C . GLU B 1 24 ? 20.516 -30.281 0.291 1 80.5 24 GLU B C 1
ATOM 2822 O O . GLU B 1 24 ? 21.656 -30.672 0.022 1 80.5 24 GLU B O 1
ATOM 2827 N N . LEU B 1 25 ? 19.594 -29.922 -0.472 1 82.75 25 LEU B N 1
ATOM 2828 C CA . LEU B 1 25 ? 19.922 -30.078 -1.885 1 82.75 25 LEU B CA 1
ATOM 2829 C C . LEU B 1 25 ? 20.734 -28.891 -2.383 1 82.75 25 LEU B C 1
ATOM 2831 O O . LEU B 1 25 ? 20.281 -27.75 -2.32 1 82.75 25 LEU B O 1
ATOM 2835 N N . PRO B 1 26 ? 21.922 -29.25 -2.785 1 83.56 26 PRO B N 1
ATOM 2836 C CA . PRO B 1 26 ? 22.719 -28.156 -3.334 1 83.56 26 PRO B CA 1
ATOM 2837 C C . PRO B 1 26 ? 22.047 -27.453 -4.516 1 83.56 26 PRO B C 1
ATOM 2839 O O . PRO B 1 26 ? 21.297 -28.094 -5.258 1 83.56 26 PRO B O 1
ATOM 2842 N N . ARG B 1 27 ? 22.344 -26.25 -4.695 1 81.69 27 ARG B N 1
ATOM 2843 C CA . ARG B 1 27 ? 21.719 -25.422 -5.727 1 81.69 27 ARG B CA 1
ATOM 2844 C C . ARG B 1 27 ? 21.938 -26.031 -7.113 1 81.69 27 ARG B C 1
ATOM 2846 O O . ARG B 1 27 ? 21.031 -26.047 -7.941 1 81.69 27 ARG B O 1
ATOM 2853 N N . GLU B 1 28 ? 23.109 -26.516 -7.316 1 80.75 28 GLU B N 1
ATOM 2854 C CA . GLU B 1 28 ? 23.438 -27.078 -8.617 1 80.75 28 GLU B CA 1
ATOM 2855 C C . GLU B 1 28 ? 22.578 -28.297 -8.922 1 80.75 28 GLU B C 1
ATOM 2857 O O . GLU B 1 28 ? 22.094 -28.469 -10.055 1 80.75 28 GLU B O 1
ATOM 2862 N N . ASP B 1 29 ? 22.375 -29.094 -7.922 1 86.06 29 ASP B N 1
ATOM 2863 C CA . ASP B 1 29 ? 21.516 -30.266 -8.094 1 86.06 29 ASP B CA 1
ATOM 2864 C C . ASP B 1 29 ? 20.062 -29.859 -8.328 1 86.06 29 ASP B C 1
ATOM 2866 O O . ASP B 1 29 ? 19.375 -30.453 -9.156 1 86.06 29 ASP B O 1
ATOM 2870 N N . TRP B 1 30 ? 19.766 -28.891 -7.629 1 83.44 30 TRP B N 1
ATOM 2871 C CA . TRP B 1 30 ? 18.406 -28.359 -7.781 1 83.44 30 TRP B CA 1
ATOM 2872 C C . TRP B 1 30 ? 18.172 -27.875 -9.211 1 83.44 30 TRP B C 1
ATOM 2874 O O . TRP B 1 30 ? 17.125 -28.156 -9.805 1 83.44 30 TRP B O 1
ATOM 2884 N N . LEU B 1 31 ? 19.125 -27.219 -9.773 1 81.56 31 LEU B N 1
ATOM 2885 C CA . LEU B 1 31 ? 19.016 -26.688 -11.133 1 81.56 31 LEU B CA 1
ATOM 2886 C C . LEU B 1 31 ? 18.953 -27.828 -12.148 1 81.56 31 LEU B C 1
ATOM 2888 O O . LEU B 1 31 ? 18.219 -27.734 -13.133 1 81.56 31 LEU B O 1
ATOM 2892 N N . GLN B 1 32 ? 19.609 -28.859 -11.836 1 86.62 32 GLN B N 1
ATOM 2893 C CA . GLN B 1 32 ? 19.609 -30 -12.742 1 86.62 32 GLN B CA 1
ATOM 2894 C C . GLN B 1 32 ? 18.266 -30.719 -12.719 1 86.62 32 GLN B C 1
ATOM 2896 O O . GLN B 1 32 ? 17.734 -31.109 -13.766 1 86.62 32 GLN B O 1
ATOM 2901 N N . ILE B 1 33 ? 17.75 -30.875 -11.594 1 88.56 33 ILE B N 1
ATOM 2902 C CA . ILE B 1 33 ? 16.469 -31.562 -11.445 1 88.56 33 ILE B CA 1
ATOM 2903 C C . ILE B 1 33 ? 15.383 -30.766 -12.156 1 88.56 33 ILE B C 1
ATOM 2905 O O . ILE B 1 33 ? 14.516 -31.359 -12.812 1 88.56 33 ILE B O 1
ATOM 2909 N N . ARG B 1 34 ? 15.492 -29.484 -12.109 1 88.25 34 ARG B N 1
ATOM 2910 C CA . ARG B 1 34 ? 14.477 -28.625 -12.695 1 88.25 34 ARG B CA 1
ATOM 2911 C C . ARG B 1 34 ? 14.492 -28.719 -14.219 1 88.25 34 ARG B C 1
ATOM 2913 O O . ARG B 1 34 ? 13.492 -28.406 -14.867 1 88.25 34 ARG B O 1
ATOM 2920 N N . LYS B 1 35 ? 15.578 -29.156 -14.758 1 90.69 35 LYS B N 1
ATOM 2921 C CA . LYS B 1 35 ? 15.703 -29.281 -16.203 1 90.69 35 LYS B CA 1
ATOM 2922 C C . LYS B 1 35 ? 15.055 -30.578 -16.703 1 90.69 35 LYS B C 1
ATOM 2924 O O . LYS B 1 35 ? 14.828 -30.734 -17.906 1 90.69 35 LYS B O 1
ATOM 2929 N N . GLN B 1 36 ? 14.703 -31.422 -15.766 1 92.75 36 GLN B N 1
ATOM 2930 C CA . GLN B 1 36 ? 14.203 -32.75 -16.141 1 92.75 36 GLN B CA 1
ATOM 2931 C C . GLN B 1 36 ? 12.695 -32.719 -16.375 1 92.75 36 GLN B C 1
ATOM 2933 O O . GLN B 1 36 ? 12.109 -33.719 -16.766 1 92.75 36 GLN B O 1
ATOM 2938 N N . GLY B 1 37 ? 12.141 -31.578 -16.188 1 97.12 37 GLY B N 1
ATOM 2939 C CA . GLY B 1 37 ? 10.703 -31.469 -16.391 1 97.12 37 GLY B CA 1
ATOM 2940 C C . GLY B 1 37 ? 10.203 -30.031 -16.344 1 97.12 37 GLY B C 1
ATOM 2941 O O . GLY B 1 37 ? 11 -29.094 -16.359 1 97.12 37 GLY B O 1
ATOM 2942 N N . ILE B 1 38 ? 8.93 -29.922 -16.422 1 97.75 38 ILE B N 1
ATOM 2943 C CA . ILE B 1 38 ? 8.25 -28.641 -16.312 1 97.75 38 ILE B CA 1
ATOM 2944 C C . ILE B 1 38 ? 7.789 -28.406 -14.875 1 97.75 38 ILE B C 1
ATOM 2946 O O . ILE B 1 38 ? 6.996 -29.188 -14.344 1 97.75 38 ILE B O 1
ATOM 2950 N N . GLY B 1 39 ? 8.406 -27.422 -14.227 1 97.06 39 GLY B N 1
ATOM 2951 C CA . GLY B 1 39 ? 7.93 -27.047 -12.906 1 97.06 39 GLY B CA 1
ATOM 2952 C C . GLY B 1 39 ? 6.664 -26.219 -12.938 1 97.06 39 GLY B C 1
ATOM 2953 O O . GLY B 1 39 ? 6.27 -25.719 -13.992 1 97.06 39 GLY B O 1
ATOM 2954 N N . SER B 1 40 ? 6.078 -26.062 -11.75 1 97.44 40 SER B N 1
ATOM 2955 C CA . SER B 1 40 ? 4.832 -25.297 -11.695 1 97.44 40 SER B CA 1
ATOM 2956 C C . SER B 1 40 ? 5.039 -23.859 -12.148 1 97.44 40 SER B C 1
ATOM 2958 O O . SER B 1 40 ? 4.18 -23.281 -12.82 1 97.44 40 SER B O 1
ATOM 2960 N N . SER B 1 41 ? 6.191 -23.25 -11.773 1 94.81 41 SER B N 1
ATOM 2961 C CA . SER B 1 41 ? 6.461 -21.875 -12.148 1 94.81 41 SER B CA 1
ATOM 2962 C C . SER B 1 41 ? 6.754 -21.75 -13.641 1 94.81 41 SER B C 1
ATOM 2964 O O . SER B 1 41 ? 6.754 -20.641 -14.195 1 94.81 41 SER B O 1
ATOM 2966 N N . ASP B 1 42 ? 6.973 -22.844 -14.336 1 95.5 42 ASP B N 1
ATOM 2967 C CA . ASP B 1 42 ? 7.25 -22.875 -15.773 1 95.5 42 ASP B CA 1
ATOM 2968 C C . ASP B 1 42 ? 5.953 -22.938 -16.578 1 95.5 42 ASP B C 1
ATOM 2970 O O . ASP B 1 42 ? 5.965 -22.719 -17.797 1 95.5 42 ASP B O 1
ATOM 2974 N N . ALA B 1 43 ? 4.898 -23.297 -15.945 1 96.31 43 ALA B N 1
ATOM 2975 C CA . ALA B 1 43 ? 3.666 -23.688 -16.625 1 96.31 43 ALA B CA 1
ATOM 2976 C C . ALA B 1 43 ? 3.217 -22.609 -17.609 1 96.31 43 ALA B C 1
ATOM 2978 O O . ALA B 1 43 ? 2.973 -22.891 -18.781 1 96.31 43 ALA B O 1
ATOM 2979 N N . ALA B 1 44 ? 3.195 -21.391 -17.156 1 92.81 44 ALA B N 1
ATOM 2980 C CA . ALA B 1 44 ? 2.711 -20.312 -18.016 1 92.81 44 ALA B CA 1
ATOM 2981 C C . ALA B 1 44 ? 3.645 -20.094 -19.203 1 92.81 44 ALA B C 1
ATOM 2983 O O . ALA B 1 44 ? 3.189 -19.859 -20.312 1 92.81 44 ALA B O 1
ATOM 2984 N N . ALA B 1 45 ? 4.93 -20.141 -18.969 1 90.25 45 ALA B N 1
ATOM 2985 C CA . ALA B 1 45 ? 5.895 -19.969 -20.062 1 90.25 45 ALA B CA 1
ATOM 2986 C C . ALA B 1 45 ? 5.777 -21.109 -21.062 1 90.25 45 ALA B C 1
ATOM 2988 O O . ALA B 1 45 ? 5.859 -20.891 -22.281 1 90.25 45 ALA B O 1
ATOM 2989 N N . ALA B 1 46 ? 5.59 -22.312 -20.562 1 93.75 46 ALA B N 1
ATOM 2990 C CA . ALA B 1 46 ? 5.488 -23.484 -21.422 1 93.75 46 ALA B CA 1
ATOM 2991 C C . ALA B 1 46 ? 4.34 -23.344 -22.406 1 93.75 46 ALA B C 1
ATOM 2993 O O . ALA B 1 46 ? 4.406 -23.859 -23.531 1 93.75 46 ALA B O 1
ATOM 2994 N N . VAL B 1 47 ? 3.355 -22.625 -22.016 1 89.19 47 VAL B N 1
ATOM 2995 C CA . VAL B 1 47 ? 2.191 -22.531 -22.891 1 89.19 47 VAL B CA 1
ATOM 2996 C C . VAL B 1 47 ? 2.15 -21.141 -23.547 1 89.19 47 VAL B C 1
ATOM 2998 O O . VAL B 1 47 ? 1.152 -20.781 -24.172 1 89.19 47 VAL B O 1
ATOM 3001 N N . GLY B 1 48 ? 3.174 -20.312 -23.281 1 81.5 48 GLY B N 1
ATOM 3002 C CA . GLY B 1 48 ? 3.326 -19.047 -23.953 1 81.5 48 GLY B CA 1
ATOM 3003 C C . GLY B 1 48 ? 2.518 -17.922 -23.328 1 81.5 48 GLY B C 1
ATOM 3004 O O . GLY B 1 48 ? 2.162 -16.953 -24 1 81.5 48 GLY B O 1
ATOM 3005 N N . LEU B 1 49 ? 2.213 -18.031 -22.062 1 80.62 49 LEU B N 1
ATOM 3006 C CA . LEU B 1 49 ? 1.321 -17.047 -21.453 1 80.62 49 LEU B CA 1
ATOM 3007 C C . LEU B 1 49 ? 1.997 -16.375 -20.266 1 80.62 49 LEU B C 1
ATOM 3009 O O . LEU B 1 49 ? 1.335 -15.695 -19.469 1 80.62 49 LEU B O 1
ATOM 3013 N N . ASN B 1 50 ? 3.271 -16.547 -20.125 1 86.19 50 ASN B N 1
ATOM 3014 C CA . ASN B 1 50 ? 4.035 -15.852 -19.094 1 86.19 50 ASN B CA 1
ATOM 3015 C C . ASN B 1 50 ? 4.484 -14.469 -19.547 1 86.19 50 ASN B C 1
ATOM 3017 O O . ASN B 1 50 ? 5.031 -14.32 -20.641 1 86.19 50 ASN B O 1
ATOM 3021 N N . PRO B 1 51 ? 4.238 -13.508 -18.797 1 77.62 51 PRO B N 1
ATOM 3022 C CA . PRO B 1 51 ? 4.617 -12.148 -19.203 1 77.62 51 PRO B CA 1
ATOM 3023 C C . PRO B 1 51 ? 6.121 -11.906 -19.125 1 77.62 51 PRO B C 1
ATOM 3025 O O . PRO B 1 51 ? 6.629 -10.961 -19.719 1 77.62 51 PRO B O 1
ATOM 3028 N N . TYR B 1 52 ? 6.91 -12.781 -18.469 1 75.88 52 TYR B N 1
ATOM 3029 C CA . TYR B 1 52 ? 8.312 -12.484 -18.172 1 75.88 52 TYR B CA 1
ATOM 3030 C C . TYR B 1 52 ? 9.234 -13.445 -18.922 1 75.88 52 TYR B C 1
ATOM 3032 O O . TYR B 1 52 ? 10.43 -13.172 -19.078 1 75.88 52 TYR B O 1
ATOM 3040 N N . LYS B 1 53 ? 8.672 -14.594 -19.328 1 79.44 53 LYS B N 1
ATOM 3041 C CA . LYS B 1 53 ? 9.5 -15.641 -19.938 1 79.44 53 LYS B CA 1
ATOM 3042 C C . LYS B 1 53 ? 8.805 -16.281 -21.125 1 79.44 53 LYS B C 1
ATOM 3044 O O . LYS B 1 53 ? 7.672 -16.75 -21.016 1 79.44 53 LYS B O 1
ATOM 3049 N N . SER B 1 54 ? 9.539 -16.312 -22.25 1 79.25 54 SER B N 1
ATOM 3050 C CA . SER B 1 54 ? 8.984 -16.922 -23.453 1 79.25 54 SER B CA 1
ATOM 3051 C C . SER B 1 54 ? 9.164 -18.438 -23.453 1 79.25 54 SER B C 1
ATOM 3053 O O . SER B 1 54 ? 9.969 -18.969 -22.688 1 79.25 54 SER B O 1
ATOM 3055 N N . GLN B 1 55 ? 8.422 -19.078 -24.406 1 85.94 55 GLN B N 1
ATOM 3056 C CA . GLN B 1 55 ? 8.594 -20.516 -24.594 1 85.94 55 GLN B CA 1
ATOM 3057 C C . GLN B 1 55 ? 10.016 -20.844 -25.047 1 85.94 55 GLN B C 1
ATOM 3059 O O . GLN B 1 55 ? 10.609 -21.812 -24.578 1 85.94 55 GLN B O 1
ATOM 3064 N N . LEU B 1 56 ? 10.469 -19.938 -25.844 1 79.94 56 LEU B N 1
ATOM 3065 C CA . LEU B 1 56 ? 11.812 -20.156 -26.375 1 79.94 56 LEU B CA 1
ATOM 3066 C C . LEU B 1 56 ? 12.852 -20.078 -25.25 1 79.94 56 LEU B C 1
ATOM 3068 O O . LEU B 1 56 ? 13.758 -20.906 -25.172 1 79.94 56 LEU B O 1
ATOM 3072 N N . GLU B 1 57 ? 12.742 -19.125 -24.391 1 81 57 GLU B N 1
ATOM 3073 C CA . GLU B 1 57 ? 13.656 -18.984 -23.266 1 81 57 GLU B CA 1
ATOM 3074 C C . GLU B 1 57 ? 13.586 -20.203 -22.359 1 81 57 GLU B C 1
ATOM 3076 O O . GLU B 1 57 ? 14.617 -20.703 -21.906 1 81 57 GLU B O 1
ATOM 3081 N N . LEU B 1 58 ? 12.383 -20.672 -22.109 1 90.56 58 LEU B N 1
ATOM 3082 C CA . LEU B 1 58 ? 12.219 -21.859 -21.281 1 90.56 58 LEU B CA 1
ATOM 3083 C C . LEU B 1 58 ? 12.859 -23.078 -21.969 1 90.56 58 LEU B C 1
ATOM 3085 O O . LEU B 1 58 ? 13.516 -23.891 -21.297 1 90.56 58 LEU B O 1
ATOM 3089 N N . TRP B 1 59 ? 12.68 -23.188 -23.234 1 88.56 59 TRP B N 1
ATOM 3090 C CA . TRP B 1 59 ? 13.273 -24.266 -24 1 88.56 59 TRP B CA 1
ATOM 3091 C C . TRP B 1 59 ? 14.797 -24.25 -23.891 1 88.56 59 TRP B C 1
ATOM 3093 O O . TRP B 1 59 ? 15.422 -25.297 -23.688 1 88.56 59 TRP B O 1
ATOM 3103 N N . LEU B 1 60 ? 15.336 -23.062 -23.953 1 82.69 60 LEU B N 1
ATOM 3104 C CA . LEU B 1 60 ? 16.781 -22.938 -23.797 1 82.69 60 LEU B CA 1
ATOM 3105 C C . LEU B 1 60 ? 17.219 -23.438 -22.422 1 82.69 60 LEU B C 1
ATOM 3107 O O . LEU B 1 60 ? 18.234 -24.125 -22.297 1 82.69 60 LEU B O 1
ATOM 3111 N N . GLU B 1 61 ? 16.453 -23.141 -21.438 1 87.62 61 GLU B N 1
ATOM 3112 C CA . GLU B 1 61 ? 16.75 -23.594 -20.078 1 87.62 61 GLU B CA 1
ATOM 3113 C C . GLU B 1 61 ? 16.672 -25.109 -19.984 1 87.62 61 GLU B C 1
ATOM 3115 O O . GLU B 1 61 ? 17.578 -25.75 -19.438 1 87.62 61 GLU B O 1
ATOM 3120 N N . LYS B 1 62 ? 15.633 -25.672 -20.547 1 93.81 62 LYS B N 1
ATOM 3121 C CA . LYS B 1 62 ? 15.375 -27.109 -20.422 1 93.81 62 LYS B CA 1
ATOM 3122 C C . LYS B 1 62 ? 16.344 -27.922 -21.266 1 93.81 62 LYS B C 1
ATOM 3124 O O . LYS B 1 62 ? 16.547 -29.109 -21.016 1 93.81 62 LYS B O 1
ATOM 3129 N N . THR B 1 63 ? 16.938 -27.297 -22.234 1 89.69 63 THR B N 1
ATOM 3130 C CA . THR B 1 63 ? 17.906 -28 -23.078 1 89.69 63 THR B CA 1
ATOM 3131 C C . THR B 1 63 ? 19.328 -27.594 -22.719 1 89.69 63 THR B C 1
ATOM 3133 O O . THR B 1 63 ? 20.266 -27.844 -23.469 1 89.69 63 THR B O 1
ATOM 3136 N N . SER B 1 64 ? 19.5 -26.891 -21.625 1 87.44 64 SER B N 1
ATOM 3137 C CA . SER B 1 64 ? 20.781 -26.516 -21.031 1 87.44 64 SER B CA 1
ATOM 3138 C C . SER B 1 64 ? 21.578 -25.609 -21.969 1 87.44 64 SER B C 1
ATOM 3140 O O . SER B 1 64 ? 22.797 -25.75 -22.078 1 87.44 64 SER B O 1
ATOM 3142 N N . ARG B 1 65 ? 20.953 -24.812 -22.688 1 80 65 ARG B N 1
ATOM 3143 C CA . ARG B 1 65 ? 21.578 -23.859 -23.578 1 80 65 ARG B CA 1
ATOM 3144 C C . ARG B 1 65 ? 21.469 -22.438 -23.047 1 80 65 ARG B C 1
ATOM 3146 O O . ARG B 1 65 ? 21.594 -21.469 -23.797 1 80 65 ARG B O 1
ATOM 3153 N N . ASP B 1 66 ? 21.219 -22.281 -21.75 1 75.12 66 ASP B N 1
ATOM 3154 C CA . ASP B 1 66 ? 20.953 -20.969 -21.172 1 75.12 66 ASP B CA 1
ATOM 3155 C C . ASP B 1 66 ? 22.219 -20.391 -20.547 1 75.12 66 ASP B C 1
ATOM 3157 O O . ASP B 1 66 ? 22.156 -19.438 -19.766 1 75.12 66 ASP B O 1
ATOM 3161 N N . ALA B 1 67 ? 23.359 -20.969 -20.828 1 70.56 67 ALA B N 1
ATOM 3162 C CA . ALA B 1 67 ? 24.641 -20.516 -20.266 1 70.56 67 ALA B CA 1
ATOM 3163 C C . ALA B 1 67 ? 24.891 -19.047 -20.594 1 70.56 67 ALA B C 1
ATOM 3165 O O . ALA B 1 67 ? 25.438 -18.312 -19.766 1 70.56 67 ALA B O 1
ATOM 3166 N N . GLY B 1 68 ? 24.516 -18.594 -21.719 1 64.31 68 GLY B N 1
ATOM 3167 C CA . GLY B 1 68 ? 24.734 -17.219 -22.141 1 64.31 68 GLY B CA 1
ATOM 3168 C C . GLY B 1 68 ? 23.641 -16.266 -21.703 1 64.31 68 GLY B C 1
ATOM 3169 O O . GLY B 1 68 ? 23.734 -15.055 -21.906 1 64.31 68 GLY B O 1
ATOM 3170 N N . MET B 1 69 ? 22.688 -16.812 -21.094 1 65.38 69 MET B N 1
ATOM 3171 C CA . MET B 1 69 ? 21.578 -15.984 -20.641 1 65.38 69 MET B CA 1
ATOM 3172 C C . MET B 1 69 ? 21.797 -15.477 -19.219 1 65.38 69 MET B C 1
ATOM 3174 O O . MET B 1 69 ? 22.484 -16.125 -18.438 1 65.38 69 MET B O 1
ATOM 3178 N N . PRO B 1 70 ? 21.391 -14.242 -19.047 1 63.09 70 PRO B N 1
ATOM 3179 C CA . PRO B 1 70 ? 21.516 -13.758 -17.672 1 63.09 70 PRO B CA 1
ATOM 3180 C C . PRO B 1 70 ? 20.891 -14.695 -16.641 1 63.09 70 PRO B C 1
ATOM 3182 O O . PRO B 1 70 ? 19.75 -15.141 -16.828 1 63.09 70 PRO B O 1
ATOM 3185 N N . LYS B 1 71 ? 21.781 -15.383 -15.922 1 62.41 71 LYS B N 1
ATOM 3186 C CA . LYS B 1 71 ? 21.266 -16.25 -14.859 1 62.41 71 LYS B CA 1
ATOM 3187 C C . LYS B 1 71 ? 20.953 -15.438 -13.602 1 62.41 71 LYS B C 1
ATOM 3189 O O . LYS B 1 71 ? 21.719 -14.539 -13.227 1 62.41 71 LYS B O 1
ATOM 3194 N N . ALA B 1 72 ? 19.703 -15.586 -13.18 1 61.97 72 ALA B N 1
ATOM 3195 C CA . ALA B 1 72 ? 19.359 -14.898 -11.938 1 61.97 72 ALA B CA 1
ATOM 3196 C C . ALA B 1 72 ? 20.172 -15.453 -10.766 1 61.97 72 ALA B C 1
ATOM 3198 O O . ALA B 1 72 ? 20.188 -16.672 -10.547 1 61.97 72 ALA B O 1
ATOM 3199 N N . ASP B 1 73 ? 21.125 -14.734 -10.219 1 71.25 73 ASP B N 1
ATOM 3200 C CA . ASP B 1 73 ? 21.812 -15.055 -8.969 1 71.25 73 ASP B CA 1
ATOM 3201 C C . ASP B 1 73 ? 20.859 -14.977 -7.781 1 71.25 73 ASP B C 1
ATOM 3203 O O . ASP B 1 73 ? 20.266 -13.93 -7.52 1 71.25 73 ASP B O 1
ATOM 3207 N N . PRO B 1 74 ? 20.641 -16.188 -7.203 1 76.06 74 PRO B N 1
ATOM 3208 C CA . PRO B 1 74 ? 19.719 -16.188 -6.066 1 76.06 74 PRO B CA 1
ATOM 3209 C C . PRO B 1 74 ? 20.156 -15.242 -4.953 1 76.06 74 PRO B C 1
ATOM 3211 O O . PRO B 1 74 ? 19.359 -14.891 -4.078 1 76.06 74 PRO B O 1
ATOM 3214 N N . GLN B 1 75 ? 21.391 -14.844 -4.941 1 80.06 75 GLN B N 1
ATOM 3215 C CA . GLN B 1 75 ? 21.906 -13.969 -3.893 1 80.06 75 GLN B CA 1
ATOM 3216 C C . GLN B 1 75 ? 21.953 -12.516 -4.363 1 80.06 75 GLN B C 1
ATOM 3218 O O . GLN B 1 75 ? 22.328 -11.625 -3.602 1 80.06 75 GLN B O 1
ATOM 3223 N N . ASP B 1 76 ? 21.469 -12.383 -5.578 1 84.06 76 ASP B N 1
ATOM 3224 C CA . ASP B 1 76 ? 21.406 -11.023 -6.098 1 84.06 76 ASP B CA 1
ATOM 3225 C C . ASP B 1 76 ? 20.234 -10.258 -5.477 1 84.06 76 ASP B C 1
ATOM 3227 O O . ASP B 1 76 ? 19.094 -10.445 -5.859 1 84.06 76 ASP B O 1
ATOM 3231 N N . GLU B 1 77 ? 20.625 -9.32 -4.648 1 85.5 77 GLU B N 1
ATOM 3232 C CA . GLU B 1 77 ? 19.609 -8.562 -3.91 1 85.5 77 GLU B CA 1
ATOM 3233 C C . GLU B 1 77 ? 18.828 -7.641 -4.836 1 85.5 77 GLU B C 1
ATOM 3235 O O . GLU B 1 77 ? 17.781 -7.113 -4.453 1 85.5 77 GLU B O 1
ATOM 3240 N N . GLU B 1 78 ? 19.312 -7.504 -6.023 1 81.75 78 GLU B N 1
ATOM 3241 C CA . GLU B 1 78 ? 18.609 -6.648 -6.98 1 81.75 78 GLU B CA 1
ATOM 3242 C C . GLU B 1 78 ? 17.531 -7.426 -7.727 1 81.75 78 GLU B C 1
ATOM 3244 O O . GLU B 1 78 ? 16.703 -6.84 -8.438 1 81.75 78 GLU B O 1
ATOM 3249 N N . SER B 1 79 ? 17.547 -8.664 -7.426 1 82.75 79 SER B N 1
ATOM 3250 C CA . SER B 1 79 ? 16.609 -9.523 -8.148 1 82.75 79 SER B CA 1
ATOM 3251 C C . SER B 1 79 ? 15.305 -9.68 -7.375 1 82.75 79 SER B C 1
ATOM 3253 O O . SER B 1 79 ? 15.312 -9.844 -6.156 1 82.75 79 SER B O 1
ATOM 3255 N N . PRO B 1 80 ? 14.156 -9.594 -8.094 1 82.5 80 PRO B N 1
ATOM 3256 C CA . PRO B 1 80 ? 12.867 -9.883 -7.461 1 82.5 80 PRO B CA 1
ATOM 3257 C C . PRO B 1 80 ? 12.82 -11.273 -6.832 1 82.5 80 PRO B C 1
ATOM 3259 O O . PRO B 1 80 ? 12.164 -11.477 -5.809 1 82.5 80 PRO B O 1
ATOM 3262 N N . MET B 1 81 ? 13.555 -12.195 -7.438 1 85.19 81 MET B N 1
ATOM 3263 C CA . MET B 1 81 ? 13.586 -13.562 -6.918 1 85.19 81 MET B CA 1
ATOM 3264 C C . MET B 1 81 ? 14.18 -13.602 -5.516 1 85.19 81 MET B C 1
ATOM 3266 O O . MET B 1 81 ? 13.711 -14.352 -4.656 1 85.19 81 MET B O 1
ATOM 3270 N N . TYR B 1 82 ? 15.203 -12.828 -5.289 1 91.06 82 TYR B N 1
ATOM 3271 C CA . TYR B 1 82 ? 15.836 -12.75 -3.979 1 91.06 82 TYR B CA 1
ATOM 3272 C C . TYR B 1 82 ? 14.828 -12.344 -2.908 1 91.06 82 TYR B C 1
ATOM 3274 O O . TYR B 1 82 ? 14.672 -13.031 -1.896 1 91.06 82 TYR B O 1
ATOM 3282 N N . TRP B 1 83 ? 14.156 -11.344 -3.102 1 92.25 83 TRP B N 1
ATOM 3283 C CA . TRP B 1 83 ? 13.219 -10.805 -2.123 1 92.25 83 TRP B CA 1
ATOM 3284 C C . TRP B 1 83 ? 12.008 -11.711 -1.979 1 92.25 83 TRP B C 1
ATOM 3286 O O . TRP B 1 83 ? 11.422 -11.812 -0.897 1 92.25 83 TRP B O 1
ATOM 3296 N N . GLY B 1 84 ? 11.625 -12.344 -3.133 1 92.44 84 GLY B N 1
ATOM 3297 C CA . GLY B 1 84 ? 10.602 -13.367 -3.008 1 92.44 84 GLY B CA 1
ATOM 3298 C C . GLY B 1 84 ? 10.953 -14.445 -1.997 1 92.44 84 GLY B C 1
ATOM 3299 O O . GLY B 1 84 ? 10.109 -14.852 -1.194 1 92.44 84 GLY B O 1
ATOM 3300 N N . ASN B 1 85 ? 12.18 -14.828 -2.059 1 91.62 85 ASN B N 1
ATOM 3301 C CA . ASN B 1 85 ? 12.656 -15.836 -1.123 1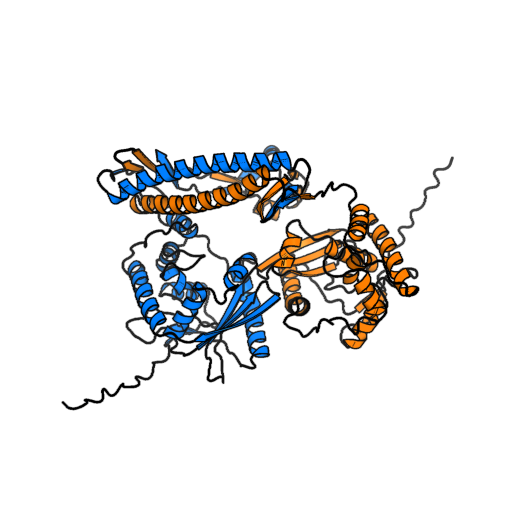 91.62 85 ASN B CA 1
ATOM 3302 C C . ASN B 1 85 ? 12.711 -15.297 0.303 1 91.62 85 ASN B C 1
ATOM 3304 O O . ASN B 1 85 ? 12.297 -15.977 1.246 1 91.62 85 ASN B O 1
ATOM 3308 N N . VAL B 1 86 ? 13.188 -14.102 0.466 1 93.81 86 VAL B N 1
ATOM 3309 C CA . VAL B 1 86 ? 13.359 -13.484 1.774 1 93.81 86 VAL B CA 1
ATOM 3310 C C . VAL B 1 86 ? 12 -13.297 2.443 1 93.81 86 VAL B C 1
ATOM 3312 O O . VAL B 1 86 ? 11.852 -13.531 3.646 1 93.81 86 VAL B O 1
ATOM 3315 N N . LEU B 1 87 ? 11.016 -12.938 1.701 1 95.88 87 LEU B N 1
ATOM 3316 C CA . LEU B 1 87 ? 9.742 -12.516 2.273 1 95.88 87 LEU B CA 1
ATOM 3317 C C . LEU B 1 87 ? 8.758 -13.68 2.322 1 95.88 87 LEU B C 1
ATOM 3319 O O . LEU B 1 87 ? 7.727 -13.602 2.996 1 95.88 87 LEU B O 1
ATOM 3323 N N . GLU B 1 88 ? 9.055 -14.797 1.662 1 95.81 88 GLU B N 1
ATOM 3324 C CA . GLU B 1 88 ? 8.148 -15.945 1.596 1 95.81 88 GLU B CA 1
ATOM 3325 C C . GLU B 1 88 ? 7.738 -16.406 2.99 1 95.81 88 GLU B C 1
ATOM 3327 O O . GLU B 1 88 ? 6.547 -16.562 3.27 1 95.81 88 GLU B O 1
ATOM 3332 N N . PRO B 1 89 ? 8.664 -16.547 3.936 1 96.31 89 PRO B N 1
ATOM 3333 C CA . PRO B 1 89 ? 8.25 -16.984 5.27 1 96.31 89 PRO B CA 1
ATOM 3334 C C . PRO B 1 89 ? 7.324 -15.984 5.957 1 96.31 89 PRO B C 1
ATOM 3336 O O . PRO B 1 89 ? 6.445 -16.375 6.73 1 96.31 89 PRO B O 1
ATOM 3339 N N . ILE B 1 90 ? 7.582 -14.734 5.703 1 96 90 ILE B N 1
ATOM 3340 C CA . ILE B 1 90 ? 6.754 -13.688 6.293 1 96 90 ILE B CA 1
ATOM 3341 C C . ILE B 1 90 ? 5.34 -13.766 5.719 1 96 90 ILE B C 1
ATOM 3343 O O . ILE B 1 90 ? 4.359 -13.688 6.465 1 96 90 ILE B O 1
ATOM 3347 N N . VAL B 1 91 ? 5.219 -13.953 4.43 1 97.06 91 VAL B N 1
ATOM 3348 C CA . VAL B 1 91 ? 3.922 -14.094 3.771 1 97.06 91 VAL B CA 1
ATOM 3349 C C . VAL B 1 91 ? 3.189 -15.312 4.32 1 97.06 91 VAL B C 1
ATOM 3351 O O . VAL B 1 91 ? 2.012 -15.234 4.676 1 97.06 91 VAL B O 1
ATOM 3354 N N . ALA B 1 92 ? 3.898 -16.406 4.449 1 97.69 92 ALA B N 1
ATOM 3355 C CA . ALA B 1 92 ? 3.309 -17.641 4.961 1 97.69 92 ALA B CA 1
ATOM 3356 C C . ALA B 1 92 ? 2.812 -17.469 6.391 1 97.69 92 ALA B C 1
ATOM 3358 O O . ALA B 1 92 ? 1.719 -17.922 6.734 1 97.69 92 ALA B O 1
ATOM 3359 N N . TRP B 1 93 ? 3.635 -16.812 7.172 1 96.25 93 TRP B N 1
ATOM 3360 C CA . TRP B 1 93 ? 3.258 -16.578 8.562 1 96.25 93 TRP B CA 1
ATOM 3361 C C . TRP B 1 93 ? 1.987 -15.734 8.648 1 96.25 93 TRP B C 1
ATOM 3363 O O . TRP B 1 93 ? 1.081 -16.047 9.422 1 96.25 93 TRP B O 1
ATOM 3373 N N . HIS B 1 94 ? 1.885 -14.742 7.891 1 96.75 94 HIS B N 1
ATOM 3374 C CA . HIS B 1 94 ? 0.721 -13.867 7.934 1 96.75 94 HIS B CA 1
ATOM 3375 C C . HIS B 1 94 ? -0.519 -14.562 7.391 1 96.75 94 HIS B C 1
ATOM 3377 O O . HIS B 1 94 ? -1.636 -14.297 7.836 1 96.75 94 HIS B O 1
ATOM 3383 N N . TYR B 1 95 ? -0.33 -15.406 6.379 1 97.12 95 TYR B N 1
ATOM 3384 C CA . TYR B 1 95 ? -1.43 -16.25 5.934 1 97.12 95 TYR B CA 1
ATOM 3385 C C . TYR B 1 95 ? -2.008 -17.047 7.098 1 97.12 95 TYR B C 1
ATOM 3387 O O . TYR B 1 95 ? -3.223 -17.062 7.309 1 97.12 95 TYR B O 1
ATOM 3395 N N . SER B 1 96 ? -1.094 -17.703 7.805 1 96.88 96 SER B N 1
ATOM 3396 C CA . SER B 1 96 ? -1.521 -18.516 8.945 1 96.88 96 SER B CA 1
ATOM 3397 C C . SER B 1 96 ? -2.211 -17.656 10 1 96.88 96 SER B C 1
ATOM 3399 O O . SER B 1 96 ? -3.234 -18.062 10.562 1 96.88 96 SER B O 1
ATOM 3401 N N . LYS B 1 97 ? -1.658 -16.531 10.25 1 94.56 97 LYS B N 1
ATOM 3402 C CA . LYS B 1 97 ? -2.219 -15.617 11.25 1 94.56 97 LYS B CA 1
ATOM 3403 C C . LYS B 1 97 ? -3.633 -15.195 10.875 1 94.56 97 LYS B C 1
ATOM 3405 O O . LYS B 1 97 ? -4.535 -15.195 11.711 1 94.56 97 LYS B O 1
ATOM 3410 N N . ARG B 1 98 ? -3.867 -14.891 9.648 1 93 98 ARG B N 1
ATOM 3411 C CA . ARG B 1 98 ? -5.137 -14.344 9.18 1 93 98 ARG B CA 1
ATOM 3412 C C . ARG B 1 98 ? -6.188 -15.445 9.055 1 93 98 ARG B C 1
ATOM 3414 O O . ARG B 1 98 ? -7.355 -15.242 9.391 1 93 98 ARG B O 1
ATOM 3421 N N . THR B 1 99 ? -5.805 -16.609 8.5 1 93.56 99 THR B N 1
ATOM 3422 C CA . THR B 1 99 ? -6.762 -17.656 8.18 1 93.56 99 THR B CA 1
ATOM 3423 C C . THR B 1 99 ? -6.898 -18.641 9.336 1 93.56 99 THR B C 1
ATOM 3425 O O . THR B 1 99 ? -7.84 -19.438 9.367 1 93.56 99 THR B O 1
ATOM 3428 N N . LYS B 1 100 ? -5.879 -18.625 10.203 1 93.38 100 LYS B N 1
ATOM 3429 C CA . LYS B 1 100 ? -5.77 -19.562 11.32 1 93.38 100 LYS B CA 1
ATOM 3430 C C . LYS B 1 100 ? -5.426 -20.953 10.836 1 93.38 100 LYS B C 1
ATOM 3432 O O . LYS B 1 100 ? -5.477 -21.922 11.609 1 93.38 100 LYS B O 1
ATOM 3437 N N . ASN B 1 101 ? -5.082 -21.109 9.555 1 95.62 101 ASN B N 1
ATOM 3438 C CA . ASN B 1 101 ? -4.594 -22.375 9.023 1 95.62 101 ASN B CA 1
ATOM 3439 C C . ASN B 1 101 ? -3.117 -22.578 9.344 1 95.62 101 ASN B C 1
ATOM 3441 O O . ASN B 1 101 ? -2.32 -21.641 9.258 1 95.62 101 ASN B O 1
ATOM 3445 N N . LYS B 1 102 ? -2.83 -23.766 9.664 1 96.56 102 LYS B N 1
ATOM 3446 C CA . LYS B 1 102 ? -1.424 -24.125 9.836 1 96.56 102 LYS B CA 1
ATOM 3447 C C . LYS B 1 102 ? -0.798 -24.547 8.508 1 96.56 102 LYS B C 1
ATOM 3449 O O . LYS B 1 102 ? -1.471 -25.141 7.664 1 96.56 102 LYS B O 1
ATOM 3454 N N . VAL B 1 103 ? 0.493 -24.172 8.383 1 97.62 103 VAL B N 1
ATOM 3455 C CA . VAL B 1 103 ? 1.172 -24.531 7.145 1 97.62 103 VAL B CA 1
ATOM 3456 C C . VAL B 1 103 ? 2.516 -25.188 7.465 1 97.62 103 VAL B C 1
ATOM 3458 O O . VAL B 1 103 ? 3.076 -24.969 8.539 1 97.62 103 VAL B O 1
ATOM 3461 N N . ARG B 1 104 ? 3 -26.016 6.559 1 95.75 104 ARG B N 1
ATOM 3462 C CA . ARG B 1 104 ? 4.312 -26.641 6.707 1 95.75 104 ARG B CA 1
ATOM 3463 C C . ARG B 1 104 ? 5.039 -26.719 5.371 1 95.75 104 ARG B C 1
ATOM 3465 O O . ARG B 1 104 ? 4.406 -26.734 4.312 1 95.75 104 ARG B O 1
ATOM 3472 N N . ARG B 1 105 ? 6.34 -26.734 5.449 1 94.5 105 ARG B N 1
ATOM 3473 C CA . ARG B 1 105 ? 7.164 -26.859 4.25 1 94.5 105 ARG B CA 1
ATOM 3474 C C . ARG B 1 105 ? 7.117 -28.266 3.684 1 94.5 105 ARG B C 1
ATOM 3476 O O . ARG B 1 105 ? 7.027 -29.25 4.438 1 94.5 105 ARG B O 1
ATOM 3483 N N . ILE B 1 106 ? 7.102 -28.297 2.365 1 90.88 106 ILE B N 1
ATOM 3484 C CA . ILE B 1 106 ? 7.316 -29.547 1.663 1 90.88 106 ILE B CA 1
ATOM 3485 C C . ILE B 1 106 ? 8.742 -29.609 1.117 1 90.88 106 ILE B C 1
ATOM 3487 O O . ILE B 1 106 ? 9.078 -28.875 0.177 1 90.88 106 ILE B O 1
ATOM 3491 N N . ASN B 1 107 ? 9.594 -30.312 1.642 1 89.81 107 ASN B N 1
ATOM 3492 C CA . ASN B 1 107 ? 11.008 -30.375 1.283 1 89.81 107 ASN B CA 1
ATOM 3493 C C . ASN B 1 107 ? 11.273 -31.453 0.236 1 89.81 107 ASN B C 1
ATOM 3495 O O . ASN B 1 107 ? 12.148 -32.281 0.42 1 89.81 107 ASN B O 1
ATOM 3499 N N . ALA B 1 108 ? 10.484 -31.359 -0.851 1 92.19 108 ALA B N 1
ATOM 3500 C CA . ALA B 1 108 ? 10.664 -32.344 -1.926 1 92.19 108 ALA B CA 1
ATOM 3501 C C . ALA B 1 108 ? 10.172 -31.781 -3.258 1 92.19 108 ALA B C 1
ATOM 3503 O O . ALA B 1 108 ? 9.242 -30.969 -3.293 1 92.19 108 ALA B O 1
ATOM 3504 N N . VAL B 1 109 ? 10.867 -32.219 -4.281 1 93.81 109 VAL B N 1
ATOM 3505 C CA . VAL B 1 109 ? 10.305 -32.062 -5.617 1 93.81 109 VAL B CA 1
ATOM 3506 C C . VAL B 1 109 ? 9.273 -33.156 -5.891 1 93.81 109 VAL B C 1
ATOM 3508 O O . VAL B 1 109 ? 9.562 -34.344 -5.758 1 93.81 109 VAL B O 1
ATOM 3511 N N . LEU B 1 110 ? 8.07 -32.719 -6.266 1 96.12 110 LEU B N 1
ATOM 3512 C CA . LEU B 1 110 ? 6.992 -33.656 -6.527 1 96.12 110 LEU B CA 1
ATOM 3513 C C . LEU B 1 110 ? 6.863 -33.938 -8.016 1 96.12 110 LEU B C 1
ATOM 3515 O O . LEU B 1 110 ? 7.227 -33.094 -8.844 1 96.12 110 LEU B O 1
ATOM 3519 N N . GLN B 1 111 ? 6.398 -35.094 -8.289 1 96.75 111 GLN B N 1
ATOM 3520 C CA . GLN B 1 111 ? 6.168 -35.531 -9.664 1 96.75 111 GLN B CA 1
ATOM 3521 C C . GLN B 1 111 ? 4.766 -36.125 -9.836 1 96.75 111 GLN B C 1
ATOM 3523 O O . GLN B 1 111 ? 4.254 -36.781 -8.938 1 96.75 111 GLN B O 1
ATOM 3528 N N . HIS B 1 112 ? 4.234 -35.781 -10.984 1 97.19 112 HIS B N 1
ATOM 3529 C CA . HIS B 1 112 ? 2.928 -36.344 -11.273 1 97.19 112 HIS B CA 1
ATOM 3530 C C . HIS B 1 112 ? 2.967 -37.875 -11.188 1 97.19 112 HIS B C 1
ATOM 3532 O O . HIS B 1 112 ? 3.914 -38.5 -11.664 1 97.19 112 HIS B O 1
ATOM 3538 N N . PRO B 1 113 ? 1.934 -38.5 -10.641 1 95.56 113 PRO B N 1
ATOM 3539 C CA . PRO B 1 113 ? 1.981 -39.938 -10.422 1 95.56 113 PRO B CA 1
ATOM 3540 C C . PRO B 1 113 ? 1.737 -40.75 -11.703 1 95.56 113 PRO B C 1
ATOM 3542 O O . PRO B 1 113 ? 2.076 -41.938 -11.766 1 95.56 113 PRO B O 1
ATOM 3545 N N . ASP B 1 114 ? 1.147 -40.125 -12.648 1 95 114 ASP B N 1
ATOM 3546 C CA . ASP B 1 114 ? 0.909 -40.781 -13.93 1 95 114 ASP B CA 1
ATOM 3547 C C . ASP B 1 114 ? 2.219 -41.031 -14.672 1 95 114 ASP B C 1
ATOM 3549 O O . ASP B 1 114 ? 2.941 -40.094 -14.992 1 95 114 ASP B O 1
ATOM 3553 N N . PRO B 1 115 ? 2.545 -42.25 -15.039 1 93.88 115 PRO B N 1
ATOM 3554 C CA . PRO B 1 115 ? 3.797 -42.562 -15.734 1 93.88 115 PRO B CA 1
ATOM 3555 C C . PRO B 1 115 ? 3.895 -41.906 -17.109 1 93.88 115 PRO B C 1
ATOM 3557 O O . PRO B 1 115 ? 4.988 -41.75 -17.656 1 93.88 115 PRO B O 1
ATOM 3560 N N . GLU B 1 116 ? 2.826 -41.469 -17.562 1 94.5 116 GLU B N 1
ATOM 3561 C CA . GLU B 1 116 ? 2.822 -40.781 -18.859 1 94.5 116 GLU B CA 1
ATOM 3562 C C . GLU B 1 116 ? 3.174 -39.312 -18.734 1 94.5 116 GLU B C 1
ATOM 3564 O O . GLU B 1 116 ? 3.389 -38.625 -19.734 1 94.5 116 GLU B O 1
ATOM 3569 N N . LEU B 1 117 ? 3.27 -38.875 -17.516 1 97 117 LEU B N 1
ATOM 3570 C CA . LEU B 1 117 ? 3.537 -37.469 -17.297 1 97 117 LEU B CA 1
ATOM 3571 C C . LEU B 1 117 ? 4.746 -37.281 -16.375 1 97 117 LEU B C 1
ATOM 3573 O O . LEU B 1 117 ? 4.68 -36.531 -15.406 1 97 117 LEU B O 1
ATOM 3577 N N . PRO B 1 118 ? 5.832 -37.969 -16.688 1 95.56 118 PRO B N 1
ATOM 3578 C CA . PRO B 1 118 ? 6.996 -37.844 -15.805 1 95.56 118 PRO B CA 1
ATOM 3579 C C . PRO B 1 118 ? 7.617 -36.469 -15.82 1 95.56 118 PRO B C 1
ATOM 3581 O O . PRO B 1 118 ? 8.344 -36.094 -14.891 1 95.56 118 PRO B O 1
ATOM 3584 N N . TRP B 1 119 ? 7.332 -35.688 -16.781 1 97.31 119 TRP B N 1
ATOM 3585 C CA . TRP B 1 119 ? 7.93 -34.344 -16.953 1 97.31 119 TRP B CA 1
ATOM 3586 C C . TRP B 1 119 ? 7.188 -33.312 -16.125 1 97.31 119 TRP B C 1
ATOM 3588 O O . TRP B 1 119 ? 7.637 -32.156 -16.016 1 97.31 119 TRP B O 1
ATOM 3598 N N . MET B 1 120 ? 6.086 -33.656 -15.57 1 98 120 MET B N 1
ATOM 3599 C CA . MET B 1 120 ? 5.309 -32.719 -14.773 1 98 120 MET B CA 1
ATOM 3600 C C . MET B 1 120 ? 5.773 -32.719 -13.32 1 98 120 MET B C 1
ATOM 3602 O O . MET B 1 120 ? 5.453 -33.625 -12.57 1 98 120 MET B O 1
ATOM 3606 N N . LEU B 1 121 ? 6.523 -31.703 -12.938 1 97.38 121 LEU B N 1
ATOM 3607 C CA . LEU B 1 121 ? 7.098 -31.562 -11.602 1 97.38 121 LEU B CA 1
ATOM 3608 C C . LEU B 1 121 ? 6.477 -30.375 -10.867 1 97.38 121 LEU B C 1
ATOM 3610 O O . LEU B 1 121 ? 5.859 -29.5 -11.484 1 97.38 121 LEU B O 1
ATOM 3614 N N . ALA B 1 122 ? 6.582 -30.406 -9.57 1 96.81 122 ALA B N 1
ATOM 3615 C CA . ALA B 1 122 ? 6.059 -29.266 -8.812 1 96.81 122 ALA B CA 1
ATOM 3616 C C . ALA B 1 122 ? 6.824 -29.078 -7.508 1 96.81 122 ALA B C 1
ATOM 3618 O O . ALA B 1 122 ? 7.184 -30.047 -6.84 1 96.81 122 ALA B O 1
ATOM 3619 N N . ASN B 1 123 ? 7.168 -27.859 -7.242 1 93 123 ASN B N 1
ATOM 3620 C CA . ASN B 1 123 ? 7.605 -27.406 -5.926 1 93 123 ASN B CA 1
ATOM 3621 C C . ASN B 1 123 ? 6.535 -26.562 -5.238 1 93 123 ASN B C 1
ATOM 3623 O O . ASN B 1 123 ? 6.117 -25.531 -5.773 1 93 123 ASN B O 1
ATOM 3627 N N . ILE B 1 124 ? 6.145 -27.062 -4.105 1 95.44 124 ILE B N 1
ATOM 3628 C CA . ILE B 1 124 ? 5.078 -26.391 -3.375 1 95.44 124 ILE B CA 1
ATOM 3629 C C . ILE B 1 124 ? 5.68 -25.531 -2.262 1 95.44 124 ILE B C 1
ATOM 3631 O O . ILE B 1 124 ? 6.551 -25.984 -1.52 1 95.44 124 ILE B O 1
ATOM 3635 N N . ASP B 1 125 ? 5.227 -24.25 -2.123 1 95.81 125 ASP B N 1
ATOM 3636 C CA . ASP B 1 125 ? 5.75 -23.391 -1.071 1 95.81 125 ASP B CA 1
ATOM 3637 C C . ASP B 1 125 ? 5.43 -23.953 0.312 1 95.81 125 ASP B C 1
ATOM 3639 O O . ASP B 1 125 ? 6.332 -24.156 1.129 1 95.81 125 ASP B O 1
ATOM 3643 N N . ARG B 1 126 ? 4.102 -24.141 0.554 1 97.56 126 ARG B N 1
ATOM 3644 C CA . ARG B 1 126 ? 3.652 -24.719 1.815 1 97.56 126 ARG B CA 1
ATOM 3645 C C . ARG B 1 126 ? 2.459 -25.656 1.598 1 97.56 126 ARG B C 1
ATOM 3647 O O . ARG B 1 126 ? 1.67 -25.453 0.673 1 97.56 126 ARG B O 1
ATOM 3654 N N . GLU B 1 127 ? 2.404 -26.625 2.412 1 96.88 127 GLU B N 1
ATOM 3655 C CA . GLU B 1 127 ? 1.196 -27.422 2.547 1 96.88 127 GLU B CA 1
ATOM 3656 C C . GLU B 1 127 ? 0.315 -26.922 3.686 1 96.88 127 GLU B C 1
ATOM 3658 O O . GLU B 1 127 ? 0.816 -26.562 4.754 1 96.88 127 GLU B O 1
ATOM 3663 N N . VAL B 1 128 ? -0.933 -26.797 3.381 1 97.69 128 VAL B N 1
ATOM 3664 C CA . VAL B 1 128 ? -1.879 -26.422 4.426 1 97.69 128 VAL B CA 1
ATOM 3665 C C . VAL B 1 128 ? -2.332 -27.656 5.191 1 97.69 128 VAL B C 1
ATOM 3667 O O . VAL B 1 128 ? -2.77 -28.641 4.594 1 97.69 128 VAL B O 1
ATOM 3670 N N . ILE B 1 129 ? -2.311 -27.516 6.488 1 93.88 129 ILE B N 1
ATOM 3671 C CA . ILE B 1 129 ? -2.607 -28.672 7.316 1 93.88 129 ILE B CA 1
ATOM 3672 C C . ILE B 1 129 ? -3.902 -28.453 8.086 1 93.88 129 ILE B C 1
ATOM 3674 O O . ILE B 1 129 ? -4.129 -27.359 8.617 1 93.88 129 ILE B O 1
ATOM 3678 N N . GLY B 1 130 ? -4.684 -29.406 8.219 1 86.31 130 GLY B N 1
ATOM 3679 C CA . GLY B 1 130 ? -5.855 -29.391 9.078 1 86.31 130 GLY B CA 1
ATOM 3680 C C . GLY B 1 130 ? -7.027 -28.641 8.484 1 86.31 130 GLY B C 1
ATOM 3681 O O . GLY B 1 130 ? -7.973 -28.297 9.188 1 86.31 130 GLY B O 1
ATOM 3682 N N . ALA B 1 131 ? -6.926 -28.172 7.34 1 88.81 131 ALA B N 1
ATOM 3683 C CA . ALA B 1 131 ? -8.039 -27.516 6.648 1 88.81 131 ALA B CA 1
ATOM 3684 C C . ALA B 1 131 ? -8.625 -28.438 5.582 1 88.81 131 ALA B C 1
ATOM 3686 O O . ALA B 1 131 ? -7.891 -29.047 4.809 1 88.81 131 ALA B O 1
ATOM 3687 N N . ASP B 1 132 ? -9.883 -28.516 5.484 1 89.12 132 ASP B N 1
ATOM 3688 C CA . ASP B 1 132 ? -10.547 -29.438 4.566 1 89.12 132 ASP B CA 1
ATOM 3689 C C . ASP B 1 132 ? -10.742 -28.797 3.193 1 89.12 132 ASP B C 1
ATOM 3691 O O . ASP B 1 132 ? -10.812 -29.484 2.18 1 89.12 132 ASP B O 1
ATOM 3695 N N . ASP B 1 133 ? -10.789 -27.562 3.184 1 92.31 133 ASP B N 1
ATOM 3696 C CA . ASP B 1 133 ? -11.242 -26.906 1.962 1 92.31 133 ASP B CA 1
ATOM 3697 C C . ASP B 1 133 ? -10.062 -26.438 1.123 1 92.31 133 ASP B C 1
ATOM 3699 O O . ASP B 1 133 ? -10.234 -26.031 -0.029 1 92.31 133 ASP B O 1
ATOM 3703 N N . VAL B 1 134 ? -8.852 -26.516 1.665 1 95.75 134 VAL B N 1
ATOM 3704 C CA . VAL B 1 134 ? -7.676 -26.062 0.938 1 95.75 134 VAL B CA 1
ATOM 3705 C C . VAL B 1 134 ? -6.441 -26.812 1.421 1 95.75 134 VAL B C 1
ATOM 3707 O O . VAL B 1 134 ? -6.301 -27.094 2.615 1 95.75 134 VAL B O 1
ATOM 3710 N N . GLN B 1 135 ? -5.48 -27.172 0.442 1 97 135 GLN B N 1
ATOM 3711 C CA . GLN B 1 135 ? -4.375 -28.047 0.809 1 97 135 GLN B CA 1
ATOM 3712 C C . GLN B 1 135 ? -3.031 -27.422 0.447 1 97 135 GLN B C 1
ATOM 3714 O O . GLN B 1 135 ? -1.986 -27.859 0.926 1 97 13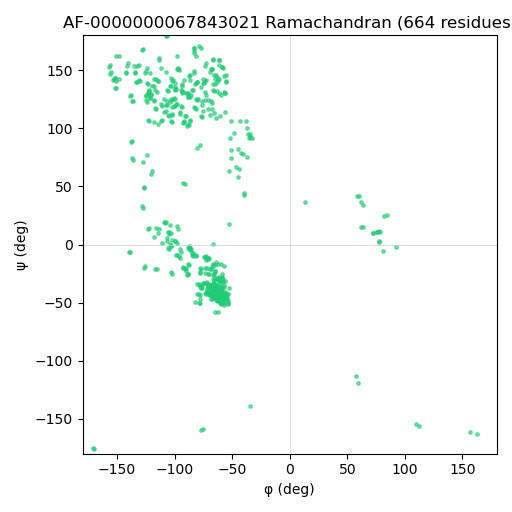5 GLN B O 1
ATOM 3719 N N . ILE B 1 136 ? -3.021 -26.438 -0.434 1 98 136 ILE B N 1
ATOM 3720 C CA . ILE B 1 136 ? -1.768 -25.859 -0.917 1 98 136 ILE B CA 1
ATOM 3721 C C . ILE B 1 136 ? -1.761 -24.359 -0.675 1 98 136 ILE B C 1
ATOM 3723 O O . ILE B 1 136 ? -2.781 -23.688 -0.855 1 98 136 ILE B O 1
ATOM 3727 N N . LEU B 1 137 ? -0.59 -23.875 -0.251 1 98.56 137 LEU B N 1
ATOM 3728 C CA . LEU B 1 137 ? -0.366 -22.438 -0.167 1 98.56 137 LEU B CA 1
ATOM 3729 C C . LEU B 1 137 ? 0.75 -22.016 -1.112 1 98.56 137 LEU B C 1
ATOM 3731 O O . LEU B 1 137 ? 1.875 -22.5 -1.021 1 98.56 137 LEU B O 1
ATOM 3735 N N . GLU B 1 138 ? 0.398 -21.203 -2.045 1 98.38 138 GLU B N 1
ATOM 3736 C CA . GLU B 1 138 ? 1.368 -20.547 -2.912 1 98.38 138 GLU B CA 1
ATOM 3737 C C . GLU B 1 138 ? 1.626 -19.109 -2.459 1 98.38 138 GLU B C 1
ATOM 3739 O O . GLU B 1 138 ? 0.697 -18.312 -2.373 1 98.38 138 GLU B O 1
ATOM 3744 N N . CYS B 1 139 ? 2.887 -18.797 -2.105 1 97.94 139 CYS B N 1
ATOM 3745 C CA . CYS B 1 139 ? 3.26 -17.469 -1.646 1 97.94 139 CYS B CA 1
ATOM 3746 C C . CYS B 1 139 ? 3.891 -16.656 -2.771 1 97.94 139 CYS B C 1
ATOM 3748 O O . CYS B 1 139 ? 4.711 -17.172 -3.531 1 97.94 139 CYS B O 1
ATOM 3750 N N . LYS B 1 140 ? 3.449 -15.391 -2.926 1 96.75 140 LYS B N 1
ATOM 3751 C CA . LYS B 1 140 ? 3.98 -14.492 -3.947 1 96.75 140 LYS B CA 1
ATOM 3752 C C . LYS B 1 140 ? 4.27 -13.117 -3.367 1 96.75 140 LYS B C 1
ATOM 3754 O O . LYS B 1 140 ? 3.656 -12.711 -2.375 1 96.75 140 LYS B O 1
ATOM 3759 N N . THR B 1 141 ? 5.266 -12.484 -3.879 1 94.62 141 THR B N 1
ATOM 3760 C CA . THR B 1 141 ? 5.504 -11.055 -3.688 1 94.62 141 THR B CA 1
ATOM 3761 C C . THR B 1 141 ? 5.457 -10.32 -5.023 1 94.62 141 THR B C 1
ATOM 3763 O O . THR B 1 141 ? 5.938 -10.828 -6.039 1 94.62 141 THR B O 1
ATOM 3766 N N . ALA B 1 142 ? 4.785 -9.18 -5.023 1 92.62 142 ALA B N 1
ATOM 3767 C CA . ALA B 1 142 ? 4.715 -8.359 -6.23 1 92.62 142 ALA B CA 1
ATOM 3768 C C . ALA B 1 142 ? 5.207 -6.938 -5.961 1 92.62 142 ALA B C 1
ATOM 3770 O O . ALA B 1 142 ? 4.695 -6.258 -5.066 1 92.62 142 ALA B O 1
ATOM 3771 N N . GLY B 1 143 ? 6.188 -6.559 -6.723 1 90.31 143 GLY B N 1
ATOM 3772 C CA . GLY B 1 143 ? 6.68 -5.195 -6.617 1 90.31 143 GLY B CA 1
ATOM 3773 C C . GLY B 1 143 ? 5.762 -4.176 -7.262 1 90.31 143 GLY B C 1
ATOM 3774 O O . GLY B 1 143 ? 4.57 -4.434 -7.445 1 90.31 143 GLY B O 1
ATOM 3775 N N . ILE B 1 144 ? 6.332 -3.045 -7.57 1 82.62 144 ILE B N 1
ATOM 3776 C CA . ILE B 1 144 ? 5.574 -1.91 -8.086 1 82.62 144 ILE B CA 1
ATOM 3777 C C . ILE B 1 144 ? 4.953 -2.275 -9.438 1 82.62 144 ILE B C 1
ATOM 3779 O O . ILE B 1 144 ? 3.744 -2.125 -9.633 1 82.62 144 ILE B O 1
ATOM 3783 N N . ASN B 1 145 ? 5.703 -2.818 -10.273 1 78.06 145 ASN B N 1
ATOM 3784 C CA . ASN B 1 145 ? 5.219 -3.15 -11.609 1 78.06 145 ASN B CA 1
ATOM 3785 C C . ASN B 1 145 ? 4.34 -4.398 -11.594 1 78.06 145 ASN B C 1
ATOM 3787 O O . ASN B 1 145 ? 3.316 -4.449 -12.281 1 78.06 145 ASN B O 1
ATOM 3791 N N . GLY B 1 146 ? 4.695 -5.328 -10.797 1 84.94 146 GLY B N 1
ATOM 3792 C CA . GLY B 1 146 ? 3.955 -6.578 -10.734 1 84.94 146 GLY B CA 1
ATOM 3793 C C . GLY B 1 146 ? 2.586 -6.426 -10.102 1 84.94 146 GLY B C 1
ATOM 3794 O O . GLY B 1 146 ? 1.66 -7.176 -10.422 1 84.94 146 GLY B O 1
ATOM 3795 N N . ALA B 1 147 ? 2.475 -5.426 -9.273 1 87.81 147 ALA B N 1
ATOM 3796 C CA . ALA B 1 147 ? 1.228 -5.23 -8.539 1 87.81 147 ALA B CA 1
ATOM 3797 C C . ALA B 1 147 ? 0.083 -4.879 -9.484 1 87.81 147 ALA B C 1
ATOM 3799 O O . ALA B 1 147 ? -1.077 -5.195 -9.211 1 87.81 147 ALA B O 1
ATOM 3800 N N . ARG B 1 148 ? 0.418 -4.34 -10.586 1 79.19 148 ARG B N 1
ATOM 3801 C CA . ARG B 1 148 ? -0.598 -3.941 -11.555 1 79.19 148 ARG B CA 1
ATOM 3802 C C . ARG B 1 148 ? -1.336 -5.156 -12.109 1 79.19 148 ARG B C 1
ATOM 3804 O O . ARG B 1 148 ? -2.529 -5.078 -12.414 1 79.19 148 ARG B O 1
ATOM 3811 N N . LEU B 1 149 ? -0.685 -6.293 -12.203 1 81.5 149 LEU B N 1
ATOM 3812 C CA . LEU B 1 149 ? -1.251 -7.512 -12.766 1 81.5 149 LEU B CA 1
ATOM 3813 C C . LEU B 1 149 ? -2.279 -8.125 -11.812 1 81.5 149 LEU B C 1
ATOM 3815 O O . LEU B 1 149 ? -3.076 -8.969 -12.219 1 81.5 149 LEU B O 1
ATOM 3819 N N . TRP B 1 150 ? -2.346 -7.609 -10.586 1 89.94 150 TRP B N 1
ATOM 3820 C CA . TRP B 1 150 ? -3.197 -8.211 -9.562 1 89.94 150 TRP B CA 1
ATOM 3821 C C . TRP B 1 150 ? -4.465 -7.387 -9.367 1 89.94 150 TRP B C 1
ATOM 3823 O O . TRP B 1 150 ? -5.332 -7.754 -8.562 1 89.94 150 TRP B O 1
ATOM 3833 N N . LYS B 1 151 ? -4.578 -6.316 -10.094 1 80.5 151 LYS B N 1
ATOM 3834 C CA . LYS B 1 151 ? -5.691 -5.387 -9.914 1 80.5 151 LYS B CA 1
ATOM 3835 C C . LYS B 1 151 ? -7.031 -6.09 -10.125 1 80.5 151 LYS B C 1
ATOM 3837 O O . LYS B 1 151 ? -8.016 -5.766 -9.453 1 80.5 151 LYS B O 1
ATOM 3842 N N . GLU B 1 152 ? -7.031 -7.059 -10.961 1 75.88 152 GLU B N 1
ATOM 3843 C CA . GLU B 1 152 ? -8.273 -7.758 -11.273 1 75.88 152 GLU B CA 1
ATOM 3844 C C . GLU B 1 152 ? -8.281 -9.156 -10.656 1 75.88 152 GLU B C 1
ATOM 3846 O O . GLU B 1 152 ? -9.008 -10.039 -11.125 1 75.88 152 GLU B O 1
ATOM 3851 N N . GLY B 1 153 ? -7.426 -9.375 -9.688 1 87.06 153 GLY B N 1
ATOM 3852 C CA . GLY B 1 153 ? -7.32 -10.68 -9.07 1 87.06 153 GLY B CA 1
ATOM 3853 C C . GLY B 1 153 ? -6.031 -11.406 -9.414 1 87.06 153 GLY B C 1
ATOM 3854 O O . GLY B 1 153 ? -5.016 -10.766 -9.711 1 87.06 153 GLY B O 1
ATOM 3855 N N . VAL B 1 154 ? -6.137 -12.695 -9.336 1 92.12 154 VAL B N 1
ATOM 3856 C CA . VAL B 1 154 ? -4.938 -13.492 -9.57 1 92.12 154 VAL B CA 1
ATOM 3857 C C . VAL B 1 154 ? -4.605 -13.492 -11.062 1 92.12 154 VAL B C 1
ATOM 3859 O O . VAL B 1 154 ? -5.445 -13.852 -11.891 1 92.12 154 VAL B O 1
ATOM 3862 N N . PRO B 1 155 ? -3.416 -13.094 -11.406 1 89.06 155 PRO B N 1
ATOM 3863 C CA . PRO B 1 155 ? -3.037 -13.117 -12.82 1 89.06 155 PRO B CA 1
ATOM 3864 C C . PRO B 1 155 ? -3.059 -14.516 -13.414 1 89.06 155 PRO B C 1
ATOM 3866 O O . PRO B 1 155 ? -2.887 -15.508 -12.695 1 89.06 155 PRO B O 1
ATOM 3869 N N . GLU B 1 156 ? -3.164 -14.547 -14.695 1 85.94 156 GLU B N 1
ATOM 3870 C CA . GLU B 1 156 ? -3.305 -15.812 -15.414 1 85.94 156 GLU B CA 1
ATOM 3871 C C . GLU B 1 156 ? -2.082 -16.703 -15.211 1 85.94 156 GLU B C 1
ATOM 3873 O O . GLU B 1 156 ? -2.213 -17.906 -15.023 1 85.94 156 GLU B O 1
ATOM 3878 N N . TYR B 1 157 ? -0.932 -16.141 -15.281 1 90.75 157 TYR B N 1
ATOM 3879 C CA . TYR B 1 157 ? 0.275 -16.953 -15.18 1 90.75 157 TYR B CA 1
ATOM 3880 C C . TYR B 1 157 ? 0.373 -17.625 -13.812 1 90.75 157 TYR B C 1
ATOM 3882 O O . TYR B 1 157 ? 0.92 -18.719 -13.68 1 90.75 157 TYR B O 1
ATOM 3890 N N . VAL B 1 158 ? -0.208 -16.969 -12.797 1 95.81 158 VAL B N 1
ATOM 3891 C CA . VAL B 1 158 ? -0.232 -17.562 -11.461 1 95.81 158 VAL B CA 1
ATOM 3892 C C . VAL B 1 158 ? -1.319 -18.625 -11.383 1 95.81 158 VAL B C 1
ATOM 3894 O O . VAL B 1 158 ? -1.133 -19.656 -10.75 1 95.81 158 VAL B O 1
ATOM 3897 N N . GLN B 1 159 ? -2.412 -18.391 -12.047 1 95.69 159 GLN B N 1
ATOM 3898 C CA . GLN B 1 159 ? -3.469 -19.406 -12.102 1 95.69 159 GLN B CA 1
ATOM 3899 C C . GLN B 1 159 ? -2.969 -20.688 -12.734 1 95.69 159 GLN B C 1
ATOM 3901 O O . GLN B 1 159 ? -3.246 -21.781 -12.234 1 95.69 159 GLN B O 1
ATOM 3906 N N . LEU B 1 160 ? -2.279 -20.531 -13.789 1 95.62 160 LEU B N 1
ATOM 3907 C CA . LEU B 1 160 ? -1.736 -21.703 -14.477 1 95.62 160 LEU B CA 1
ATOM 3908 C C . LEU B 1 160 ? -0.729 -22.438 -13.594 1 95.62 160 LEU B C 1
ATOM 3910 O O . LEU B 1 160 ? -0.679 -23.656 -13.586 1 95.62 160 LEU B O 1
ATOM 3914 N N . GLN B 1 161 ? 0.064 -21.672 -12.883 1 97.62 161 GLN B N 1
ATOM 3915 C CA . GLN B 1 161 ? 0.992 -22.266 -11.93 1 97.62 161 GLN B CA 1
ATOM 3916 C C . GLN B 1 161 ? 0.251 -23.109 -10.898 1 97.62 161 GLN B C 1
ATOM 3918 O O . GLN B 1 161 ? 0.65 -24.25 -10.617 1 97.62 161 GLN B O 1
ATOM 3923 N N . VAL B 1 162 ? -0.832 -22.578 -10.438 1 98.38 162 VAL B N 1
ATOM 3924 C CA . VAL B 1 162 ? -1.617 -23.266 -9.414 1 98.38 162 VAL B CA 1
ATOM 3925 C C . VAL B 1 162 ? -2.285 -24.5 -10.016 1 98.38 162 VAL B C 1
ATOM 3927 O O . VAL B 1 162 ? -2.291 -25.578 -9.406 1 98.38 162 VAL B O 1
ATOM 3930 N N . MET B 1 163 ? -2.818 -24.391 -11.188 1 97.94 163 MET B N 1
ATOM 3931 C CA . MET B 1 163 ? -3.434 -25.531 -11.844 1 97.94 163 MET B CA 1
ATOM 3932 C C . MET B 1 163 ? -2.422 -26.656 -12.031 1 97.94 163 MET B C 1
ATOM 3934 O O . MET B 1 163 ? -2.752 -27.828 -11.844 1 97.94 163 MET B O 1
ATOM 3938 N N . HIS B 1 164 ? -1.235 -26.266 -12.414 1 98.56 164 HIS B N 1
ATOM 3939 C CA . HIS B 1 164 ? -0.161 -27.25 -12.539 1 98.56 164 HIS B CA 1
ATOM 3940 C C . HIS B 1 164 ? 0.114 -27.938 -11.211 1 98.56 164 HIS B C 1
ATOM 3942 O O . HIS B 1 164 ? 0.25 -29.172 -11.156 1 98.56 164 HIS B O 1
ATOM 3948 N N . GLN B 1 165 ? 0.165 -27.203 -10.125 1 98.38 165 GLN B N 1
ATOM 3949 C CA . GLN B 1 165 ? 0.393 -27.75 -8.789 1 98.38 165 GLN B CA 1
ATOM 3950 C C . GLN B 1 165 ? -0.717 -28.719 -8.398 1 98.38 165 GLN B C 1
ATOM 3952 O O . GLN B 1 165 ? -0.445 -29.797 -7.875 1 98.38 165 GLN B O 1
ATOM 3957 N N . LEU B 1 166 ? -1.904 -28.328 -8.672 1 98.12 166 LEU B N 1
ATOM 3958 C CA . LEU B 1 166 ? -3.049 -29.156 -8.328 1 98.12 166 LEU B CA 1
ATOM 3959 C C . LEU B 1 166 ? -3.076 -30.422 -9.18 1 98.12 166 LEU B C 1
ATOM 3961 O O . LEU B 1 166 ? -3.461 -31.484 -8.703 1 98.12 166 LEU B O 1
ATOM 3965 N N . ALA B 1 167 ? -2.686 -30.312 -10.391 1 97.94 167 ALA B N 1
ATOM 3966 C CA . ALA B 1 167 ? -2.598 -31.469 -11.273 1 97.94 167 ALA B CA 1
ATOM 3967 C C . ALA B 1 167 ? -1.592 -32.5 -10.734 1 97.94 167 ALA B C 1
ATOM 3969 O O . ALA B 1 167 ? -1.884 -33.688 -10.672 1 97.94 167 ALA B O 1
ATOM 3970 N N . VAL B 1 168 ? -0.471 -32 -10.312 1 98.12 168 VAL B N 1
ATOM 3971 C CA . VAL B 1 168 ? 0.609 -32.875 -9.859 1 98.12 168 VAL B CA 1
ATOM 3972 C C . VAL B 1 168 ? 0.232 -33.5 -8.523 1 98.12 168 VAL B C 1
ATOM 3974 O O . VAL B 1 168 ? 0.471 -34.688 -8.305 1 98.12 168 VAL B O 1
ATOM 3977 N N . THR B 1 169 ? -0.396 -32.75 -7.645 1 96.88 169 THR B N 1
ATOM 3978 C CA . THR B 1 169 ? -0.586 -33.188 -6.266 1 96.88 169 THR B CA 1
ATOM 3979 C C . THR B 1 169 ? -1.914 -33.938 -6.109 1 96.88 169 THR B C 1
ATOM 3981 O O . THR B 1 169 ? -2.121 -34.656 -5.129 1 96.88 169 THR B O 1
ATOM 3984 N N . GLY B 1 170 ? -2.785 -33.688 -7.02 1 96.31 170 GLY B N 1
ATOM 3985 C CA . GLY B 1 170 ? -4.113 -34.281 -6.906 1 96.31 170 GLY B CA 1
ATOM 3986 C C . GLY B 1 170 ? -4.996 -33.562 -5.902 1 96.31 170 GLY B C 1
ATOM 3987 O O . GLY B 1 170 ? -6.078 -34.031 -5.566 1 96.31 170 GLY B O 1
ATOM 3988 N N . LYS B 1 171 ? -4.57 -32.406 -5.457 1 96.44 171 LYS B N 1
ATOM 3989 C CA . LYS B 1 171 ? -5.309 -31.672 -4.43 1 96.44 171 LYS B CA 1
ATOM 3990 C C . LYS B 1 171 ? -6.438 -30.859 -5.047 1 96.44 171 LYS B C 1
ATOM 3992 O O . LYS B 1 171 ? -6.523 -30.719 -6.27 1 96.44 171 LYS B O 1
ATOM 3997 N N . GLN B 1 172 ? -7.297 -30.344 -4.172 1 96.06 172 GLN B N 1
ATOM 3998 C CA . GLN B 1 172 ? -8.555 -29.781 -4.672 1 96.06 172 GLN B CA 1
ATOM 3999 C C . GLN B 1 172 ? -8.516 -28.266 -4.707 1 96.06 172 GLN B C 1
ATOM 4001 O O . GLN B 1 172 ? -9.273 -27.625 -5.441 1 96.06 172 GLN B O 1
ATOM 4006 N N . ALA B 1 173 ? -7.676 -27.688 -3.869 1 97.81 173 ALA B N 1
ATOM 4007 C CA . ALA B 1 173 ? -7.668 -26.219 -3.834 1 97.81 173 ALA B CA 1
ATOM 4008 C C . ALA B 1 173 ? -6.336 -25.703 -3.311 1 97.81 173 ALA B C 1
ATOM 4010 O O . ALA B 1 173 ? -5.621 -26.391 -2.59 1 97.81 173 ALA B O 1
ATOM 4011 N N . ALA B 1 174 ? -6.027 -24.469 -3.74 1 98.5 174 ALA B N 1
ATOM 4012 C CA . ALA B 1 174 ? -4.848 -23.75 -3.273 1 98.5 174 ALA B CA 1
ATOM 4013 C C . ALA B 1 174 ? -5.195 -22.312 -2.9 1 98.5 174 ALA B C 1
ATOM 4015 O O . ALA B 1 174 ? -6.055 -21.688 -3.531 1 98.5 174 ALA B O 1
ATOM 4016 N N . ASP B 1 175 ? -4.605 -21.844 -1.826 1 98.44 175 ASP B N 1
ATOM 4017 C CA . ASP B 1 175 ? -4.598 -20.422 -1.542 1 98.44 175 ASP B CA 1
ATOM 4018 C C . ASP B 1 175 ? -3.34 -19.75 -2.094 1 98.44 175 ASP B C 1
ATOM 4020 O O . ASP B 1 175 ? -2.236 -20.281 -1.942 1 98.44 175 ASP B O 1
ATOM 4024 N N . VAL B 1 176 ? -3.598 -18.672 -2.799 1 98.56 176 VAL B N 1
ATOM 4025 C CA . VAL B 1 176 ? -2.486 -17.828 -3.207 1 98.56 176 VAL B CA 1
ATOM 4026 C C . VAL B 1 176 ? -2.416 -16.594 -2.299 1 98.56 176 VAL B C 1
ATOM 4028 O O . VAL B 1 176 ? -3.34 -15.781 -2.271 1 98.56 176 VAL B O 1
ATOM 4031 N N . ALA B 1 177 ? -1.35 -16.484 -1.468 1 98.25 177 ALA B N 1
ATOM 4032 C CA . ALA B 1 177 ? -1.082 -15.312 -0.653 1 98.25 177 ALA B CA 1
ATOM 4033 C C . ALA B 1 177 ? -0.037 -14.414 -1.312 1 98.25 177 ALA B C 1
ATOM 4035 O O . ALA B 1 177 ? 1.091 -14.844 -1.562 1 98.25 177 ALA B O 1
ATOM 4036 N N . VAL B 1 178 ? -0.426 -13.148 -1.592 1 97.62 178 VAL B N 1
ATOM 4037 C CA . VAL B 1 178 ? 0.497 -12.258 -2.287 1 97.62 178 VAL B CA 1
ATOM 4038 C C . VAL B 1 178 ? 0.695 -10.984 -1.473 1 97.62 178 VAL B C 1
ATOM 4040 O O . VAL B 1 178 ? -0.272 -10.398 -0.978 1 97.62 178 VAL B O 1
ATOM 4043 N N . LEU B 1 179 ? 1.949 -10.633 -1.211 1 96.38 179 LEU B N 1
ATOM 4044 C CA . LEU B 1 179 ? 2.295 -9.344 -0.626 1 96.38 179 LEU B CA 1
ATOM 4045 C C . LEU B 1 179 ? 2.553 -8.305 -1.713 1 96.38 179 LEU B C 1
ATOM 4047 O O . LEU B 1 179 ? 3.582 -8.352 -2.391 1 96.38 179 LEU B O 1
ATOM 4051 N N . LEU B 1 180 ? 1.658 -7.328 -1.828 1 94.25 180 LEU B N 1
ATOM 4052 C CA . LEU B 1 180 ? 1.707 -6.32 -2.881 1 94.25 180 LEU B CA 1
ATOM 4053 C C . LEU B 1 180 ? 2.443 -5.07 -2.406 1 94.25 180 LEU B C 1
ATOM 4055 O O . LEU B 1 180 ? 2.033 -4.438 -1.431 1 94.25 180 LEU B O 1
ATOM 4059 N N . GLY B 1 181 ? 3.482 -4.797 -3.043 1 92.31 181 GLY B N 1
ATOM 4060 C CA . GLY B 1 181 ? 4.23 -3.592 -2.725 1 92.31 181 GLY B CA 1
ATOM 4061 C C . GLY B 1 181 ? 4.812 -3.604 -1.323 1 92.31 181 GLY B C 1
ATOM 4062 O O . GLY B 1 181 ? 5.059 -2.547 -0.738 1 92.31 181 GLY B O 1
ATOM 4063 N N . GLY B 1 182 ? 4.82 -4.695 -0.781 1 92.19 182 GLY B N 1
ATOM 4064 C CA . GLY B 1 182 ? 5.383 -4.82 0.553 1 92.19 182 GLY B CA 1
ATOM 4065 C C . GLY B 1 182 ? 4.469 -4.281 1.639 1 92.19 182 GLY B C 1
ATOM 4066 O O . GLY B 1 182 ? 4.879 -4.156 2.795 1 92.19 182 GLY B O 1
ATOM 4067 N N . GLN B 1 183 ? 3.213 -3.982 1.289 1 91.62 183 GLN B N 1
ATOM 4068 C CA . GLN B 1 183 ? 2.422 -3.293 2.303 1 91.62 183 GLN B CA 1
ATOM 4069 C C . GLN B 1 183 ? 0.989 -3.818 2.334 1 91.62 183 GLN B C 1
ATOM 4071 O O . GLN B 1 183 ? 0.199 -3.432 3.197 1 91.62 183 GLN B O 1
ATOM 4076 N N . THR B 1 184 ? 0.649 -4.652 1.429 1 92.38 184 THR B N 1
ATOM 4077 C CA . THR B 1 184 ? -0.712 -5.176 1.371 1 92.38 184 THR B CA 1
ATOM 4078 C C . THR B 1 184 ? -0.703 -6.68 1.106 1 92.38 184 THR B C 1
ATOM 4080 O O . THR B 1 184 ? -0.173 -7.133 0.09 1 92.38 184 THR B O 1
ATOM 4083 N N . LEU B 1 185 ? -1.333 -7.375 1.994 1 95 185 LEU B N 1
ATOM 4084 C CA . LEU B 1 185 ? -1.441 -8.82 1.81 1 95 185 LEU B CA 1
ATOM 4085 C C . LEU B 1 185 ? -2.834 -9.203 1.321 1 95 185 LEU B C 1
ATOM 4087 O O . LEU B 1 185 ? -3.838 -8.82 1.929 1 95 185 LEU B O 1
ATOM 4091 N N . GLU B 1 186 ? -2.885 -9.914 0.209 1 95.88 186 GLU B N 1
ATOM 4092 C CA . GLU B 1 186 ? -4.133 -10.469 -0.303 1 95.88 186 GLU B CA 1
ATOM 4093 C C . GLU B 1 186 ? -4.074 -12 -0.354 1 95.88 186 GLU B C 1
ATOM 4095 O O . GLU B 1 186 ? -3.023 -12.57 -0.642 1 95.88 186 GLU B O 1
ATOM 4100 N N . ILE B 1 187 ? -5.195 -12.617 -0.044 1 96.31 187 ILE B N 1
ATOM 4101 C CA . ILE B 1 187 ? -5.32 -14.062 -0.131 1 96.31 187 ILE B CA 1
ATOM 4102 C C . ILE B 1 187 ? -6.449 -14.43 -1.092 1 96.31 187 ILE B C 1
ATOM 4104 O O . ILE B 1 187 ? -7.57 -13.93 -0.96 1 96.31 187 ILE B O 1
ATOM 4108 N N . HIS B 1 188 ? -6.121 -15.281 -2.086 1 96.44 188 HIS B N 1
ATOM 4109 C CA . HIS B 1 188 ? -7.086 -15.703 -3.092 1 96.44 188 HIS B CA 1
ATOM 4110 C C . HIS B 1 188 ? -7.211 -17.219 -3.129 1 96.44 188 HIS B C 1
ATOM 4112 O O . HIS B 1 188 ? -6.207 -17.938 -3.23 1 96.44 188 HIS B O 1
ATOM 4118 N N . ARG B 1 189 ? -8.477 -17.703 -3.107 1 95.25 189 ARG B N 1
ATOM 4119 C CA . ARG B 1 189 ? -8.758 -19.125 -3.244 1 95.25 189 ARG B CA 1
ATOM 4120 C C . ARG B 1 189 ? -8.898 -19.516 -4.711 1 95.25 189 ARG B C 1
ATOM 4122 O O . ARG B 1 189 ? -9.625 -18.875 -5.465 1 95.25 189 ARG B O 1
ATOM 4129 N N . ILE B 1 190 ? -8.109 -20.547 -5.086 1 96.12 190 ILE B N 1
ATOM 4130 C CA . ILE B 1 190 ? -8.25 -21.125 -6.418 1 96.12 190 ILE B CA 1
ATOM 4131 C C . ILE B 1 190 ? -8.656 -22.578 -6.305 1 96.12 190 ILE B C 1
ATOM 4133 O O . ILE B 1 190 ? -7.961 -23.375 -5.672 1 96.12 190 ILE B O 1
ATOM 4137 N N . GLU B 1 191 ? -9.758 -22.906 -6.938 1 96 191 GLU B N 1
ATOM 4138 C CA . GLU B 1 191 ? -10.234 -24.297 -6.922 1 96 191 GLU B CA 1
ATOM 4139 C C . GLU B 1 191 ? -9.805 -25.047 -8.18 1 96 191 GLU B C 1
ATOM 4141 O O . GLU B 1 191 ? -9.672 -24.438 -9.25 1 96 191 GLU B O 1
ATOM 4146 N N . ARG B 1 192 ? -9.656 -26.344 -7.961 1 96.38 192 ARG B N 1
ATOM 4147 C CA . ARG B 1 192 ? -9.281 -27.234 -9.055 1 96.38 192 ARG B CA 1
ATOM 4148 C C . ARG B 1 192 ? -10.281 -27.141 -10.195 1 96.38 192 ARG B C 1
ATOM 4150 O O . ARG B 1 192 ? -11.492 -27.109 -9.969 1 96.38 192 ARG B O 1
ATOM 4157 N N . ASP B 1 193 ? -9.758 -26.984 -11.406 1 93.19 193 ASP B N 1
ATOM 4158 C CA . ASP B 1 193 ? -10.539 -26.969 -12.641 1 93.19 193 ASP B CA 1
ATOM 4159 C C . ASP B 1 193 ? -10.062 -28.031 -13.609 1 93.19 193 ASP B C 1
ATOM 4161 O O . ASP B 1 193 ? -9.055 -27.859 -14.297 1 93.19 193 ASP B O 1
ATOM 4165 N N . GLU B 1 194 ? -10.859 -29.078 -13.742 1 94.31 194 GLU B N 1
ATOM 4166 C CA . GLU B 1 194 ? -10.43 -30.25 -14.508 1 94.31 194 GLU B CA 1
ATOM 4167 C C . GLU B 1 194 ? -10.297 -29.906 -15.992 1 94.31 194 GLU B C 1
ATOM 4169 O O . GLU B 1 194 ? -9.414 -30.438 -16.672 1 94.31 194 GLU B O 1
ATOM 4174 N N . GLN B 1 195 ? -11.125 -29.094 -16.422 1 91.12 195 GLN B N 1
ATOM 4175 C CA . GLN B 1 195 ? -11.047 -28.703 -17.828 1 91.12 195 GLN B CA 1
ATOM 4176 C C . GLN B 1 195 ? -9.773 -27.922 -18.109 1 91.12 195 GLN B C 1
ATOM 4178 O O . GLN B 1 195 ? -9.078 -28.188 -19.094 1 91.12 195 GLN B O 1
ATOM 4183 N N . MET B 1 196 ? -9.461 -27 -17.266 1 90.31 196 MET B N 1
ATOM 4184 C CA . MET B 1 196 ? -8.25 -26.203 -17.422 1 90.31 196 MET B CA 1
ATOM 4185 C C . MET B 1 196 ? -7.004 -27.062 -17.297 1 90.31 196 MET B C 1
ATOM 4187 O O . MET B 1 196 ? -6.055 -26.922 -18.062 1 90.31 196 MET B O 1
ATOM 4191 N N . ILE B 1 197 ? -7.066 -27.953 -16.391 1 95.75 197 ILE B N 1
ATOM 4192 C CA . ILE B 1 197 ? -5.934 -28.844 -16.156 1 95.75 197 ILE B CA 1
ATOM 4193 C C . ILE B 1 197 ? -5.695 -29.719 -17.391 1 95.75 197 ILE B C 1
ATOM 4195 O O . ILE B 1 197 ? -4.555 -29.875 -17.828 1 95.75 197 ILE B O 1
ATOM 4199 N N . ALA B 1 198 ? -6.73 -30.25 -17.922 1 94.62 198 ALA B N 1
ATOM 4200 C CA . ALA B 1 198 ? -6.605 -31.109 -19.094 1 94.62 198 ALA B CA 1
ATOM 4201 C C . ALA B 1 198 ? -5.973 -30.344 -20.266 1 94.62 198 ALA B C 1
ATOM 4203 O O . ALA B 1 198 ? -5.062 -30.844 -20.922 1 94.62 198 ALA B O 1
ATOM 4204 N N . ARG B 1 199 ? -6.445 -29.188 -20.453 1 92.06 199 ARG B N 1
ATOM 4205 C CA . ARG B 1 199 ? -5.906 -28.375 -21.531 1 92.06 199 ARG B CA 1
ATOM 4206 C C . ARG B 1 199 ? -4.457 -27.984 -21.25 1 92.06 199 ARG B C 1
ATOM 4208 O O . ARG B 1 199 ? -3.625 -27.984 -22.172 1 92.06 199 ARG B O 1
ATOM 4215 N N . LEU B 1 200 ? -4.156 -27.656 -20 1 94.81 200 LEU B N 1
ATOM 4216 C CA . LEU B 1 200 ? -2.797 -27.297 -19.609 1 94.81 200 LEU B CA 1
ATOM 4217 C C . LEU B 1 200 ? -1.831 -28.453 -19.875 1 94.81 200 LEU B C 1
ATOM 4219 O O . LEU B 1 200 ? -0.756 -28.234 -20.438 1 94.81 200 LEU B O 1
ATOM 4223 N N . ILE B 1 201 ? -2.23 -29.609 -19.562 1 96.75 201 ILE B N 1
ATOM 4224 C CA . ILE B 1 201 ? -1.396 -30.797 -19.75 1 96.75 201 ILE B CA 1
ATOM 4225 C C . ILE B 1 201 ? -1.114 -31 -21.234 1 96.75 201 ILE B C 1
ATOM 4227 O O . ILE B 1 201 ? 0.02 -31.281 -21.625 1 96.75 201 ILE B O 1
ATOM 4231 N N . GLU B 1 202 ? -2.107 -30.859 -22.016 1 95 202 GLU B N 1
ATOM 4232 C CA . GLU B 1 202 ? -1.944 -31.016 -23.453 1 95 202 GLU B CA 1
ATOM 4233 C C . GLU B 1 202 ? -0.944 -30.016 -24.016 1 95 202 GLU B C 1
ATOM 4235 O O . GLU B 1 202 ? -0.06 -30.375 -24.797 1 95 202 GLU B O 1
ATOM 4240 N N . LEU B 1 203 ? -1.112 -28.812 -23.609 1 91.94 203 LEU B N 1
ATOM 4241 C CA . LEU B 1 203 ? -0.239 -27.75 -24.109 1 91.94 203 LEU B CA 1
ATOM 4242 C C . LEU B 1 203 ? 1.184 -27.938 -23.594 1 91.94 203 LEU B C 1
ATOM 4244 O O . LEU B 1 203 ? 2.148 -27.734 -24.328 1 91.94 203 LEU B O 1
ATOM 4248 N N . GLU B 1 204 ? 1.314 -28.297 -22.312 1 96.88 204 GLU B N 1
ATOM 4249 C CA . GLU B 1 204 ? 2.641 -28.547 -21.75 1 96.88 204 GLU B CA 1
ATOM 4250 C C . GLU B 1 204 ? 3.314 -29.734 -22.422 1 96.88 204 GLU B C 1
ATOM 4252 O O . GLU B 1 204 ? 4.531 -29.734 -22.609 1 96.88 204 GLU B O 1
ATOM 4257 N N . ARG B 1 205 ? 2.557 -30.719 -22.781 1 96.75 205 ARG B N 1
ATOM 4258 C CA . ARG B 1 205 ? 3.088 -31.859 -23.5 1 96.75 205 ARG B CA 1
ATOM 4259 C C . ARG B 1 205 ? 3.668 -31.438 -24.844 1 96.75 205 ARG B C 1
ATOM 4261 O O . ARG B 1 205 ? 4.73 -31.922 -25.25 1 96.75 205 ARG B O 1
ATOM 4268 N N . GLN B 1 206 ? 2.943 -30.625 -25.484 1 93.5 206 GLN B N 1
ATOM 4269 C CA . GLN B 1 206 ? 3.441 -30.109 -26.75 1 93.5 206 GLN B CA 1
ATOM 4270 C C . GLN B 1 206 ? 4.777 -29.406 -26.578 1 93.5 206 GLN B C 1
ATOM 4272 O O . GLN B 1 206 ? 5.707 -29.609 -27.359 1 93.5 206 GLN B O 1
ATOM 4277 N N . PHE B 1 207 ? 4.875 -28.594 -25.578 1 95.25 207 PHE B N 1
ATOM 4278 C CA . PHE B 1 207 ? 6.133 -27.906 -25.297 1 95.25 207 PHE B CA 1
ATOM 4279 C C . PHE B 1 207 ? 7.238 -28.906 -25 1 95.25 207 PHE B C 1
ATOM 4281 O O . PHE B 1 207 ? 8.359 -28.766 -25.5 1 95.25 207 PHE B O 1
ATOM 4288 N N . TRP B 1 208 ? 6.871 -29.828 -24.125 1 97.25 208 TRP B N 1
ATOM 4289 C CA . TRP B 1 208 ? 7.898 -30.797 -23.734 1 97.25 208 TRP B CA 1
ATOM 4290 C C . TRP B 1 208 ? 8.375 -31.594 -24.938 1 97.25 208 TRP B C 1
ATOM 4292 O O . TRP B 1 208 ? 9.531 -32.031 -24.984 1 97.25 208 TRP B O 1
ATOM 4302 N N . HIS B 1 209 ? 7.504 -31.812 -25.891 1 96.5 209 HIS B N 1
ATOM 4303 C CA . HIS B 1 209 ? 7.898 -32.469 -27.125 1 96.5 209 HIS B CA 1
ATOM 4304 C C . HIS B 1 209 ? 9 -31.703 -27.844 1 96.5 209 HIS B C 1
ATOM 4306 O O . HIS B 1 209 ? 9.93 -32.281 -28.391 1 96.5 209 HIS B O 1
ATOM 4312 N N . TYR B 1 210 ? 8.906 -30.375 -27.781 1 92 210 TYR B N 1
ATOM 4313 C CA . TYR B 1 210 ? 9.977 -29.547 -28.328 1 92 210 TYR B CA 1
ATOM 4314 C C . TYR B 1 210 ? 11.305 -29.844 -27.625 1 92 210 TYR B C 1
ATOM 4316 O O . TYR B 1 210 ? 12.352 -29.906 -28.281 1 92 210 TYR B O 1
ATOM 4324 N N . VAL B 1 211 ? 11.258 -30.016 -26.359 1 95 211 VAL B N 1
ATOM 4325 C CA . VAL B 1 211 ? 12.461 -30.281 -25.562 1 95 211 VAL B CA 1
ATOM 4326 C C . VAL B 1 211 ? 13.023 -31.641 -25.922 1 95 211 VAL B C 1
ATOM 4328 O O . VAL B 1 211 ? 14.219 -31.781 -26.188 1 95 211 VAL B O 1
ATOM 4331 N N . GLU B 1 212 ? 12.148 -32.625 -25.984 1 96.31 212 GLU B N 1
ATOM 4332 C CA . GLU B 1 212 ? 12.555 -34 -26.219 1 96.31 212 GLU B CA 1
ATOM 4333 C C . GLU B 1 212 ? 13.141 -34.156 -27.625 1 96.31 212 GLU B C 1
ATOM 4335 O O . GLU B 1 212 ? 14.094 -34.938 -27.812 1 96.31 212 GLU B O 1
ATOM 4340 N N . THR B 1 213 ? 12.617 -33.406 -28.531 1 95.19 213 THR B N 1
ATOM 4341 C CA . THR B 1 213 ? 13.047 -33.562 -29.922 1 95.19 213 THR B CA 1
ATOM 4342 C C . THR B 1 213 ? 14.141 -32.562 -30.266 1 95.19 213 THR B C 1
ATOM 4344 O O . THR B 1 213 ? 14.609 -32.5 -31.406 1 95.19 213 THR B O 1
ATOM 4347 N N . ASP B 1 214 ? 14.422 -31.719 -29.297 1 91 214 ASP B N 1
ATOM 4348 C CA . ASP B 1 214 ? 15.438 -30.688 -29.484 1 91 214 ASP B CA 1
ATOM 4349 C C . ASP B 1 214 ? 15.086 -29.781 -30.672 1 91 214 ASP B C 1
ATOM 4351 O O . ASP B 1 214 ? 15.93 -29.516 -31.531 1 91 214 ASP B O 1
ATOM 4355 N N . THR B 1 215 ? 13.852 -29.453 -30.766 1 87.19 215 THR B N 1
ATOM 4356 C CA . THR B 1 215 ? 13.32 -28.516 -31.75 1 87.19 215 THR B CA 1
ATOM 4357 C C . THR B 1 215 ? 12.859 -27.219 -31.078 1 87.19 215 THR B C 1
ATOM 4359 O O . THR B 1 215 ? 11.992 -27.25 -30.203 1 87.19 215 THR B O 1
ATOM 4362 N N . PRO B 1 216 ? 13.484 -26.125 -31.484 1 80 216 PRO B N 1
ATOM 4363 C CA . PRO B 1 216 ? 13.078 -24.859 -30.844 1 80 216 PRO B CA 1
ATOM 4364 C C . PRO B 1 216 ? 11.617 -24.5 -31.125 1 80 216 PRO B C 1
ATOM 4366 O O . PRO B 1 216 ? 11.141 -24.672 -32.25 1 80 216 PRO B O 1
ATOM 4369 N N . PRO B 1 217 ? 10.914 -24.141 -30.062 1 83.69 217 PRO B N 1
ATOM 4370 C CA . PRO B 1 217 ? 9.578 -23.609 -30.312 1 83.69 217 PRO B CA 1
ATOM 4371 C C . PRO B 1 217 ? 9.602 -22.266 -31.047 1 83.69 217 PRO B C 1
ATOM 4373 O O . PRO B 1 217 ? 10.648 -21.609 -31.109 1 83.69 217 PRO B O 1
ATOM 4376 N N . PRO B 1 218 ? 8.516 -21.906 -31.688 1 69.69 218 PRO B N 1
ATOM 4377 C CA . PRO B 1 218 ? 8.484 -20.625 -32.375 1 69.69 218 PRO B CA 1
ATOM 4378 C C . PRO B 1 218 ? 8.664 -19.438 -31.422 1 69.69 218 PRO B C 1
ATOM 4380 O O . PRO B 1 218 ? 8.258 -19.516 -30.266 1 69.69 218 PRO B O 1
ATOM 4383 N N . ALA B 1 219 ? 9.461 -18.328 -31.891 1 55.56 219 ALA B N 1
ATOM 4384 C CA . ALA B 1 219 ? 9.664 -17.141 -31.078 1 55.56 219 ALA B CA 1
ATOM 4385 C C . ALA B 1 219 ? 8.336 -16.453 -30.766 1 55.56 219 ALA B C 1
ATOM 4387 O O . ALA B 1 219 ? 7.43 -16.438 -31.594 1 55.56 219 ALA B O 1
ATOM 4388 N N . ASP B 1 220 ? 7.871 -16.453 -29.594 1 53.34 220 ASP B N 1
ATOM 4389 C CA . ASP B 1 220 ? 6.594 -15.992 -29.047 1 53.34 220 ASP B CA 1
ATOM 4390 C C . ASP B 1 220 ? 6.324 -14.539 -29.453 1 53.34 220 ASP B C 1
ATOM 4392 O O . ASP B 1 220 ? 5.559 -13.836 -28.797 1 53.34 220 ASP B O 1
ATOM 4396 N N . GLY B 1 221 ? 6.926 -13.953 -30.422 1 44.34 221 GLY B N 1
ATOM 4397 C CA . GLY B 1 221 ? 6.566 -12.555 -30.609 1 44.34 221 GLY B CA 1
ATOM 4398 C C . GLY B 1 221 ? 5.113 -12.258 -30.297 1 44.34 221 GLY B C 1
ATOM 4399 O O . GLY B 1 221 ? 4.32 -13.18 -30.078 1 44.34 221 GLY B O 1
ATOM 4400 N N . THR B 1 222 ? 4.051 -11.672 -30.578 1 44.34 222 THR B N 1
ATOM 4401 C CA . THR B 1 222 ? 2.699 -11.133 -30.453 1 44.34 222 THR B CA 1
ATOM 4402 C C . THR B 1 222 ? 1.66 -12.211 -30.75 1 44.34 222 THR B C 1
ATOM 4404 O O . THR B 1 222 ? 0.739 -12.422 -29.969 1 44.34 222 THR B O 1
ATOM 4407 N N . ALA B 1 223 ? 1.691 -12.984 -31.797 1 40.03 223 ALA B N 1
ATOM 4408 C CA . ALA B 1 223 ? 0.594 -13.805 -32.312 1 40.03 223 ALA B CA 1
ATOM 4409 C C . ALA B 1 223 ? 0.434 -15.086 -31.484 1 40.03 223 ALA B C 1
ATOM 4411 O O . ALA B 1 223 ? -0.688 -15.516 -31.219 1 40.03 223 ALA B O 1
ATOM 4412 N N . SER B 1 224 ? 1.386 -15.828 -31.156 1 41.91 224 SER B N 1
ATOM 4413 C CA . SER B 1 224 ? 1.321 -17.062 -30.391 1 41.91 224 SER B CA 1
ATOM 4414 C C . SER B 1 224 ? 0.718 -16.828 -29 1 41.91 224 SER B C 1
ATOM 4416 O O . SER B 1 224 ? -0.134 -17.609 -28.562 1 41.91 224 SER B O 1
ATOM 4418 N N . ALA B 1 225 ? 1.229 -15.914 -28.359 1 47.59 225 ALA B N 1
ATOM 4419 C CA . ALA B 1 225 ? 0.59 -15.531 -27.094 1 47.59 225 ALA B CA 1
ATOM 4420 C C . ALA B 1 225 ? -0.895 -15.242 -27.297 1 47.59 225 ALA B C 1
ATOM 4422 O O . ALA B 1 225 ? -1.728 -15.625 -26.484 1 47.59 225 ALA B O 1
ATOM 4423 N N . GLU B 1 226 ? -1.136 -14.648 -28.406 1 43.88 226 GLU B N 1
ATOM 4424 C CA . GLU B 1 226 ? -2.533 -14.398 -28.75 1 43.88 226 GLU B CA 1
ATOM 4425 C C . GLU B 1 226 ? -3.301 -15.703 -28.938 1 43.88 226 GLU B C 1
ATOM 4427 O O . GLU B 1 226 ? -4.43 -15.836 -28.453 1 43.88 226 GLU B O 1
ATOM 4432 N N . SER B 1 227 ? -2.764 -16.625 -29.656 1 43.53 227 SER B N 1
ATOM 4433 C CA . SER B 1 227 ? -3.414 -17.922 -29.891 1 43.53 227 SER B CA 1
ATOM 4434 C C . SER B 1 227 ? -3.605 -18.688 -28.578 1 43.53 227 SER B C 1
ATOM 4436 O O . SER B 1 227 ? -4.648 -19.297 -28.375 1 43.53 227 SER B O 1
ATOM 4438 N N . ALA B 1 228 ? -2.652 -18.703 -27.812 1 45.78 228 ALA B N 1
ATOM 4439 C CA . ALA B 1 228 ? -2.775 -19.359 -26.516 1 45.78 228 ALA B CA 1
ATOM 4440 C C . ALA B 1 228 ? -3.896 -18.734 -25.688 1 45.78 228 ALA B C 1
ATOM 4442 O O . ALA B 1 228 ? -4.691 -19.453 -25.062 1 45.78 228 ALA B O 1
ATOM 4443 N N . LEU B 1 229 ? -3.9 -17.422 -25.719 1 45.84 229 LEU B N 1
ATOM 4444 C CA . LEU B 1 229 ? -4.953 -16.703 -25 1 45.84 229 LEU B CA 1
ATOM 4445 C C . LEU B 1 229 ? -6.328 -17.062 -25.547 1 45.84 229 LEU B C 1
ATOM 4447 O O . LEU B 1 229 ? -7.27 -17.297 -24.797 1 45.84 229 LEU B O 1
ATOM 4451 N N . ARG B 1 230 ? -6.387 -16.953 -26.859 1 43.03 230 ARG B N 1
ATOM 4452 C CA . ARG B 1 230 ? -7.652 -17.297 -27.484 1 43.03 230 ARG B CA 1
ATOM 4453 C C . ARG B 1 230 ? -8.07 -18.719 -27.109 1 43.03 230 ARG B C 1
ATOM 4455 O O . ARG B 1 230 ? -9.258 -19 -26.938 1 43.03 230 ARG B O 1
ATOM 4462 N N . CYS B 1 231 ? -7.098 -19.469 -27.203 1 42.62 231 CYS B N 1
ATOM 4463 C CA . CYS B 1 231 ? -7.383 -20.844 -26.828 1 42.62 231 CYS B CA 1
ATOM 4464 C C . CYS B 1 231 ? -7.836 -20.938 -25.391 1 42.62 231 CYS B C 1
ATOM 4466 O O . CYS B 1 231 ? -8.758 -21.688 -25.062 1 42.62 231 CYS B O 1
ATOM 4468 N N . LEU B 1 232 ? -7.152 -20.094 -24.625 1 39.94 232 LEU B N 1
ATOM 4469 C CA . LEU B 1 232 ? -7.441 -20.156 -23.203 1 39.94 232 LEU B CA 1
ATOM 4470 C C . LEU B 1 232 ? -8.711 -19.375 -22.859 1 39.94 232 LEU B C 1
ATOM 4472 O O . LEU B 1 232 ? -9.477 -19.781 -22 1 39.94 232 LEU B O 1
ATOM 4476 N N . TYR B 1 233 ? -8.852 -18.062 -23.531 1 36.44 233 TYR B N 1
ATOM 4477 C CA . TYR B 1 233 ? -9.969 -17.156 -23.297 1 36.44 233 TYR B CA 1
ATOM 4478 C C . TYR B 1 233 ? -10.672 -16.812 -24.594 1 36.44 233 TYR B C 1
ATOM 4480 O O . TYR B 1 233 ? -10.5 -15.703 -25.125 1 36.44 233 TYR B O 1
ATOM 4488 N N . PRO B 1 234 ? -11.391 -17.562 -25.094 1 38.66 234 PRO B N 1
ATOM 4489 C CA . PRO B 1 234 ? -11.969 -17.406 -26.422 1 38.66 234 PRO B CA 1
ATOM 4490 C C . PRO B 1 234 ? -12.914 -16.219 -26.531 1 38.66 234 PRO B C 1
ATOM 4492 O O . PRO B 1 234 ? -13.188 -15.727 -27.625 1 38.66 234 PRO B O 1
ATOM 4495 N N . GLU B 1 235 ? -13.516 -15.516 -25.562 1 42.84 235 GLU B N 1
ATOM 4496 C CA . GLU B 1 235 ? -14.609 -14.562 -25.75 1 42.84 235 GLU B CA 1
ATOM 4497 C C . GLU B 1 235 ? -14.141 -13.133 -25.484 1 42.84 235 GLU B C 1
ATOM 4499 O O . GLU B 1 235 ? -14.945 -12.195 -25.5 1 42.84 235 GLU B O 1
ATOM 4504 N N . ASP B 1 236 ? -12.992 -12.828 -25.172 1 46.69 236 ASP B N 1
ATOM 4505 C CA . ASP B 1 236 ? -12.781 -11.414 -24.875 1 46.69 236 ASP B CA 1
ATOM 4506 C C . ASP B 1 236 ? -12.594 -10.602 -26.156 1 46.69 236 ASP B C 1
ATOM 4508 O O . ASP B 1 236 ? -12.164 -11.141 -27.172 1 46.69 236 ASP B O 1
ATOM 4512 N N . ASN B 1 237 ? -13.453 -9.656 -26.516 1 48.28 237 ASN B N 1
ATOM 4513 C CA . ASN B 1 237 ? -13.156 -8.945 -27.75 1 48.28 237 ASN B CA 1
ATOM 4514 C C . ASN B 1 237 ? -11.891 -8.102 -27.609 1 48.28 237 ASN B C 1
ATOM 4516 O O . ASN B 1 237 ? -11.609 -7.25 -28.453 1 48.28 237 ASN B O 1
ATOM 4520 N N . GLY B 1 238 ? -10.992 -7.887 -26.562 1 56.59 238 GLY B N 1
ATOM 4521 C CA . GLY B 1 238 ? -9.688 -7.375 -26.188 1 56.59 238 GLY B CA 1
ATOM 4522 C C . GLY B 1 238 ? -9.023 -6.543 -27.266 1 56.59 238 GLY B C 1
ATOM 4523 O O . GLY B 1 238 ? -7.812 -6.316 -27.219 1 56.59 238 GLY B O 1
ATOM 4524 N N . GLN B 1 239 ? -9.773 -5.684 -28.109 1 62.38 239 GLN B N 1
ATOM 4525 C CA . GLN B 1 239 ? -9.195 -4.98 -29.25 1 62.38 239 GLN B CA 1
ATOM 4526 C C . GLN B 1 239 ? -8.586 -3.648 -28.828 1 62.38 239 GLN B C 1
ATOM 4528 O O . GLN B 1 239 ? -9.086 -2.998 -27.906 1 62.38 239 GLN B O 1
ATOM 4533 N N . VAL B 1 240 ? -7.395 -3.193 -29.406 1 70.75 240 VAL B N 1
ATOM 4534 C CA . VAL B 1 240 ? -6.742 -1.899 -29.234 1 70.75 240 VAL B CA 1
ATOM 4535 C C . VAL B 1 240 ? -6.918 -1.062 -30.5 1 70.75 240 VAL B C 1
ATOM 4537 O O . VAL B 1 240 ? -6.664 -1.54 -31.609 1 70.75 240 VAL B O 1
ATOM 4540 N N . VAL B 1 241 ? -7.508 0.201 -30.453 1 73.56 241 VAL B N 1
ATOM 4541 C CA . VAL B 1 241 ? -7.648 1.128 -31.562 1 73.56 241 VAL B CA 1
ATOM 4542 C C . VAL B 1 241 ? -6.582 2.215 -31.469 1 73.56 241 VAL B C 1
ATOM 4544 O O . VAL B 1 241 ? -6.223 2.648 -30.375 1 73.56 241 VAL B O 1
ATOM 4547 N N . ASP B 1 242 ? -6 2.67 -32.562 1 83.62 242 ASP B N 1
ATOM 4548 C CA . ASP B 1 242 ? -4.965 3.697 -32.594 1 83.62 242 ASP B CA 1
ATOM 4549 C C . ASP B 1 242 ? -5.535 5.027 -33.094 1 83.62 242 ASP B C 1
ATOM 4551 O O . ASP B 1 242 ? -5.887 5.164 -34.25 1 83.62 242 ASP B O 1
ATOM 4555 N N . PHE B 1 243 ? -5.613 5.945 -32.219 1 80.25 243 PHE B N 1
ATOM 4556 C CA . PHE B 1 243 ? -6.125 7.266 -32.562 1 80.25 243 PHE B CA 1
ATOM 4557 C C . PHE B 1 243 ? -4.988 8.273 -32.656 1 80.25 243 PHE B C 1
ATOM 4559 O O . PHE B 1 243 ? -5.223 9.484 -32.656 1 80.25 243 PHE B O 1
ATOM 4566 N N . SER B 1 244 ? -3.682 7.891 -32.625 1 84.25 244 SER B N 1
ATOM 4567 C CA . SER B 1 244 ? -2.527 8.781 -32.594 1 84.25 244 SER B CA 1
ATOM 4568 C C . SER B 1 244 ? -2.516 9.711 -33.812 1 84.25 244 SER B C 1
ATOM 4570 O O . SER B 1 244 ? -2.002 10.828 -33.75 1 84.25 244 SER B O 1
ATOM 4572 N N . GLN B 1 245 ? -3.162 9.312 -34.969 1 83.38 245 GLN B N 1
ATOM 4573 C CA . GLN B 1 245 ? -3.154 10.117 -36.188 1 83.38 245 GLN B CA 1
ATOM 4574 C C . GLN B 1 245 ? -4.492 10.82 -36.375 1 83.38 245 GLN B C 1
ATOM 4576 O O . GLN B 1 245 ? -4.695 11.508 -37.406 1 83.38 245 GLN B O 1
ATOM 4581 N N . HIS B 1 246 ? -5.355 10.602 -35.469 1 84.31 246 HIS B N 1
ATOM 4582 C CA . HIS B 1 246 ? -6.652 11.273 -35.531 1 84.31 246 HIS B CA 1
ATOM 4583 C C . HIS B 1 246 ? -6.609 12.609 -34.812 1 84.31 246 HIS B C 1
ATOM 4585 O O . HIS B 1 246 ? -6.738 12.664 -33.594 1 84.31 246 HIS B O 1
ATOM 4591 N N . ALA B 1 247 ? -6.52 13.711 -35.531 1 84.38 247 ALA B N 1
ATOM 4592 C CA . ALA B 1 247 ? -6.266 15.039 -34.969 1 84.38 247 ALA B CA 1
ATOM 4593 C C . ALA B 1 247 ? -7.32 15.414 -33.938 1 84.38 247 ALA B C 1
ATOM 4595 O O . ALA B 1 247 ? -6.984 15.867 -32.844 1 84.38 247 ALA B O 1
ATOM 4596 N N . GLY B 1 248 ? -8.578 15.25 -34.344 1 84.88 248 GLY B N 1
ATOM 4597 C CA . GLY B 1 248 ? -9.664 15.617 -33.438 1 84.88 248 GLY B CA 1
ATOM 4598 C C . GLY B 1 248 ? -9.648 14.844 -32.125 1 84.88 248 GLY B C 1
ATOM 4599 O O . GLY B 1 248 ? -9.781 15.422 -31.047 1 84.88 248 GLY B O 1
ATOM 4600 N N . LEU B 1 249 ? -9.422 13.562 -32.219 1 85.19 249 LEU B N 1
ATOM 4601 C CA . LEU B 1 249 ? -9.445 12.727 -31.031 1 85.19 249 LEU B CA 1
ATOM 4602 C C . LEU B 1 249 ? -8.188 12.93 -30.203 1 85.19 249 LEU B C 1
ATOM 4604 O O . LEU B 1 249 ? -8.242 12.891 -28.969 1 85.19 249 LEU B O 1
ATOM 4608 N N . SER B 1 250 ? -7.16 13.172 -30.844 1 84.94 250 SER B N 1
ATOM 4609 C CA . SER B 1 250 ? -5.926 13.484 -30.125 1 84.94 250 SER B CA 1
ATOM 4610 C C . SER B 1 250 ? -6.055 14.781 -29.344 1 84.94 250 SER B C 1
ATOM 4612 O O . SER B 1 250 ? -5.598 14.875 -28.203 1 84.94 250 SER B O 1
ATOM 4614 N N . ALA B 1 251 ? -6.645 15.75 -29.969 1 86 251 ALA B N 1
ATOM 4615 C CA . ALA B 1 251 ? -6.879 17.016 -29.281 1 86 251 ALA B CA 1
ATOM 4616 C C . ALA B 1 251 ? -7.797 16.828 -28.078 1 86 251 ALA B C 1
ATOM 4618 O O . ALA B 1 251 ? -7.578 17.438 -27.031 1 86 251 ALA B O 1
ATOM 4619 N N . ALA B 1 252 ? -8.781 16.062 -28.297 1 84.5 252 ALA B N 1
ATOM 4620 C CA . ALA B 1 252 ? -9.703 15.781 -27.203 1 84.5 252 ALA B CA 1
ATOM 4621 C C . ALA B 1 252 ? -8.992 15.117 -26.031 1 84.5 252 ALA B C 1
ATOM 4623 O O . ALA B 1 252 ? -9.25 15.445 -24.875 1 84.5 252 ALA B O 1
ATOM 4624 N N . TYR B 1 253 ? -8.094 14.227 -26.391 1 88.5 253 TYR B N 1
ATOM 4625 C CA . TYR B 1 253 ? -7.332 13.523 -25.359 1 88.5 253 TYR B CA 1
ATOM 4626 C C . TYR B 1 253 ? -6.445 14.492 -24.594 1 88.5 253 TYR B C 1
ATOM 4628 O O . TYR B 1 253 ? -6.418 14.469 -23.359 1 88.5 253 TYR B O 1
ATOM 4636 N N . ILE B 1 254 ? -5.801 15.328 -25.219 1 87.06 254 ILE B N 1
ATOM 4637 C CA . ILE B 1 254 ? -4.91 16.297 -24.594 1 87.06 254 ILE B CA 1
ATOM 4638 C C . ILE B 1 254 ? -5.723 17.25 -23.719 1 87.06 254 ILE B C 1
ATOM 4640 O O . ILE B 1 254 ? -5.332 17.547 -22.594 1 87.06 254 ILE B O 1
ATOM 4644 N N . GLU B 1 255 ? -6.801 17.719 -24.266 1 88 255 GLU B N 1
ATOM 4645 C CA . GLU B 1 255 ? -7.66 18.625 -23.5 1 88 255 GLU B CA 1
ATOM 4646 C C . GLU B 1 255 ? -8.227 17.938 -22.266 1 88 255 GLU B C 1
ATOM 4648 O O . GLU B 1 255 ? -8.367 18.562 -21.203 1 88 255 GLU B O 1
ATOM 4653 N N . LEU B 1 256 ? -8.562 16.688 -22.406 1 85.19 256 LEU B N 1
ATOM 4654 C CA . LEU B 1 256 ? -9.078 15.945 -21.281 1 85.19 256 LEU B CA 1
ATOM 4655 C C . LEU B 1 256 ? -8.07 15.938 -20.125 1 85.19 256 LEU B C 1
ATOM 4657 O O . LEU B 1 256 ? -8.43 16.203 -18.984 1 85.19 256 LEU B O 1
ATOM 4661 N N . LYS B 1 257 ? -6.859 15.672 -20.422 1 87.25 257 LYS B N 1
ATOM 4662 C CA . LYS B 1 257 ? -5.812 15.672 -19.406 1 87.25 257 LYS B CA 1
ATOM 4663 C C . LYS B 1 257 ? -5.676 17.047 -18.75 1 87.25 257 LYS B C 1
ATOM 4665 O O . LYS B 1 257 ? -5.559 17.156 -17.531 1 87.25 257 LYS B O 1
ATOM 4670 N N . ALA B 1 258 ? -5.746 18.062 -19.594 1 88.69 258 ALA B N 1
ATOM 4671 C CA . ALA B 1 258 ? -5.598 19.438 -19.109 1 88.69 258 ALA B CA 1
ATOM 4672 C C . ALA B 1 258 ? -6.766 19.812 -18.203 1 88.69 258 ALA B C 1
ATOM 4674 O O . ALA B 1 258 ? -6.574 20.453 -17.172 1 88.69 258 ALA B O 1
ATOM 4675 N N . VAL B 1 259 ? -7.906 19.484 -18.641 1 87.62 259 VAL B N 1
ATOM 4676 C CA . VAL B 1 259 ? -9.109 19.812 -17.875 1 87.62 259 VAL B CA 1
ATOM 4677 C C . VAL B 1 259 ? -9.086 19.078 -16.531 1 87.62 259 VAL B C 1
ATOM 4679 O O . VAL B 1 259 ? -9.43 19.672 -15.5 1 87.62 259 VAL B O 1
ATOM 4682 N N . ARG B 1 260 ? -8.688 17.828 -16.516 1 86.69 260 ARG B N 1
ATOM 4683 C CA . ARG B 1 260 ? -8.602 17.078 -15.273 1 86.69 260 ARG B CA 1
ATOM 4684 C C . ARG B 1 260 ? -7.594 17.688 -14.312 1 86.69 260 ARG B C 1
ATOM 4686 O O . ARG B 1 260 ? -7.84 17.781 -13.109 1 86.69 260 ARG B O 1
ATOM 4693 N N . GLN B 1 261 ? -6.484 18.141 -14.852 1 88.38 261 GLN B N 1
ATOM 4694 C CA . GLN B 1 261 ? -5.492 18.828 -14.031 1 88.38 261 GLN B CA 1
ATOM 4695 C C . GLN B 1 261 ? -6.055 20.125 -13.461 1 88.38 261 GLN B C 1
ATOM 4697 O O . GLN B 1 261 ? -5.82 20.453 -12.289 1 88.38 261 GLN B O 1
ATOM 4702 N N . SER B 1 262 ? -6.762 20.859 -14.273 1 90.38 262 SER B N 1
ATOM 4703 C CA . SER B 1 262 ? -7.379 22.109 -13.836 1 90.38 262 SER B CA 1
ATOM 4704 C C . SER B 1 262 ? -8.406 21.859 -12.734 1 90.38 262 SER B C 1
ATOM 4706 O O . SER B 1 262 ? -8.477 22.609 -11.766 1 90.38 262 SER B O 1
ATOM 4708 N N . ILE B 1 263 ? -9.172 20.844 -12.859 1 86.25 263 ILE B N 1
ATOM 4709 C CA . ILE B 1 263 ? -10.164 20.484 -11.852 1 86.25 263 ILE B CA 1
ATOM 4710 C C . ILE B 1 263 ? -9.461 20.172 -10.523 1 86.25 263 ILE B C 1
ATOM 4712 O O . ILE B 1 263 ? -9.867 20.656 -9.469 1 86.25 263 ILE B O 1
ATOM 4716 N N . ALA B 1 264 ? -8.422 19.359 -10.641 1 87.94 264 ALA B N 1
ATOM 4717 C CA . ALA B 1 264 ? -7.688 18.969 -9.438 1 87.94 264 ALA B CA 1
ATOM 4718 C C . ALA B 1 264 ? -7.148 20.203 -8.711 1 87.94 264 ALA B C 1
ATOM 4720 O O . ALA B 1 264 ? -7.234 20.297 -7.484 1 87.94 264 ALA B O 1
ATOM 4721 N N . GLU B 1 265 ? -6.613 21.172 -9.453 1 88.81 265 GLU B N 1
ATOM 4722 C CA . GLU B 1 265 ? -6.078 22.406 -8.867 1 88.81 265 GLU B CA 1
ATOM 4723 C C . GLU B 1 265 ? -7.18 23.234 -8.203 1 88.81 265 GLU B C 1
ATOM 4725 O O . GLU B 1 265 ? -6.98 23.766 -7.113 1 88.81 265 GLU B O 1
ATOM 4730 N N . ARG B 1 266 ? -8.258 23.297 -8.867 1 88.12 266 ARG B N 1
ATOM 4731 C CA . ARG B 1 266 ? -9.367 24.078 -8.328 1 88.12 266 ARG B CA 1
ATOM 4732 C C . ARG B 1 266 ? -9.992 23.391 -7.125 1 88.12 266 ARG B C 1
ATOM 4734 O O . ARG B 1 266 ? -10.453 24.047 -6.191 1 88.12 266 ARG B O 1
ATOM 4741 N N . GLU B 1 267 ? -10.055 22.078 -7.145 1 88.5 267 GLU B N 1
ATOM 4742 C CA . GLU B 1 267 ? -10.555 21.328 -5.988 1 88.5 267 GLU B CA 1
ATOM 4743 C C . GLU B 1 267 ? -9.664 21.547 -4.766 1 88.5 267 GLU B C 1
ATOM 4745 O O . GLU B 1 267 ? -10.164 21.656 -3.643 1 88.5 267 GLU B O 1
ATOM 4750 N N . LYS B 1 268 ? -8.367 21.578 -4.996 1 87.38 268 LYS B N 1
ATOM 4751 C CA . LYS B 1 268 ? -7.449 21.891 -3.906 1 87.38 268 LYS B CA 1
ATOM 4752 C C . LYS B 1 268 ? -7.711 23.281 -3.336 1 87.38 268 LYS B C 1
ATOM 4754 O O . LYS B 1 268 ? -7.75 23.453 -2.117 1 87.38 268 LYS B O 1
ATOM 4759 N N . ARG B 1 269 ? -7.871 24.266 -4.172 1 87.62 269 ARG B N 1
ATOM 4760 C CA . ARG B 1 269 ? -8.156 25.625 -3.727 1 87.62 269 ARG B CA 1
ATOM 4761 C C . ARG B 1 269 ? -9.5 25.703 -3.01 1 87.62 269 ARG B C 1
ATOM 4763 O O . ARG B 1 269 ? -9.633 26.391 -1.991 1 87.62 269 ARG B O 1
ATOM 4770 N N . GLU B 1 270 ? -10.516 25.016 -3.559 1 87.62 270 GLU B N 1
ATOM 4771 C CA . GLU B 1 270 ? -11.82 24.938 -2.91 1 87.62 270 GLU B CA 1
ATOM 4772 C C . GLU B 1 270 ? -11.703 24.406 -1.486 1 87.62 270 GLU B C 1
ATOM 4774 O O . GLU B 1 270 ? -12.312 24.953 -0.563 1 87.62 270 GLU B O 1
ATOM 4779 N N . ALA B 1 271 ? -10.906 23.359 -1.301 1 86.06 271 ALA B N 1
ATOM 4780 C CA . ALA B 1 271 ? -10.703 22.766 0.016 1 86.06 271 ALA B CA 1
ATOM 4781 C C . ALA B 1 271 ? -10.031 23.75 0.97 1 86.06 271 ALA B C 1
ATOM 4783 O O . ALA B 1 271 ? -10.414 23.844 2.139 1 86.06 271 ALA B O 1
ATOM 4784 N N . GLU B 1 272 ? -9.078 24.531 0.481 1 87 272 GLU B N 1
ATOM 4785 C CA . GLU B 1 272 ? -8.391 25.531 1.294 1 87 272 GLU B CA 1
ATOM 4786 C C . GLU B 1 272 ? -9.359 26.609 1.775 1 87 272 GLU B C 1
ATOM 4788 O O . GLU B 1 272 ? -9.359 26.969 2.953 1 87 272 GLU B O 1
ATOM 4793 N N . LEU B 1 273 ? -10.188 27.094 0.893 1 86.88 273 LEU B N 1
ATOM 4794 C CA . LEU B 1 273 ? -11.141 28.156 1.221 1 86.88 273 LEU B CA 1
ATOM 4795 C C . LEU B 1 273 ? -12.211 27.641 2.178 1 86.88 273 LEU B C 1
ATOM 4797 O O . LEU B 1 273 ? -12.547 28.312 3.158 1 86.88 273 LEU B O 1
ATOM 4801 N N . LYS B 1 274 ? -12.711 26.438 1.896 1 88.31 274 LYS B N 1
ATOM 4802 C CA . LYS B 1 274 ? -13.711 25.812 2.764 1 88.31 274 LYS B CA 1
ATOM 4803 C C . LYS B 1 274 ? -13.172 25.641 4.184 1 88.31 274 LYS B C 1
ATOM 4805 O O . LYS B 1 274 ? -13.836 26.031 5.148 1 88.31 274 LYS B O 1
ATOM 4810 N N . GLN B 1 275 ? -12.016 25.141 4.277 1 84.44 275 GLN B N 1
ATOM 4811 C CA . GLN B 1 275 ? -11.414 24.875 5.582 1 84.44 275 GLN B CA 1
ATOM 4812 C C . GLN B 1 275 ? -11.117 26.188 6.32 1 84.44 275 GLN B C 1
ATOM 4814 O O . GLN B 1 275 ? -11.258 26.266 7.543 1 84.44 275 GLN B O 1
ATOM 4819 N N . MET B 1 276 ? -10.703 27.219 5.562 1 86.12 276 MET B N 1
ATOM 4820 C CA . MET B 1 276 ? -10.508 28.547 6.152 1 86.12 276 MET B CA 1
ATOM 4821 C C . MET B 1 276 ? -11.797 29.062 6.781 1 86.12 276 MET B C 1
ATOM 4823 O O . MET B 1 276 ? -11.789 29.547 7.914 1 86.12 276 MET B O 1
ATOM 4827 N N . LEU B 1 277 ? -12.914 28.938 6.16 1 87.62 277 LEU B N 1
ATOM 4828 C CA . LEU B 1 277 ? -14.203 29.406 6.648 1 87.62 277 LEU B CA 1
ATOM 4829 C C . LEU B 1 277 ? -14.695 28.547 7.809 1 87.62 277 LEU B C 1
ATOM 4831 O O . LEU B 1 277 ? -15.25 29.062 8.781 1 87.62 277 LEU B O 1
ATOM 4835 N N . GLN B 1 278 ? -14.508 27.188 7.688 1 87.31 278 GLN B N 1
ATOM 4836 C CA . GLN B 1 278 ? -14.867 26.281 8.773 1 87.31 278 GLN B CA 1
ATOM 4837 C C . GLN B 1 278 ? -14.133 26.656 10.062 1 87.31 278 GLN B C 1
ATOM 4839 O O . GLN B 1 278 ? -14.734 26.719 11.133 1 87.31 278 GLN B O 1
ATOM 4844 N N . GLN B 1 279 ? -12.82 26.906 9.945 1 87.19 279 GLN B N 1
ATOM 4845 C CA . GLN B 1 279 ? -12.023 27.281 11.117 1 87.19 279 GLN B CA 1
ATOM 4846 C C . GLN B 1 279 ? -12.523 28.594 11.727 1 87.19 279 GLN B C 1
ATOM 4848 O O . GLN B 1 279 ? -12.578 28.719 12.945 1 87.19 279 GLN B O 1
ATOM 4853 N N . ALA B 1 280 ? -12.844 29.562 10.836 1 87.94 280 ALA B N 1
ATOM 4854 C CA . ALA B 1 280 ? -13.336 30.859 11.312 1 87.94 280 ALA B CA 1
ATOM 4855 C C . ALA B 1 280 ? -14.688 30.703 12.008 1 87.94 280 ALA B C 1
ATOM 4857 O O . ALA B 1 280 ? -14.961 31.406 12.992 1 87.94 280 ALA B O 1
ATOM 4858 N N . MET B 1 281 ? -15.578 29.797 11.539 1 88 281 MET B N 1
ATOM 4859 C CA . MET B 1 281 ? -16.906 29.578 12.102 1 88 281 MET B CA 1
ATOM 4860 C C . MET B 1 281 ? -16.812 28.891 13.461 1 88 281 MET B C 1
ATOM 4862 O O . MET B 1 281 ? -17.625 29.172 14.352 1 88 281 MET B O 1
ATOM 4866 N N . GLY B 1 282 ? -15.82 27.969 13.609 1 89.38 282 GLY B N 1
ATOM 4867 C CA . GLY B 1 282 ? -15.727 27.219 14.859 1 89.38 282 GLY B CA 1
ATOM 4868 C C . GLY B 1 282 ? -16.969 26.422 15.172 1 89.38 282 GLY B C 1
ATOM 4869 O O . GLY B 1 282 ? -17.438 25.625 14.344 1 89.38 282 GLY B O 1
ATOM 4870 N N . ASP B 1 283 ? -17.578 26.734 16.266 1 88.62 283 ASP B N 1
ATOM 4871 C CA . ASP B 1 283 ? -18.75 25.984 16.719 1 88.62 283 ASP B CA 1
ATOM 4872 C C . ASP B 1 283 ? -20.031 26.547 16.125 1 88.62 283 ASP B C 1
ATOM 4874 O O . ASP B 1 283 ? -21.109 25.984 16.328 1 88.62 283 ASP B O 1
ATOM 4878 N N . ALA B 1 284 ? -19.938 27.625 15.359 1 85.06 284 ALA B N 1
ATOM 4879 C CA . ALA B 1 284 ? -21.141 28.266 14.844 1 85.06 284 ALA B CA 1
ATOM 4880 C C . ALA B 1 284 ? -21.844 27.391 13.812 1 85.06 284 ALA B C 1
ATOM 4882 O O . ALA B 1 284 ? -21.188 26.656 13.07 1 85.06 284 ALA B O 1
ATOM 4883 N N . SER B 1 285 ? -23.203 27.5 13.672 1 90.38 285 SER B N 1
ATOM 4884 C CA . SER B 1 285 ? -24 26.734 12.734 1 90.38 285 SER B CA 1
ATOM 4885 C C . SER B 1 285 ? -24.109 27.453 11.391 1 90.38 285 SER B C 1
ATOM 4887 O O . SER B 1 285 ? -24.391 26.812 10.367 1 90.38 285 SER B O 1
ATOM 4889 N N . ARG B 1 286 ? -23.969 28.734 11.523 1 91 286 ARG B N 1
ATOM 4890 C CA . ARG B 1 286 ? -24.188 29.531 10.32 1 91 286 ARG B CA 1
ATOM 4891 C C . ARG B 1 286 ? -23.312 30.781 10.312 1 91 286 ARG B C 1
ATOM 4893 O O . ARG B 1 286 ? -23.047 31.359 11.367 1 91 286 ARG B O 1
ATOM 4900 N N . ALA B 1 287 ? -22.781 31.203 9.148 1 91.31 287 ALA B N 1
ATOM 4901 C CA . ALA B 1 287 ? -22.031 32.438 8.938 1 91.31 287 ALA B CA 1
ATOM 4902 C C . ALA B 1 287 ? -22.688 33.312 7.852 1 91.31 287 ALA B C 1
ATOM 4904 O O . ALA B 1 287 ? -23.047 32.781 6.785 1 91.31 287 ALA B O 1
ATOM 4905 N N . GLU B 1 288 ? -22.828 34.531 8.117 1 91.62 288 GLU B N 1
ATOM 4906 C CA . GLU B 1 288 ? -23.469 35.469 7.184 1 91.62 288 GLU B CA 1
ATOM 4907 C C . GLU B 1 288 ? -22.422 36.312 6.469 1 91.62 288 GLU B C 1
ATOM 4909 O O . GLU B 1 288 ? -21.438 36.719 7.074 1 91.62 288 GLU B O 1
ATOM 4914 N N . PHE B 1 289 ? -22.656 36.531 5.238 1 89.56 289 PHE B N 1
ATOM 4915 C CA . PHE B 1 289 ? -21.859 37.438 4.402 1 89.56 289 PHE B CA 1
ATOM 4916 C C . PHE B 1 289 ? -22.75 38.438 3.67 1 89.56 289 PHE B C 1
ATOM 4918 O O . PHE B 1 289 ? -23.984 38.281 3.676 1 89.56 289 PHE B O 1
ATOM 4925 N N . SER B 1 290 ? -22.125 39.531 3.049 1 87.12 290 SER B N 1
ATOM 4926 C CA . SER B 1 290 ? -22.906 40.5 2.318 1 87.12 290 SER B CA 1
ATOM 4927 C C . SER B 1 290 ? -23.641 39.875 1.138 1 87.12 290 SER B C 1
ATOM 4929 O O . SER B 1 290 ? -24.734 40.312 0.782 1 87.12 290 SER B O 1
ATOM 4931 N N . SER B 1 291 ? -23.031 38.812 0.649 1 87.06 291 SER B N 1
ATOM 4932 C CA . SER B 1 291 ? -23.562 38.25 -0.592 1 87.06 291 SER B CA 1
ATOM 4933 C C . SER B 1 291 ? -24.094 36.844 -0.386 1 87.06 291 SER B C 1
ATOM 4935 O O . SER B 1 291 ? -24.312 36.125 -1.353 1 87.06 291 SER B O 1
ATOM 4937 N N . GLY B 1 292 ? -24.266 36.469 0.954 1 90.56 292 GLY B N 1
ATOM 4938 C CA . GLY B 1 292 ? -24.781 35.125 1.177 1 90.56 292 GLY B CA 1
ATOM 4939 C C . GLY B 1 292 ? -24.438 34.562 2.551 1 90.56 292 GLY B C 1
ATOM 4940 O O . GLY B 1 292 ? -24.281 35.344 3.506 1 90.56 292 GLY B O 1
ATOM 4941 N N . TYR B 1 293 ? -24.531 33.25 2.646 1 90.25 293 TYR B N 1
ATOM 4942 C CA . TYR B 1 293 ? -24.281 32.656 3.941 1 90.25 293 TYR B CA 1
ATOM 4943 C C . TYR B 1 293 ? -23.719 31.25 3.775 1 90.25 293 TYR B C 1
ATOM 4945 O O . TYR B 1 293 ? -23.719 30.688 2.674 1 90.25 293 TYR B O 1
ATOM 4953 N N . VAL B 1 294 ? -23.109 30.734 4.824 1 89.38 294 VAL B N 1
ATOM 4954 C CA . VAL B 1 294 ? -22.656 29.359 4.941 1 89.38 294 VAL B CA 1
ATOM 4955 C C . VAL B 1 294 ? -23.328 28.688 6.137 1 89.38 294 VAL B C 1
ATOM 4957 O O . VAL B 1 294 ? -23.438 29.281 7.207 1 89.38 294 VAL B O 1
ATOM 4960 N N . SER B 1 295 ? -23.906 27.531 5.891 1 91 295 SER B N 1
ATOM 4961 C CA . SER B 1 295 ? -24.438 26.703 6.98 1 91 295 SER B CA 1
ATOM 4962 C C . SER B 1 295 ? -23.547 25.5 7.234 1 91 295 SER B C 1
ATOM 4964 O O . SER B 1 295 ? -23.062 24.859 6.289 1 91 295 SER B O 1
ATOM 4966 N N . TRP B 1 296 ? -23.234 25.25 8.414 1 89.75 296 TRP B N 1
ATOM 4967 C CA . TRP B 1 296 ? -22.422 24.109 8.852 1 89.75 296 TRP B CA 1
ATOM 4968 C C . TRP B 1 296 ? -23.016 23.469 10.094 1 89.75 296 TRP B C 1
ATOM 4970 O O . TRP B 1 296 ? -22.609 23.766 11.211 1 89.75 296 TRP B O 1
ATOM 4980 N N . ARG B 1 297 ? -23.938 22.484 9.867 1 87.69 297 ARG B N 1
ATOM 4981 C CA . ARG B 1 297 ? -24.734 21.859 10.922 1 87.69 297 ARG B CA 1
ATOM 4982 C C . ARG B 1 297 ? -24.578 20.344 10.922 1 87.69 297 ARG B C 1
ATOM 4984 O O . ARG B 1 297 ? -24.391 19.734 9.867 1 87.69 297 ARG B O 1
ATOM 4991 N N . LYS B 1 298 ? -24.688 19.797 12.055 1 87.81 298 LYS B N 1
ATOM 4992 C CA . LYS B 1 298 ? -24.531 18.359 12.188 1 87.81 298 LYS B CA 1
ATOM 4993 C C . LYS B 1 298 ? -25.734 17.609 11.609 1 87.81 298 LYS B C 1
ATOM 4995 O O . LYS B 1 298 ? -26.875 17.953 11.891 1 87.81 298 LYS B O 1
ATOM 5000 N N . ALA B 1 299 ? -25.484 16.719 10.805 1 86.44 299 ALA B N 1
ATOM 5001 C CA . ALA B 1 299 ? -26.516 15.836 10.281 1 86.44 299 ALA B CA 1
ATOM 5002 C C . ALA B 1 299 ? -26.969 14.844 11.352 1 86.44 299 ALA B C 1
ATOM 5004 O O . ALA B 1 299 ? -26.266 14.602 12.328 1 86.44 299 ALA B O 1
ATOM 5005 N N . LYS B 1 300 ? -28.094 14.32 11.289 1 84.69 300 LYS B N 1
ATOM 5006 C CA . LYS B 1 300 ? -28.641 13.336 12.227 1 84.69 300 LYS B CA 1
ATOM 5007 C C . LYS B 1 300 ? -27.844 12.039 12.164 1 84.69 300 LYS B C 1
ATOM 5009 O O . LYS B 1 300 ? -27.391 11.625 11.094 1 84.69 300 LYS B O 1
ATOM 5014 N N . ASP B 1 301 ? -27.688 11.438 13.391 1 85.44 301 ASP B N 1
ATOM 5015 C CA . ASP B 1 301 ? -27.062 10.117 13.445 1 85.44 301 ASP B CA 1
ATOM 5016 C C . ASP B 1 301 ? -27.922 9.078 12.727 1 85.44 301 ASP B C 1
ATOM 5018 O O . ASP B 1 301 ? -29.141 9.258 12.594 1 85.44 301 ASP B O 1
ATOM 5022 N N . SER B 1 302 ? -27.281 8.18 12.148 1 87 302 SER B N 1
ATOM 5023 C CA . SER B 1 302 ? -28.031 7.109 11.484 1 87 302 SER B CA 1
ATOM 5024 C C . SER B 1 302 ? -27.578 5.738 11.977 1 87 302 SER B C 1
ATOM 5026 O O . SER B 1 302 ? -26.5 5.602 12.562 1 87 302 SER B O 1
ATOM 5028 N N . ILE B 1 303 ? -28.453 4.816 12.023 1 84.12 303 ILE B N 1
ATOM 5029 C CA . ILE B 1 303 ? -28.156 3.445 12.422 1 84.12 303 ILE B CA 1
ATOM 5030 C C . ILE B 1 303 ? -28.234 2.529 11.203 1 84.12 303 ILE B C 1
ATOM 5032 O O . ILE B 1 303 ? -29.266 2.461 10.531 1 84.12 303 ILE B O 1
ATOM 5036 N N . GLY B 1 304 ? -27.188 2.006 10.836 1 86.25 304 GLY B N 1
ATOM 5037 C CA . GLY B 1 304 ? -27.125 1.039 9.758 1 86.25 304 GLY B CA 1
ATOM 5038 C C . GLY B 1 304 ? -26.891 -0.381 10.234 1 86.25 304 GLY B C 1
ATOM 5039 O O . GLY B 1 304 ? -26.984 -0.66 11.43 1 86.25 304 GLY B O 1
ATOM 5040 N N . LEU B 1 305 ? -26.828 -1.348 9.258 1 89.12 305 LEU B N 1
ATOM 5041 C CA . LEU B 1 305 ? -26.531 -2.744 9.555 1 89.12 305 LEU B CA 1
ATOM 5042 C C . LEU B 1 305 ? -25.016 -2.984 9.523 1 89.12 305 LEU B C 1
ATOM 5044 O O . LEU B 1 305 ? -24.344 -2.615 8.555 1 89.12 305 LEU B O 1
ATOM 5048 N N . ASP B 1 306 ? -24.5 -3.6 10.562 1 90.31 306 ASP B N 1
ATOM 5049 C CA . ASP B 1 306 ? -23.094 -3.955 10.617 1 90.31 306 ASP B CA 1
ATOM 5050 C C . ASP B 1 306 ? -22.812 -5.242 9.844 1 90.31 306 ASP B C 1
ATOM 5052 O O . ASP B 1 306 ? -22.688 -6.316 10.43 1 90.31 306 ASP B O 1
ATOM 5056 N N . VAL B 1 307 ? -22.656 -5.074 8.594 1 88.94 307 VAL B N 1
ATOM 5057 C CA . VAL B 1 307 ? -22.516 -6.207 7.691 1 88.94 307 VAL B CA 1
ATOM 5058 C C . VAL B 1 307 ? -21.25 -6.984 8.023 1 88.94 307 VAL B C 1
ATOM 5060 O O . VAL B 1 307 ? -21.234 -8.219 8 1 88.94 307 VAL B O 1
ATOM 5063 N N . ALA B 1 308 ? -20.234 -6.25 8.328 1 86.75 308 ALA B N 1
ATOM 5064 C CA . ALA B 1 308 ? -18.953 -6.902 8.617 1 86.75 308 ALA B CA 1
ATOM 5065 C C . ALA B 1 308 ? -19.078 -7.852 9.805 1 86.75 308 ALA B C 1
ATOM 5067 O O . ALA B 1 308 ? -18.703 -9.016 9.719 1 86.75 308 ALA B O 1
ATOM 5068 N N . GLN B 1 309 ? -19.625 -7.375 10.859 1 88.56 309 GLN B N 1
ATOM 5069 C CA . GLN B 1 309 ? -19.797 -8.195 12.047 1 88.56 309 GLN B CA 1
ATOM 5070 C C . GLN B 1 309 ? -20.797 -9.328 11.797 1 88.56 309 GLN B C 1
ATOM 5072 O O . GLN B 1 309 ? -20.609 -10.445 12.273 1 88.56 309 GLN B O 1
ATOM 5077 N N . LEU B 1 310 ? -21.766 -8.992 11.086 1 90.75 310 LEU B N 1
ATOM 5078 C CA . LEU B 1 310 ? -22.781 -9.984 10.75 1 90.75 310 LEU B CA 1
ATOM 5079 C C . LEU B 1 310 ? -22.172 -11.156 10 1 90.75 310 LEU B C 1
ATOM 5081 O O . LEU B 1 310 ? -22.422 -12.32 10.336 1 90.75 310 LEU B O 1
ATOM 5085 N N . LEU B 1 311 ? -21.297 -10.852 9.031 1 88.12 311 LEU B N 1
ATOM 5086 C CA . LEU B 1 311 ? -20.734 -11.898 8.188 1 88.12 311 LEU B CA 1
ATOM 5087 C C . LEU B 1 311 ? -19.625 -12.656 8.906 1 88.12 311 LEU B C 1
ATOM 5089 O O . LEU B 1 311 ? -19.344 -13.812 8.594 1 88.12 311 LEU B O 1
ATOM 5093 N N . LYS B 1 312 ? -19.094 -11.977 9.805 1 83.88 312 LYS B N 1
ATOM 5094 C CA . LYS B 1 312 ? -18.125 -12.68 10.648 1 83.88 312 LYS B CA 1
ATOM 5095 C C . LYS B 1 312 ? -18.828 -13.742 11.5 1 83.88 312 LYS B C 1
ATOM 5097 O O . LYS B 1 312 ? -18.328 -14.859 11.633 1 83.88 312 LYS B O 1
ATOM 5102 N N . ASP B 1 313 ? -20.031 -13.414 12.008 1 88.06 313 ASP B N 1
ATOM 5103 C CA . ASP B 1 313 ? -20.797 -14.312 12.867 1 88.06 313 ASP B CA 1
ATOM 5104 C C . ASP B 1 313 ? -21.547 -15.359 12.031 1 88.06 313 ASP B C 1
ATOM 5106 O O . ASP B 1 313 ? -21.703 -16.5 12.461 1 88.06 313 ASP B O 1
ATOM 5110 N N . LYS B 1 314 ? -21.922 -14.859 10.914 1 89.81 314 LYS B N 1
ATOM 5111 C CA . LYS B 1 314 ? -22.766 -15.711 10.086 1 89.81 314 LYS B CA 1
ATOM 5112 C C . LYS B 1 314 ? -22.328 -15.648 8.617 1 89.81 314 LYS B C 1
ATOM 5114 O O . LYS B 1 314 ? -23.078 -15.164 7.766 1 89.81 314 LYS B O 1
ATOM 5119 N N . PRO B 1 315 ? -21.234 -16.281 8.273 1 85.94 315 PRO B N 1
ATOM 5120 C CA . PRO B 1 315 ? -20.672 -16.188 6.922 1 85.94 315 PRO B CA 1
ATOM 5121 C C . PRO B 1 315 ? -21.594 -16.812 5.867 1 85.94 315 PRO B C 1
ATOM 5123 O O . PRO B 1 315 ? -21.562 -16.406 4.703 1 85.94 315 PRO B O 1
ATOM 5126 N N . TYR B 1 316 ? -22.438 -17.797 6.305 1 86.56 316 TYR B N 1
ATOM 5127 C CA . TYR B 1 316 ? -23.281 -18.5 5.352 1 86.56 316 TYR B CA 1
ATOM 5128 C C . TYR B 1 316 ? -24.297 -17.562 4.719 1 86.56 316 TYR B C 1
ATOM 5130 O O . TYR B 1 316 ? -24.859 -17.859 3.658 1 86.56 316 TYR B O 1
ATOM 5138 N N . LEU B 1 317 ? -24.625 -16.469 5.348 1 89 317 LEU B N 1
ATOM 5139 C CA . LEU B 1 317 ? -25.609 -15.516 4.844 1 89 317 LEU B CA 1
ATOM 5140 C C . LEU B 1 317 ? -25.172 -14.914 3.514 1 89 317 LEU B C 1
ATOM 5142 O O . LEU B 1 317 ? -26 -14.516 2.695 1 89 317 LEU B O 1
ATOM 5146 N N . GLN B 1 318 ? -23.875 -14.82 3.297 1 87.5 318 GLN B N 1
ATOM 5147 C CA . GLN B 1 318 ? -23.359 -14.32 2.031 1 87.5 318 GLN B CA 1
ATOM 5148 C C . GLN B 1 318 ? -23.812 -15.188 0.862 1 87.5 318 GLN B C 1
ATOM 5150 O O . GLN B 1 318 ? -24.141 -14.68 -0.208 1 87.5 318 GLN B O 1
ATOM 5155 N N . ALA B 1 319 ? -23.812 -16.453 1.065 1 85.56 319 ALA B N 1
ATOM 5156 C CA . ALA B 1 319 ? -24.219 -17.406 0.034 1 85.56 319 ALA B CA 1
ATOM 5157 C C . ALA B 1 319 ? -25.734 -17.422 -0.128 1 85.56 319 ALA B C 1
ATOM 5159 O O . ALA B 1 319 ? -26.25 -17.594 -1.237 1 85.56 319 ALA B O 1
ATOM 5160 N N . LYS B 1 320 ? -26.422 -17.234 0.949 1 88.94 320 LYS B N 1
ATOM 5161 C CA . LYS B 1 320 ? -27.875 -17.328 0.938 1 88.94 320 LYS B CA 1
ATOM 5162 C C . LYS B 1 320 ? -28.5 -16.078 0.323 1 88.94 320 LYS B C 1
ATOM 5164 O O . LYS B 1 320 ? -29.562 -16.156 -0.309 1 88.94 320 LYS B O 1
ATOM 5169 N N . TYR B 1 321 ? -27.922 -14.984 0.589 1 92.19 321 TYR B N 1
ATOM 5170 C CA . TYR B 1 321 ? -28.453 -13.727 0.09 1 92.19 321 TYR B CA 1
ATOM 5171 C C . TYR B 1 321 ? -27.438 -13.016 -0.803 1 92.19 321 TYR B C 1
ATOM 5173 O O . TYR B 1 321 ? -27.062 -11.875 -0.534 1 92.19 321 TYR B O 1
ATOM 5181 N N . PRO B 1 322 ? -27.094 -13.664 -1.943 1 87.69 322 PRO B N 1
ATOM 5182 C CA . PRO B 1 322 ? -26.125 -13.031 -2.838 1 87.69 322 PRO B CA 1
ATOM 5183 C C . PRO B 1 322 ? -26.734 -11.898 -3.664 1 87.69 322 PRO B C 1
ATOM 5185 O O . PRO B 1 322 ? -27.906 -11.969 -4.039 1 87.69 322 PRO B O 1
ATOM 5188 N N . LEU B 1 323 ? -26.016 -10.812 -3.734 1 87 323 LEU B N 1
ATOM 5189 C CA . LEU B 1 323 ? -26.344 -9.719 -4.645 1 87 323 LEU B CA 1
ATOM 5190 C C . LEU B 1 323 ? -25.297 -9.586 -5.746 1 87 323 LEU B C 1
ATOM 5192 O O . LEU B 1 323 ? -24.172 -9.141 -5.492 1 87 323 LEU B O 1
ATOM 5196 N N . LEU B 1 324 ? -25.641 -10 -6.973 1 80.38 324 LEU B N 1
ATOM 5197 C CA . LEU B 1 324 ? -24.719 -9.914 -8.094 1 80.38 324 LEU B CA 1
ATOM 5198 C C . LEU B 1 324 ? -24.609 -8.484 -8.602 1 80.38 324 LEU B C 1
ATOM 5200 O O . LEU B 1 324 ? -25.625 -7.848 -8.891 1 80.38 324 LEU B O 1
ATOM 5204 N N . LYS B 1 325 ? -23.469 -8.008 -8.555 1 77.06 325 LYS B N 1
ATOM 5205 C CA . LYS B 1 325 ? -23.172 -6.691 -9.117 1 77.06 325 LYS B CA 1
ATOM 5206 C C . LYS B 1 325 ? -22.297 -6.812 -10.359 1 77.06 325 LYS B C 1
ATOM 5208 O O . LYS B 1 325 ? -21.109 -7.125 -10.258 1 77.06 325 LYS B O 1
ATOM 5213 N N . PRO B 1 326 ? -22.891 -6.574 -11.539 1 72.38 326 PRO B N 1
ATOM 5214 C CA . PRO B 1 326 ? -22.078 -6.68 -12.75 1 72.38 326 PRO B CA 1
ATOM 5215 C C . PRO B 1 326 ? -21 -5.605 -12.836 1 72.38 326 PRO B C 1
ATOM 5217 O O . PRO B 1 326 ? -21.234 -4.461 -12.43 1 72.38 326 PRO B O 1
ATOM 5220 N N . GLY B 1 327 ? -19.922 -6.012 -13.234 1 69.56 327 GLY B N 1
ATOM 5221 C CA . GLY B 1 327 ? -18.859 -5.039 -13.445 1 69.56 327 GLY B CA 1
ATOM 5222 C C . GLY B 1 327 ? -19.156 -4.066 -14.57 1 69.56 327 GLY B C 1
ATOM 5223 O O . GLY B 1 327 ? -19.922 -4.379 -15.484 1 69.56 327 GLY B O 1
ATOM 5224 N N . ALA B 1 328 ? -18.719 -2.844 -14.445 1 70.81 328 ALA B N 1
ATOM 5225 C CA . ALA B 1 328 ? -18.828 -1.833 -15.492 1 70.81 328 ALA B CA 1
ATOM 5226 C C . ALA B 1 328 ? -17.469 -1.546 -16.125 1 70.81 328 ALA B C 1
ATOM 5228 O O . ALA B 1 328 ? -16.422 -1.798 -15.523 1 70.81 328 ALA B O 1
ATOM 5229 N N . ARG B 1 329 ? -17.484 -1.184 -17.453 1 72.19 329 ARG B N 1
ATOM 5230 C CA . ARG B 1 329 ? -16.219 -0.766 -18.047 1 72.19 329 ARG B CA 1
ATOM 5231 C C . ARG B 1 329 ? -15.664 0.472 -17.359 1 72.19 329 ARG B C 1
ATOM 5233 O O . ARG B 1 329 ? -16.391 1.447 -17.141 1 72.19 329 ARG B O 1
ATOM 5240 N N . ARG B 1 330 ? -14.422 0.373 -17.016 1 73.5 330 ARG B N 1
ATOM 5241 C CA . ARG B 1 330 ? -13.75 1.478 -16.328 1 73.5 330 ARG B CA 1
ATOM 5242 C C . ARG B 1 330 ? -12.891 2.275 -17.297 1 73.5 330 ARG B C 1
ATOM 5244 O O . ARG B 1 330 ? -12.086 1.704 -18.047 1 73.5 330 ARG B O 1
ATOM 5251 N N . PHE B 1 331 ? -13.102 3.613 -17.359 1 73.81 331 PHE B N 1
ATOM 5252 C CA . PHE B 1 331 ? -12.391 4.543 -18.234 1 73.81 331 PHE B CA 1
ATOM 5253 C C . PHE B 1 331 ? -11.172 5.117 -17.531 1 73.81 331 PHE B C 1
ATOM 5255 O O . PHE B 1 331 ? -11.305 5.922 -16.609 1 73.81 331 PHE B O 1
ATOM 5262 N N . LEU B 1 332 ? -9.93 4.613 -17.953 1 74.94 332 LEU B N 1
ATOM 5263 C CA . LEU B 1 332 ? -8.68 5.055 -17.344 1 74.94 332 LEU B CA 1
ATOM 5264 C C . LEU B 1 332 ? -7.809 5.789 -18.359 1 74.94 332 LEU B C 1
ATOM 5266 O O . LEU B 1 332 ? -7.691 5.355 -19.516 1 74.94 332 LEU B O 1
ATOM 5270 N N . VAL B 1 333 ? -7.312 6.922 -18 1 80.69 333 VAL B N 1
ATOM 5271 C CA . VAL B 1 333 ? -6.473 7.742 -18.875 1 80.69 333 VAL B CA 1
ATOM 5272 C C . VAL B 1 333 ? -5.008 7.59 -18.469 1 80.69 333 VAL B C 1
ATOM 5274 O O . VAL B 1 333 ? -4.668 7.719 -17.297 1 80.69 333 VAL B O 1
ATOM 5277 N N . GLY B 1 334 ? -4.176 7.125 -19.266 1 78.25 334 GLY B N 1
ATOM 5278 C CA . GLY B 1 334 ? -2.754 6.965 -19 1 78.25 334 GLY B CA 1
ATOM 5279 C C . GLY B 1 334 ? -1.892 7.879 -19.859 1 78.25 334 GLY B C 1
ATOM 5280 O O . GLY B 1 334 ? -2.35 8.406 -20.875 1 78.25 334 GLY B O 1
#

Foldseek 3Di:
DDPPPPPPPPPDQDFWDFDDFQPPDDPVNVLVVCLQAQELLCLCQLLQNDPPAHLLLVLCSSLVLCPQPDDDDCPPPVDPNVVFVVCLVVLQVVVCVVVVWDKDADRGKTAAPDPVGRRQIYHAGIFTPPDDQATGEAEEEAADVRLVQDPVHDHPSVLSSVQSVCNNGVDFKYWYWYQYNVPDIDIDIDTHDPVSSVVSSVSSVVSVVCNVVVNRDDQDPDPNSVSSVCSVDVDDDPDDDDCVPPPVVVVVLVVVVVVVVVVVVVVVVVVVVVVVVCVVCPPPQKADDPVGIDGHDDDDDDDDDPVVVVCVVPVCVCVVDPDDDDDTDDDDRD/DDPPPPPPPPPDQDFWDFDDFQPPDDPVNVLVVCLQAQELLCLCQLQQQDPPHHLLRVLCSSLVNCPVPPDDDCPPPVDQNVVFVVCLVVLQVVVCVVVVWDKAADRGWTAAPDPVGRRQIYHAGIFTPPDDQATGEAEEEAADVRLVQCPVHDHPSVLSSVQSVCNNGVDFKYWYWYQYNVPDIDIDIDTHDPVSSVVSSVSSVVSVVCNVVVNRDPGSDPVSSVVSCCVVPVPDPPDDDDCVVPVVVVVVLVVVVVVVVVVVVVVVVVVVVVVVVCVVCPPPQKADDPVGIDGDDDDDDDDDDPVVVVCVVPVCVCVVDPDDDDDDDDDDRD

Radius of gyration: 30.66 Å; Cα contacts (8 Å, |Δi|>4): 1133; chains: 2; bounding box: 82×100×65 Å

Organism: Pseudomonas putida (strain ATCC 47054 / DSM 6125 / CFBP 8728 / NCIMB 11950 / KT2440) (NCBI:txid160488)

Secondary structure (DSSP, 8-state):
-------------PPPEEEEE-TT--HHHHHHHHTTSB-GGGHHHHTT--SS--HHHHHHHHTT-GGGS----TT-TTSHHHHHHHHHHHHHHHHHHHH--EEE---EEEE-SSTT-TTBEE--SEEEES-SS--EEEEEEE-HHHHGGGTTSS-HHHHHHHHHHHHHH--SEEEEEEEETTTEEEEEEEE--HHHHHHHHHHHHHHHHHHHTT-PPPP-SSHHHHHHHHHH--S--S-EEE-TT-HHHHHHHHHHHHHHHHHHHHHHHHHHHHHHHHHHHTT-SEEEETTEEEEEEEPPPEEEE-HHHHHHH-THHHHHSEEEE---EEEEE-/-------------PPPEEEEE-TT--HHHHHHHHTTSB-GGGHHHHTT--SS--HHHHHHHHTT--TTS----TT-TTSHHHHHHHHHHHHHHHHHHHH--EEE---EEEE-SSTT-TTBEE--SEEEES-SS--EEEEEEE-HHHHGGGTTSS-HHHHHHHHHHHHHH--SEEEEEEEETTTEEEEEEEE--HHHHHHHHHHHHHHHHHHHTT-PPP--SHHHHHHHHHHH-TT----EEE-TT-HHHHHHHHHHHHHHHHHHHHHHHHHHHHHHHHHHHTT-SEEEETTEEEEEEEPPPEEEE-HHHHHHH-THHHHHSEEEE---EEEEE-